Protein AF-0000000084533348 (afdb_homodimer)

Radius of gyration: 25.73 Å; Cα contacts (8 Å, |Δi|>4): 1374; chains: 2; bounding box: 51×74×59 Å

Sequence (616 aa):
MDLRVFTEPQQGASYDTLLRVARATEELGAFSAFFRSDHYLKMGGVDGLPGPTDAWITLAGLARETSTIRLGTLMTAATFRLPGVTAIQVAQVDAMSGGRVEFGLGAGWYGDEHTAYGIPFPKARFGRLEEQLAIITGLWNTKLGDTFDFAGEYYTLTDSPALPKPAQDHIPVLVGGLGARRTPALAARFADEFNLPFASAEDSAVQFGRVKAAVEQAGRRADDLVYSNALVACVGRDDAEVARRAAVIGRDVDELKANGLAGTPAEVAEKIARYAAVGTERIYLQILDLHDLDHLELIATQLAPQLPMDLRVFTEPQQGASYDTLLRVARATEELGAFSAFFRSDHYLKMGGVDGLPGPTDAWITLAGLARETSTIRLGTLMTAATFRLPGVTAIQVAQVDAMSGGRVEFGLGAGWYGDEHTAYGIPFPKARFGRLEEQLAIITGLWNTKLGDTFDFAGEYYTLTDSPALPKPAQDHIPVLVGGLGARRTPALAARFADEFNLPFASAEDSAVQFGRVKAAVEQAGRRADDLVYSNALVACVGRDDAEVARRAAVIGRDVDELKANGLAGTPAEVAEKIARYAAVGTERIYLQILDLHDLDHLELIATQLAPQLP

Structure (mmCIF, N/CA/C/O backbone):
data_AF-0000000084533348-model_v1
#
loop_
_entity.id
_entity.type
_entity.pdbx_description
1 polymer 'F420-dependent oxidoreductase'
#
loop_
_atom_site.group_PDB
_atom_site.id
_atom_site.type_symbol
_atom_site.label_atom_id
_atom_site.label_alt_id
_atom_site.label_comp_id
_atom_site.label_asym_id
_atom_site.label_entity_id
_atom_site.label_seq_id
_atom_site.pdbx_PDB_ins_code
_atom_site.Cartn_x
_atom_site.Cartn_y
_atom_site.Cartn_z
_atom_site.occupancy
_atom_site.B_iso_or_equiv
_atom_site.auth_seq_id
_atom_site.auth_comp_id
_atom_site.auth_asym_id
_atom_site.auth_atom_id
_atom_site.pdbx_PDB_model_num
ATOM 1 N N . MET A 1 1 ? -8.977 -24.312 -20.766 1 97.88 1 MET A N 1
ATOM 2 C CA . MET A 1 1 ? -7.93 -23.891 -19.844 1 97.88 1 MET A CA 1
ATOM 3 C C . MET A 1 1 ? -7.93 -22.375 -19.656 1 97.88 1 MET A C 1
ATOM 5 O O . MET A 1 1 ? -7.945 -21.641 -20.641 1 97.88 1 MET A O 1
ATOM 9 N N . ASP A 1 2 ? -8 -21.922 -18.422 1 98.62 2 ASP A N 1
ATOM 10 C CA . ASP A 1 2 ? -7.941 -20.5 -18.094 1 98.62 2 ASP A CA 1
ATOM 11 C C . ASP A 1 2 ? -6.496 -20.016 -17.969 1 98.62 2 ASP A C 1
ATOM 13 O O . ASP A 1 2 ? -5.719 -20.578 -17.188 1 98.62 2 ASP A O 1
ATOM 17 N N . LEU A 1 3 ? -6.078 -19.031 -18.781 1 98.88 3 LEU A N 1
ATOM 18 C CA . LEU A 1 3 ? -4.719 -18.5 -18.766 1 98.88 3 LEU A CA 1
ATOM 19 C C . LEU A 1 3 ? -4.672 -17.156 -18.031 1 98.88 3 LEU A C 1
ATOM 21 O O . LEU A 1 3 ? -5.523 -16.297 -18.25 1 98.88 3 LEU A O 1
ATOM 25 N N . ARG A 1 4 ? -3.689 -17 -17.219 1 98.88 4 ARG A N 1
ATOM 26 C CA . ARG A 1 4 ? -3.439 -15.773 -16.469 1 98.88 4 ARG A CA 1
ATOM 27 C C . ARG A 1 4 ? -1.98 -15.344 -16.594 1 98.88 4 ARG A C 1
ATOM 29 O O . ARG A 1 4 ? -1.096 -16.188 -16.781 1 98.88 4 ARG A O 1
ATOM 36 N N . VAL A 1 5 ? -1.74 -14.086 -16.516 1 98.94 5 VAL A N 1
ATOM 37 C CA . VAL A 1 5 ? -0.377 -13.57 -16.594 1 98.94 5 VAL A CA 1
ATOM 38 C C . VAL A 1 5 ? 0.187 -13.406 -15.18 1 98.94 5 VAL A C 1
ATOM 40 O O . VAL A 1 5 ? -0.498 -12.906 -14.289 1 98.94 5 VAL A O 1
ATOM 43 N N . PHE A 1 6 ? 1.376 -13.852 -15 1 98.94 6 PHE A N 1
ATOM 44 C CA . PHE A 1 6 ? 2.078 -13.758 -13.727 1 98.94 6 PHE A CA 1
ATOM 45 C C . PHE A 1 6 ? 3.445 -13.109 -13.906 1 98.94 6 PHE A C 1
ATOM 47 O O . PHE A 1 6 ? 4.215 -13.5 -14.789 1 98.94 6 PHE A O 1
ATOM 54 N N . THR A 1 7 ? 3.756 -12.078 -13.07 1 98.88 7 THR A N 1
ATOM 55 C CA . THR A 1 7 ? 4.992 -11.328 -13.25 1 98.88 7 THR A CA 1
ATOM 56 C C . THR A 1 7 ? 5.801 -11.305 -11.953 1 98.88 7 THR A C 1
ATOM 58 O O . THR A 1 7 ? 5.258 -11.547 -10.875 1 98.88 7 THR A O 1
ATOM 61 N N . GLU A 1 8 ? 7.066 -11.039 -12.055 1 98.25 8 GLU A N 1
ATOM 62 C CA . GLU A 1 8 ? 8.008 -10.93 -10.938 1 98.25 8 GLU A CA 1
ATOM 63 C C . GLU A 1 8 ? 8.773 -9.609 -10.992 1 98.25 8 GLU A C 1
ATOM 65 O O . GLU A 1 8 ? 9.969 -9.594 -11.273 1 98.25 8 GLU A O 1
ATOM 70 N N . PRO A 1 9 ? 8.148 -8.578 -10.531 1 97.69 9 PRO A N 1
ATOM 71 C CA . PRO A 1 9 ? 8.711 -7.238 -10.75 1 97.69 9 PRO A CA 1
ATOM 72 C C . PRO A 1 9 ? 9.992 -7.004 -9.953 1 97.69 9 PRO A C 1
ATOM 74 O O . PRO A 1 9 ? 10.75 -6.078 -10.258 1 97.69 9 PRO A O 1
ATOM 77 N N . GLN A 1 10 ? 10.32 -7.832 -8.906 1 97.5 10 GLN A N 1
ATOM 78 C CA . GLN A 1 10 ? 11.57 -7.672 -8.172 1 97.5 10 GLN A CA 1
ATOM 79 C C . GLN A 1 10 ? 12.773 -7.934 -9.07 1 97.5 10 GLN A C 1
ATOM 81 O O . GLN A 1 10 ? 13.906 -7.57 -8.727 1 97.5 10 GLN A O 1
ATOM 86 N N . GLN A 1 11 ? 12.555 -8.617 -10.219 1 96.94 11 GLN A N 1
ATOM 87 C CA . GLN A 1 11 ? 13.641 -8.906 -11.156 1 96.94 11 GLN A CA 1
ATOM 88 C C . GLN A 1 11 ? 14.023 -7.664 -11.953 1 96.94 11 GLN A C 1
ATOM 90 O O . GLN A 1 11 ? 15.047 -7.656 -12.641 1 96.94 11 GLN A O 1
ATOM 95 N N . GLY A 1 12 ? 13.211 -6.629 -11.82 1 94.5 12 GLY A N 1
ATOM 96 C CA . GLY A 1 12 ? 13.531 -5.367 -12.469 1 94.5 12 GLY A CA 1
ATOM 97 C C . GLY A 1 12 ? 12.406 -4.832 -13.328 1 94.5 12 GLY A C 1
ATOM 98 O O . GLY A 1 12 ? 12.469 -4.891 -14.555 1 94.5 12 GLY A O 1
ATOM 99 N N . ALA A 1 13 ? 11.383 -4.281 -12.773 1 97.25 13 ALA A N 1
ATOM 100 C CA . ALA A 1 13 ? 10.289 -3.654 -13.508 1 97.25 13 ALA A CA 1
ATOM 101 C C . ALA A 1 13 ? 9.703 -2.48 -12.727 1 97.25 13 ALA A C 1
ATOM 103 O O . ALA A 1 13 ? 9.414 -2.602 -11.531 1 97.25 13 ALA A O 1
ATOM 104 N N . SER A 1 14 ? 9.594 -1.37 -13.383 1 98.19 14 SER A N 1
ATOM 105 C CA . SER A 1 14 ? 8.922 -0.21 -12.797 1 98.19 14 SER A CA 1
ATOM 106 C C . SER A 1 14 ? 7.406 -0.367 -12.844 1 98.19 14 SER A C 1
ATOM 108 O O . SER A 1 14 ? 6.891 -1.296 -13.469 1 98.19 14 SER A O 1
ATOM 110 N N . TYR A 1 15 ? 6.723 0.48 -12.188 1 98.81 15 TYR A N 1
ATOM 111 C CA . TYR A 1 15 ? 5.27 0.513 -12.273 1 98.81 15 TYR A CA 1
ATOM 112 C C . TYR A 1 15 ? 4.812 0.661 -13.727 1 98.81 15 TYR A C 1
ATOM 114 O O . TYR A 1 15 ? 3.881 -0.018 -14.156 1 98.81 15 TYR A O 1
ATOM 122 N N . ASP A 1 16 ? 5.449 1.519 -14.469 1 98.69 16 ASP A N 1
ATOM 123 C CA . ASP A 1 16 ? 5.043 1.784 -15.844 1 98.69 16 ASP A CA 1
ATOM 124 C C . ASP A 1 16 ? 5.188 0.536 -16.703 1 98.69 16 ASP A C 1
ATOM 126 O O . ASP A 1 16 ? 4.367 0.29 -17.594 1 98.69 16 ASP A O 1
ATOM 130 N N . THR A 1 17 ? 6.27 -0.203 -16.438 1 98.69 17 THR A N 1
ATOM 131 C CA . THR A 1 17 ? 6.434 -1.469 -17.141 1 98.69 17 THR A CA 1
ATOM 132 C C . THR A 1 17 ? 5.262 -2.402 -16.859 1 98.69 17 THR A C 1
ATOM 134 O O . THR A 1 17 ? 4.672 -2.965 -17.781 1 98.69 17 THR A O 1
ATOM 137 N N . LEU A 1 18 ? 4.906 -2.518 -15.641 1 98.88 18 LEU A N 1
ATOM 138 C CA . LEU A 1 18 ? 3.818 -3.41 -15.25 1 98.88 18 LEU A CA 1
ATOM 139 C C . LEU A 1 18 ? 2.49 -2.932 -15.828 1 98.88 18 LEU A C 1
ATOM 141 O O . LEU A 1 18 ? 1.667 -3.744 -16.25 1 98.88 18 LEU A O 1
ATOM 145 N N . LEU A 1 19 ? 2.307 -1.612 -15.789 1 98.88 19 LEU A N 1
ATOM 146 C CA . LEU A 1 19 ? 1.083 -1.055 -16.359 1 98.88 19 LEU A CA 1
ATOM 147 C C . LEU A 1 19 ? 0.947 -1.426 -17.828 1 98.88 19 LEU A C 1
ATOM 149 O O . LEU A 1 19 ? -0.126 -1.839 -18.281 1 98.88 19 LEU A O 1
ATOM 153 N N . ARG A 1 20 ? 2.023 -1.306 -18.609 1 98.81 20 ARG A N 1
ATOM 154 C CA . ARG A 1 20 ? 2.002 -1.656 -20.016 1 98.81 20 ARG A CA 1
ATOM 155 C C . ARG A 1 20 ? 1.623 -3.119 -20.219 1 98.81 20 ARG A C 1
ATOM 157 O O . ARG A 1 20 ? 0.808 -3.445 -21.078 1 98.81 20 ARG A O 1
ATOM 164 N N . VAL A 1 21 ? 2.168 -3.969 -19.406 1 98.94 21 VAL A N 1
ATOM 165 C CA . VAL A 1 21 ? 1.902 -5.398 -19.531 1 98.94 21 VAL A CA 1
ATOM 166 C C . VAL A 1 21 ? 0.464 -5.691 -19.109 1 98.94 21 VAL A C 1
ATOM 168 O O . VAL A 1 21 ? -0.232 -6.473 -19.766 1 98.94 21 VAL A O 1
ATOM 171 N N . ALA A 1 22 ? -0.002 -5.09 -18.016 1 98.94 22 ALA A N 1
ATOM 172 C CA . ALA A 1 22 ? -1.36 -5.309 -17.531 1 98.94 22 ALA A CA 1
ATOM 173 C C . ALA A 1 22 ? -2.393 -4.867 -18.562 1 98.94 22 ALA A C 1
ATOM 175 O O . ALA A 1 22 ? -3.381 -5.566 -18.797 1 98.94 22 ALA A O 1
ATOM 176 N N . ARG A 1 23 ? -2.16 -3.717 -19.172 1 98.88 23 ARG A N 1
ATOM 177 C CA . ARG A 1 23 ? -3.08 -3.225 -20.188 1 98.88 23 ARG A CA 1
ATOM 178 C C . ARG A 1 23 ? -3.086 -4.141 -21.406 1 98.88 23 ARG A C 1
ATOM 180 O O . ARG A 1 23 ? -4.148 -4.438 -21.953 1 98.88 23 ARG A O 1
ATOM 187 N N . ALA A 1 24 ? -1.879 -4.57 -21.812 1 98.88 24 ALA A N 1
ATOM 188 C CA . ALA A 1 24 ? -1.802 -5.516 -22.922 1 98.88 24 ALA A CA 1
ATOM 189 C C . ALA A 1 24 ? -2.553 -6.805 -22.594 1 98.88 24 ALA A C 1
ATOM 191 O O . ALA A 1 24 ? -3.281 -7.336 -23.438 1 98.88 24 ALA A O 1
ATOM 192 N N . THR A 1 25 ? -2.359 -7.258 -21.391 1 98.88 25 THR A N 1
ATOM 193 C CA . THR A 1 25 ? -3.047 -8.453 -20.922 1 98.88 25 THR A CA 1
ATOM 194 C C . THR A 1 25 ? -4.559 -8.289 -21.047 1 98.88 25 THR A C 1
ATOM 196 O O . THR A 1 25 ? -5.242 -9.18 -21.562 1 98.88 25 THR A O 1
ATOM 199 N N . GLU A 1 26 ? -5.07 -7.16 -20.609 1 98.75 26 GLU A N 1
ATOM 200 C CA . GLU A 1 26 ? -6.5 -6.867 -20.656 1 98.75 26 GLU A CA 1
ATOM 201 C C . GLU A 1 26 ? -6.984 -6.734 -22.094 1 98.75 26 GLU A C 1
ATOM 203 O O . GLU A 1 26 ? -8.008 -7.309 -22.469 1 98.75 26 GLU A O 1
ATOM 208 N N . GLU A 1 27 ? -6.25 -6.078 -22.906 1 98.62 27 GLU A N 1
ATOM 209 C CA . GLU A 1 27 ? -6.656 -5.738 -24.266 1 98.62 27 GLU A CA 1
ATOM 210 C C . GLU A 1 27 ? -6.695 -6.977 -25.156 1 98.62 27 GLU A C 1
ATOM 212 O O . GLU A 1 27 ? -7.535 -7.078 -26.062 1 98.62 27 GLU A O 1
ATOM 217 N N . LEU A 1 28 ? -5.805 -7.902 -24.938 1 98.56 28 LEU A N 1
ATOM 218 C CA . LEU A 1 28 ? -5.711 -9.102 -25.766 1 98.56 28 LEU A CA 1
ATOM 219 C C . LEU A 1 28 ? -6.91 -10.016 -25.547 1 98.56 28 LEU A C 1
ATOM 221 O O . LEU A 1 28 ? -7.262 -10.812 -26.406 1 98.56 28 LEU A O 1
ATOM 225 N N . GLY A 1 29 ? -7.453 -10.039 -24.328 1 98.06 29 GLY A N 1
ATOM 226 C CA . GLY A 1 29 ? -8.734 -10.672 -24.062 1 98.06 29 GLY A CA 1
ATOM 227 C C . GLY A 1 29 ? -8.625 -12.164 -23.812 1 98.06 29 GLY A C 1
ATOM 228 O O . GLY A 1 29 ? -9.617 -12.812 -23.484 1 98.06 29 GLY A O 1
ATOM 229 N N . ALA A 1 30 ? -7.387 -12.734 -23.953 1 98.5 30 ALA A N 1
ATOM 230 C CA . ALA A 1 30 ? -7.207 -14.18 -23.828 1 98.5 30 ALA A CA 1
ATOM 231 C C . ALA A 1 30 ? -6.84 -14.555 -22.391 1 98.5 30 ALA A C 1
ATOM 233 O O . ALA A 1 30 ? -6.793 -15.734 -22.047 1 98.5 30 ALA A O 1
ATOM 234 N N . PHE A 1 31 ? -6.586 -13.57 -21.578 1 98.81 31 PHE A N 1
ATOM 235 C CA . PHE A 1 31 ? -6.152 -13.781 -20.203 1 98.81 31 PHE A CA 1
ATOM 236 C C . PHE A 1 31 ? -7.199 -13.266 -19.219 1 98.81 31 PHE A C 1
ATOM 238 O O . PHE A 1 31 ? -7.785 -12.203 -19.438 1 98.81 31 PHE A O 1
ATOM 245 N N . SER A 1 32 ? -7.383 -13.984 -18.125 1 98.75 32 SER A N 1
ATOM 246 C CA . SER A 1 32 ? -8.461 -13.609 -17.219 1 98.75 32 SER A CA 1
ATOM 247 C C . SER A 1 32 ? -7.938 -12.742 -16.078 1 98.75 32 SER A C 1
ATOM 249 O O . SER A 1 32 ? -8.719 -12.125 -15.352 1 98.75 32 SER A O 1
ATOM 251 N N . ALA A 1 33 ? -6.574 -12.695 -15.922 1 98.94 33 ALA A N 1
ATOM 252 C CA . ALA A 1 33 ? -6.059 -11.961 -14.773 1 98.94 33 ALA A CA 1
ATOM 253 C C . ALA A 1 33 ? -4.602 -11.555 -14.984 1 98.94 33 ALA A C 1
ATOM 255 O O . ALA A 1 33 ? -3.922 -12.102 -15.859 1 98.94 33 ALA A O 1
ATOM 256 N N . PHE A 1 34 ? -4.188 -10.617 -14.273 1 98.94 34 PHE A N 1
ATOM 257 C CA . PHE A 1 34 ? -2.812 -10.148 -14.141 1 98.94 34 PHE A CA 1
ATOM 258 C C . PHE A 1 34 ? -2.342 -10.242 -12.695 1 98.94 34 PHE A C 1
ATOM 260 O O . PHE A 1 34 ? -2.881 -9.578 -11.812 1 98.94 34 PHE A O 1
ATOM 267 N N . PHE A 1 35 ? -1.353 -11.102 -12.453 1 98.94 35 PHE A N 1
ATOM 268 C CA . PHE A 1 35 ? -0.828 -11.352 -11.117 1 98.94 35 PHE A CA 1
ATOM 269 C C . PHE A 1 35 ? 0.648 -10.984 -11.039 1 98.94 35 PHE A C 1
ATOM 271 O O . PHE A 1 35 ? 1.335 -10.914 -12.062 1 98.94 35 PHE A O 1
ATOM 278 N N . ARG A 1 36 ? 1.085 -10.688 -9.883 1 98.75 36 ARG A N 1
ATOM 279 C CA . ARG A 1 36 ? 2.506 -10.461 -9.648 1 98.75 36 ARG A CA 1
ATOM 280 C C . ARG A 1 36 ? 2.953 -11.086 -8.336 1 98.75 36 ARG A C 1
ATOM 282 O O . ARG A 1 36 ? 2.125 -11.398 -7.473 1 98.75 36 ARG A O 1
ATOM 289 N N . SER A 1 37 ? 4.227 -11.32 -8.188 1 98.44 37 SER A N 1
ATOM 290 C CA . SER A 1 37 ? 4.816 -11.766 -6.93 1 98.44 37 SER A CA 1
ATOM 291 C C . SER A 1 37 ? 4.922 -10.609 -5.934 1 98.44 37 SER A C 1
ATOM 293 O O . SER A 1 37 ? 4.66 -9.461 -6.277 1 98.44 37 SER A O 1
ATOM 295 N N . ASP A 1 38 ? 5.156 -10.914 -4.719 1 98.5 38 ASP A N 1
ATOM 296 C CA . ASP A 1 38 ? 5.41 -9.938 -3.66 1 98.5 38 ASP A CA 1
ATOM 297 C C . ASP A 1 38 ? 6.797 -10.133 -3.057 1 98.5 38 ASP A C 1
ATOM 299 O O . ASP A 1 38 ? 6.938 -10.727 -1.984 1 98.5 38 ASP A O 1
ATOM 303 N N . HIS A 1 39 ? 7.828 -9.664 -3.74 1 98.69 39 HIS A N 1
ATOM 304 C CA . HIS A 1 39 ? 9.227 -9.719 -3.336 1 98.69 39 HIS A CA 1
ATOM 305 C C . HIS A 1 39 ? 9.875 -8.344 -3.412 1 98.69 39 HIS A C 1
ATOM 307 O O . HIS A 1 39 ? 9.5 -7.52 -4.25 1 98.69 39 HIS A O 1
ATOM 313 N N . TYR A 1 40 ? 10.906 -8.164 -2.592 1 98.69 40 TYR A N 1
ATOM 314 C CA . TYR A 1 40 ? 11.547 -6.855 -2.535 1 98.69 40 TYR A CA 1
ATOM 315 C C . TYR A 1 40 ? 13.008 -6.953 -2.961 1 98.69 40 TYR A C 1
ATOM 317 O O . TYR A 1 40 ? 13.734 -5.953 -2.939 1 98.69 40 TYR A O 1
ATOM 325 N N . LEU A 1 41 ? 13.453 -8.164 -3.32 1 98.62 41 LEU A N 1
ATOM 326 C CA . LEU A 1 41 ? 14.852 -8.359 -3.693 1 98.62 41 LEU A CA 1
ATOM 327 C C . LEU A 1 41 ? 14.969 -9.266 -4.914 1 98.62 41 LEU A C 1
ATOM 329 O O . LEU A 1 41 ? 14.266 -10.273 -5.012 1 98.62 41 LEU A O 1
ATOM 333 N N . LYS A 1 42 ? 15.836 -8.938 -5.797 1 97.62 42 LYS A N 1
ATOM 334 C CA . LYS A 1 42 ? 16.062 -9.75 -6.984 1 97.62 42 LYS A CA 1
ATOM 335 C C . LYS A 1 42 ? 16.562 -11.148 -6.605 1 97.62 42 LYS A C 1
ATOM 337 O O . LYS A 1 42 ? 17.094 -11.344 -5.512 1 97.62 42 LYS A O 1
ATOM 342 N N . MET A 1 43 ? 16.328 -12.008 -7.492 1 96.25 43 MET A N 1
ATOM 343 C CA . MET A 1 43 ? 16.812 -13.383 -7.363 1 96.25 43 MET A CA 1
ATOM 344 C C . MET A 1 43 ? 17.656 -13.773 -8.57 1 96.25 43 MET A C 1
ATOM 346 O O . MET A 1 43 ? 17.391 -13.352 -9.695 1 96.25 43 MET A O 1
ATOM 350 N N . GLY A 1 44 ? 18.625 -14.547 -8.32 1 92.12 44 GLY A N 1
ATOM 351 C CA . GLY A 1 44 ? 19.469 -15.016 -9.406 1 92.12 44 GLY A CA 1
ATOM 352 C C . GLY A 1 44 ? 20.406 -13.953 -9.938 1 92.12 44 GLY A C 1
ATOM 353 O O . GLY A 1 44 ? 20.812 -13.047 -9.195 1 92.12 44 GLY A O 1
ATOM 354 N N . GLY A 1 45 ? 20.875 -14.062 -11.172 1 90.69 45 GLY A N 1
ATOM 355 C CA . GLY A 1 45 ? 21.969 -13.273 -11.703 1 90.69 45 GLY A CA 1
ATOM 356 C C . GLY A 1 45 ? 21.516 -12 -12.398 1 90.69 45 GLY A C 1
ATOM 357 O O . GLY A 1 45 ? 22.312 -11.328 -13.055 1 90.69 45 GLY A O 1
ATOM 358 N N . VAL A 1 46 ? 20.266 -11.625 -12.234 1 93.25 46 VAL A N 1
ATOM 359 C CA . VAL A 1 46 ? 19.766 -10.414 -12.883 1 93.25 46 VAL A CA 1
ATOM 360 C C . VAL A 1 46 ? 20.219 -9.18 -12.094 1 93.25 46 VAL A C 1
ATOM 362 O O . VAL A 1 46 ? 20.625 -9.297 -10.93 1 93.25 46 VAL A O 1
ATOM 365 N N . ASP A 1 47 ? 20.172 -7.984 -12.68 1 91.62 47 ASP A N 1
ATOM 366 C CA . ASP A 1 47 ? 20.609 -6.785 -11.969 1 91.62 47 ASP A CA 1
ATOM 367 C C . ASP A 1 47 ? 19.5 -6.242 -11.078 1 91.62 47 ASP A C 1
ATOM 369 O O . ASP A 1 47 ? 19.781 -5.512 -10.117 1 91.62 47 ASP A O 1
ATOM 373 N N . GLY A 1 48 ? 18.25 -6.539 -11.422 1 94.75 48 GLY A N 1
ATOM 374 C CA . GLY A 1 48 ? 17.141 -6.156 -10.562 1 94.75 48 GLY A CA 1
ATOM 375 C C . GLY A 1 48 ? 16.766 -4.691 -10.688 1 94.75 48 GLY A C 1
ATOM 376 O O . GLY A 1 48 ? 15.977 -4.176 -9.891 1 94.75 48 GLY A O 1
ATOM 377 N N . LEU A 1 49 ? 17.328 -3.918 -11.664 1 96.88 49 LEU A N 1
ATOM 378 C CA . LEU A 1 49 ? 17.062 -2.494 -11.82 1 96.88 49 LEU A CA 1
ATOM 379 C C . LEU A 1 49 ? 15.75 -2.27 -12.57 1 96.88 49 LEU A C 1
ATOM 381 O O . LEU A 1 49 ? 15.414 -3.033 -13.477 1 96.88 49 LEU A O 1
ATOM 385 N N . PRO A 1 50 ? 15.016 -1.309 -12.211 1 97.44 50 PRO A N 1
ATOM 386 C CA . PRO A 1 50 ? 15.32 -0.199 -11.297 1 97.44 50 PRO A CA 1
ATOM 387 C C . PRO A 1 50 ? 15.07 -0.546 -9.836 1 97.44 50 PRO A C 1
ATOM 389 O O . PRO A 1 50 ? 15.289 0.286 -8.953 1 97.44 50 PRO A O 1
ATOM 392 N N . GLY A 1 51 ? 14.664 -1.732 -9.531 1 97.5 51 GLY A N 1
ATOM 393 C CA . GLY A 1 51 ? 14.281 -2.168 -8.195 1 97.5 51 GLY A CA 1
ATOM 394 C C . GLY A 1 51 ? 12.891 -2.768 -8.141 1 97.5 51 GLY A C 1
ATOM 395 O O . GLY A 1 51 ? 12.195 -2.822 -9.156 1 97.5 51 GLY A O 1
ATOM 396 N N . PRO A 1 52 ? 12.57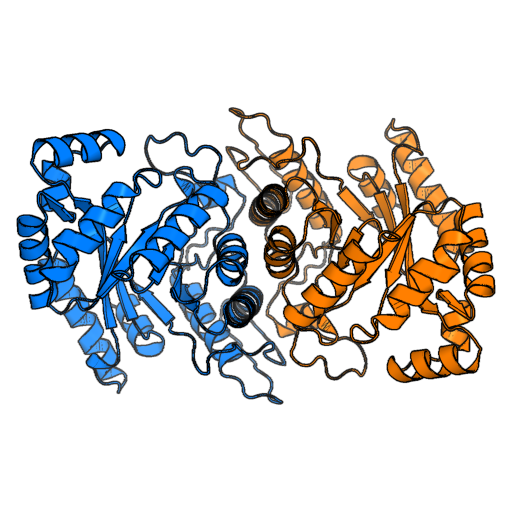 -3.234 -6.934 1 97.75 52 PRO A N 1
ATOM 397 C CA . PRO A 1 52 ? 11.25 -3.85 -6.785 1 97.75 52 PRO A CA 1
ATOM 398 C C . PRO A 1 52 ? 10.133 -2.82 -6.664 1 97.75 52 PRO A C 1
ATOM 400 O O . PRO A 1 52 ? 10.391 -1.641 -6.422 1 97.75 52 PRO A O 1
ATOM 403 N N . THR A 1 53 ? 8.969 -3.254 -6.945 1 98.19 53 THR A N 1
ATOM 404 C CA . THR A 1 53 ? 7.762 -2.516 -6.602 1 98.19 53 THR A CA 1
ATOM 405 C C . THR A 1 53 ? 6.957 -3.262 -5.539 1 98.19 53 THR A C 1
ATOM 407 O O . THR A 1 53 ? 7.023 -4.488 -5.453 1 98.19 53 THR A O 1
ATOM 410 N N . ASP A 1 54 ? 6.293 -2.508 -4.719 1 98.75 54 ASP A N 1
ATOM 411 C CA . ASP A 1 54 ? 5.402 -3.1 -3.729 1 98.75 54 ASP A CA 1
ATOM 412 C C . ASP A 1 54 ? 4.121 -3.611 -4.379 1 98.75 54 ASP A C 1
ATOM 414 O O . ASP A 1 54 ? 3.51 -2.916 -5.195 1 98.75 54 ASP A O 1
ATOM 418 N N . ALA A 1 55 ? 3.721 -4.77 -4.016 1 98.81 55 ALA A N 1
ATOM 419 C CA . ALA A 1 55 ? 2.635 -5.465 -4.703 1 98.81 55 ALA A CA 1
ATOM 420 C C . ALA A 1 55 ? 1.329 -4.68 -4.594 1 98.81 55 ALA A C 1
ATOM 422 O O . ALA A 1 55 ? 0.672 -4.414 -5.602 1 98.81 55 ALA A O 1
ATOM 423 N N . TRP A 1 56 ? 0.968 -4.246 -3.439 1 98.88 56 TRP A N 1
ATOM 424 C CA . TRP A 1 56 ? -0.361 -3.678 -3.24 1 98.88 56 TRP A CA 1
ATOM 425 C C . TRP A 1 56 ? -0.389 -2.205 -3.637 1 98.88 56 TRP A C 1
ATOM 427 O O . TRP A 1 56 ? -1.424 -1.69 -4.066 1 98.88 56 TRP A O 1
ATOM 437 N N . ILE A 1 57 ? 0.792 -1.524 -3.57 1 98.94 57 ILE A N 1
ATOM 438 C CA . ILE A 1 57 ? 0.894 -0.194 -4.16 1 98.94 57 ILE A CA 1
ATOM 439 C C . ILE A 1 57 ? 0.683 -0.283 -5.672 1 98.94 57 ILE A C 1
ATOM 441 O O . ILE A 1 57 ? -0.076 0.501 -6.246 1 98.94 57 ILE A O 1
ATOM 445 N N . THR A 1 58 ? 1.337 -1.272 -6.316 1 98.94 58 THR A N 1
ATOM 446 C CA . THR A 1 58 ? 1.197 -1.491 -7.75 1 98.94 58 THR A CA 1
ATOM 447 C C . THR A 1 58 ? -0.254 -1.795 -8.117 1 98.94 58 THR A C 1
ATOM 449 O O . THR A 1 58 ? -0.806 -1.198 -9.039 1 98.94 58 THR A O 1
ATOM 452 N N . LEU A 1 59 ? -0.846 -2.68 -7.336 1 98.94 59 LEU A N 1
ATOM 453 C CA . LEU A 1 59 ? -2.201 -3.119 -7.656 1 98.94 59 LEU A CA 1
ATOM 454 C C . LEU A 1 59 ? -3.205 -1.994 -7.426 1 98.94 59 LEU A C 1
ATOM 456 O O . LEU A 1 59 ? -4.219 -1.909 -8.125 1 98.94 59 LEU A O 1
ATOM 460 N N . ALA A 1 60 ? -2.914 -1.085 -6.488 1 98.94 60 ALA A N 1
ATOM 461 C CA . ALA A 1 60 ? -3.746 0.103 -6.312 1 98.94 60 ALA A CA 1
ATOM 462 C C . ALA A 1 60 ? -3.771 0.948 -7.582 1 98.94 60 ALA A C 1
ATOM 464 O O . ALA A 1 60 ? -4.84 1.363 -8.039 1 98.94 60 ALA A O 1
ATOM 465 N N . GLY A 1 61 ? -2.578 1.22 -8.148 1 98.94 61 GLY A N 1
ATOM 466 C CA . GLY A 1 61 ? -2.51 1.945 -9.406 1 98.94 61 GLY A CA 1
ATOM 467 C C . GLY A 1 61 ? -3.205 1.227 -10.547 1 98.94 61 GLY A C 1
ATOM 468 O O . GLY A 1 61 ? -4.027 1.818 -11.25 1 98.94 61 GLY A O 1
ATOM 469 N N . LEU A 1 62 ? -2.91 -0.074 -10.703 1 98.94 62 LEU A N 1
ATOM 470 C CA . LEU A 1 62 ? -3.459 -0.86 -11.805 1 98.94 62 LEU A CA 1
ATOM 471 C C . LEU A 1 62 ? -4.977 -0.959 -11.695 1 98.94 62 LEU A C 1
ATOM 473 O O . LEU A 1 62 ? -5.676 -0.998 -12.711 1 98.94 62 LEU A O 1
ATOM 477 N N . ALA A 1 63 ? -5.469 -1.036 -10.445 1 98.94 63 ALA A N 1
ATOM 478 C CA . ALA A 1 63 ? -6.91 -1.084 -10.211 1 98.94 63 ALA A CA 1
ATOM 479 C C . ALA A 1 63 ? -7.617 0.079 -10.898 1 98.94 63 ALA A C 1
ATOM 481 O O . ALA A 1 63 ? -8.711 -0.086 -11.445 1 98.94 63 ALA A O 1
ATOM 482 N N . ARG A 1 64 ? -6.973 1.269 -10.922 1 98.81 64 ARG A N 1
ATOM 483 C CA . ARG A 1 64 ? -7.582 2.486 -11.445 1 98.81 64 ARG A CA 1
ATOM 484 C C . ARG A 1 64 ? -7.281 2.65 -12.938 1 98.81 64 ARG A C 1
ATOM 486 O O . ARG A 1 64 ? -7.973 3.393 -13.633 1 98.81 64 ARG A O 1
ATOM 493 N N . GLU A 1 65 ? -6.273 1.855 -13.422 1 98.81 65 GLU A N 1
ATOM 494 C CA . GLU A 1 65 ? -5.809 2.098 -14.781 1 98.81 65 GLU A CA 1
ATOM 495 C C . GLU A 1 65 ? -6.141 0.922 -15.695 1 98.81 65 GLU A C 1
ATOM 497 O O . GLU A 1 65 ? -5.695 0.876 -16.844 1 98.81 65 GLU A O 1
ATOM 502 N N . THR A 1 66 ? -6.828 -0.09 -15.188 1 98.81 66 THR A N 1
ATOM 503 C CA . THR A 1 66 ? -7.469 -1.164 -15.938 1 98.81 66 THR A CA 1
ATOM 504 C C . THR A 1 66 ? -8.953 -1.26 -15.594 1 98.81 66 THR A C 1
ATOM 506 O O . THR A 1 66 ? -9.422 -0.593 -14.672 1 98.81 66 THR A O 1
ATOM 509 N N . SER A 1 67 ? -9.703 -2.117 -16.328 1 98.19 67 SER A N 1
ATOM 510 C CA . SER A 1 67 ? -11.148 -2.004 -16.156 1 98.19 67 SER A CA 1
ATOM 511 C C . SER A 1 67 ? -11.789 -3.373 -15.969 1 98.19 67 SER A C 1
ATOM 513 O O . SER A 1 67 ? -12.844 -3.488 -15.328 1 98.19 67 SER A O 1
ATOM 515 N N . THR A 1 68 ? -11.141 -4.453 -16.547 1 98.31 68 THR A N 1
ATOM 516 C CA . THR A 1 68 ? -11.867 -5.719 -16.547 1 98.31 68 THR A CA 1
ATOM 517 C C . THR A 1 68 ? -10.984 -6.844 -16 1 98.31 68 THR A C 1
ATOM 519 O O . THR A 1 68 ? -11.492 -7.805 -15.406 1 98.31 68 THR A O 1
ATOM 522 N N . ILE A 1 69 ? -9.711 -6.73 -16.219 1 98.81 69 ILE A N 1
ATOM 523 C CA . ILE A 1 69 ? -8.797 -7.82 -15.891 1 98.81 69 ILE A CA 1
ATOM 524 C C . ILE A 1 69 ? -8.75 -8 -14.375 1 98.81 69 ILE A C 1
ATOM 526 O O . ILE A 1 69 ? -8.719 -7.027 -13.625 1 98.81 69 ILE A O 1
ATOM 530 N N . ARG A 1 70 ? -8.852 -9.203 -13.859 1 98.88 70 ARG A N 1
ATOM 531 C CA . ARG A 1 70 ? -8.68 -9.461 -12.438 1 98.88 70 ARG A CA 1
ATOM 532 C C . ARG A 1 70 ? -7.234 -9.211 -12.008 1 98.88 70 ARG A C 1
ATOM 534 O O . ARG A 1 70 ? -6.309 -9.367 -12.805 1 98.88 70 ARG A O 1
ATOM 541 N N . LEU A 1 71 ? -7.082 -8.766 -10.812 1 98.94 71 LEU A N 1
ATOM 542 C CA . LEU A 1 71 ? -5.785 -8.383 -10.266 1 98.94 71 LEU A CA 1
ATOM 543 C C . LEU A 1 71 ? -5.477 -9.164 -8.992 1 98.94 71 LEU A C 1
ATOM 545 O O . LEU A 1 71 ? -6.363 -9.383 -8.164 1 98.94 71 LEU A O 1
ATOM 549 N N . GLY A 1 72 ? -4.242 -9.625 -8.844 1 98.88 72 GLY A N 1
ATOM 550 C CA . GLY A 1 72 ? -3.965 -10.336 -7.602 1 98.88 72 GLY A CA 1
ATOM 551 C C . GLY A 1 72 ? -2.488 -10.617 -7.398 1 98.88 72 GLY A C 1
ATOM 552 O O . GLY A 1 72 ? -1.643 -10.102 -8.125 1 98.88 72 GLY A O 1
ATOM 553 N N . THR A 1 73 ? -2.191 -11.266 -6.328 1 98.81 73 THR A N 1
ATOM 554 C CA . THR A 1 73 ? -0.84 -11.672 -5.961 1 98.81 73 THR A CA 1
ATOM 555 C C . THR A 1 73 ? -0.722 -13.188 -5.926 1 98.81 73 THR A C 1
ATOM 557 O O . THR A 1 73 ? -1.675 -13.883 -5.562 1 98.81 73 THR A O 1
ATOM 560 N N . LEU A 1 74 ? 0.388 -13.672 -6.328 1 98.5 74 LEU A N 1
ATOM 561 C CA . LEU A 1 74 ? 0.781 -15.078 -6.25 1 98.5 74 LEU A CA 1
ATOM 562 C C . LEU A 1 74 ? 2.189 -15.219 -5.684 1 98.5 74 LEU A C 1
ATOM 564 O O . LEU A 1 74 ? 3.164 -15.281 -6.434 1 98.5 74 LEU A O 1
ATOM 568 N N . MET A 1 75 ? 2.34 -15.055 -4.387 1 97.44 75 MET A N 1
ATOM 569 C CA . MET A 1 75 ? 1.412 -14.734 -3.305 1 97.44 75 MET A CA 1
ATOM 570 C C . MET A 1 75 ? 1.871 -13.5 -2.543 1 97.44 75 MET A C 1
ATOM 572 O O . MET A 1 75 ? 3.053 -13.148 -2.562 1 97.44 75 MET A O 1
ATOM 576 N N . THR A 1 76 ? 1.015 -12.812 -1.819 1 98.69 76 THR A N 1
ATOM 577 C CA . THR A 1 76 ? 1.394 -11.867 -0.775 1 98.69 76 THR A CA 1
ATOM 578 C C . THR A 1 76 ? 2.197 -12.562 0.319 1 98.69 76 THR A C 1
ATOM 580 O O . THR A 1 76 ? 1.837 -13.656 0.76 1 98.69 76 THR A O 1
ATOM 583 N N . ALA A 1 77 ? 3.32 -11.977 0.727 1 98.19 77 ALA A N 1
ATOM 584 C CA . ALA A 1 77 ? 4.117 -12.562 1.8 1 98.19 77 ALA A CA 1
ATOM 585 C C . ALA A 1 77 ? 3.551 -12.195 3.168 1 98.19 77 ALA A C 1
ATOM 587 O O . ALA A 1 77 ? 3.432 -11.016 3.504 1 98.19 77 ALA A O 1
ATOM 588 N N . ALA A 1 78 ? 3.326 -13.148 3.975 1 98.06 78 ALA A N 1
ATOM 589 C CA . ALA A 1 78 ? 2.697 -12.961 5.281 1 98.06 78 ALA A CA 1
ATOM 590 C C . ALA A 1 78 ? 3.625 -12.211 6.23 1 98.06 78 ALA A C 1
ATOM 592 O O . ALA A 1 78 ? 3.168 -11.609 7.203 1 98.06 78 ALA A O 1
ATOM 593 N N . THR A 1 79 ? 4.91 -12.227 5.945 1 98.06 79 THR A N 1
ATOM 594 C CA . THR A 1 79 ? 5.898 -11.656 6.852 1 98.06 79 THR A CA 1
ATOM 595 C C . THR A 1 79 ? 6.02 -10.148 6.633 1 98.06 79 THR A C 1
ATOM 597 O O . THR A 1 79 ? 6.59 -9.438 7.461 1 98.06 79 THR A O 1
ATOM 600 N N . PHE A 1 80 ? 5.48 -9.641 5.504 1 98.44 80 PHE A N 1
ATOM 601 C CA . PHE A 1 80 ? 5.793 -8.273 5.109 1 98.44 80 PHE A CA 1
ATOM 602 C C . PHE A 1 80 ? 4.902 -7.277 5.844 1 98.44 80 PHE A C 1
ATOM 604 O O . PHE A 1 80 ? 5.32 -6.156 6.129 1 98.44 80 PHE A O 1
ATOM 611 N N . ARG A 1 81 ? 3.67 -7.668 6.148 1 98.19 81 ARG A N 1
ATOM 612 C CA . ARG A 1 81 ? 2.658 -6.738 6.641 1 98.19 81 ARG A CA 1
ATOM 613 C C . ARG A 1 81 ? 1.843 -7.363 7.77 1 98.19 81 ARG A C 1
ATOM 615 O O . ARG A 1 81 ? 1.714 -8.586 7.844 1 98.19 81 ARG A O 1
ATOM 622 N N . LEU A 1 82 ? 1.286 -6.531 8.57 1 98.5 82 LEU A N 1
ATOM 623 C CA . LEU A 1 82 ? 0.388 -6.996 9.625 1 98.5 82 LEU A CA 1
ATOM 624 C C . LEU A 1 82 ? -0.969 -7.387 9.047 1 98.5 82 LEU A C 1
ATOM 626 O O . LEU A 1 82 ? -1.476 -6.727 8.141 1 98.5 82 LEU A O 1
ATOM 630 N N . PRO A 1 83 ? -1.588 -8.438 9.602 1 98.69 83 PRO A N 1
ATOM 631 C CA . PRO A 1 83 ? -2.797 -8.969 8.969 1 98.69 83 PRO A CA 1
ATOM 632 C C . PRO A 1 83 ? -3.947 -7.965 8.961 1 98.69 83 PRO A C 1
ATOM 634 O O . PRO A 1 83 ? -4.695 -7.887 7.984 1 98.69 83 PRO A O 1
ATOM 637 N N . GLY A 1 84 ? -4.137 -7.195 10.078 1 98.81 84 GLY A N 1
ATOM 638 C CA . GLY A 1 84 ? -5.18 -6.18 10.078 1 98.81 84 GLY A CA 1
ATOM 639 C C . GLY A 1 84 ? -4.988 -5.133 9 1 98.81 84 GLY A C 1
ATOM 640 O O . GLY A 1 84 ? -5.938 -4.777 8.297 1 98.81 84 GLY A O 1
ATOM 641 N N . VAL A 1 85 ? -3.768 -4.672 8.844 1 98.81 85 VAL A N 1
ATOM 642 C CA . VAL A 1 85 ? -3.41 -3.682 7.832 1 98.81 85 VAL A CA 1
ATOM 643 C C . VAL A 1 85 ? -3.605 -4.27 6.434 1 98.81 85 VAL A C 1
ATOM 645 O O . VAL A 1 85 ? -4.176 -3.625 5.555 1 98.81 85 VAL A O 1
ATOM 648 N N . THR A 1 86 ? -3.178 -5.523 6.277 1 98.88 86 THR A N 1
ATOM 649 C CA . THR A 1 86 ? -3.326 -6.211 4.996 1 98.88 86 THR A CA 1
ATOM 650 C C . THR A 1 86 ? -4.797 -6.305 4.602 1 98.88 86 THR A C 1
ATOM 652 O O . THR A 1 86 ? -5.156 -6.051 3.451 1 98.88 86 THR A O 1
ATOM 655 N N . ALA A 1 87 ? -5.633 -6.621 5.551 1 98.94 87 ALA A N 1
ATOM 656 C CA . ALA A 1 87 ? -7.062 -6.738 5.281 1 98.94 87 ALA A CA 1
ATOM 657 C C . ALA A 1 87 ? -7.633 -5.422 4.762 1 98.94 87 ALA A C 1
ATOM 659 O O . ALA A 1 87 ? -8.422 -5.41 3.814 1 98.94 87 ALA A O 1
ATOM 660 N N . ILE A 1 88 ? -7.219 -4.32 5.34 1 98.88 88 ILE A N 1
ATOM 661 C CA . ILE A 1 88 ? -7.695 -2.994 4.953 1 98.88 88 ILE A CA 1
ATOM 662 C C . ILE A 1 88 ? -7.195 -2.66 3.549 1 98.88 88 ILE A C 1
ATOM 664 O O . ILE A 1 88 ? -7.969 -2.23 2.691 1 98.88 88 ILE A O 1
ATOM 668 N N . GLN A 1 89 ? -5.93 -2.9 3.309 1 98.9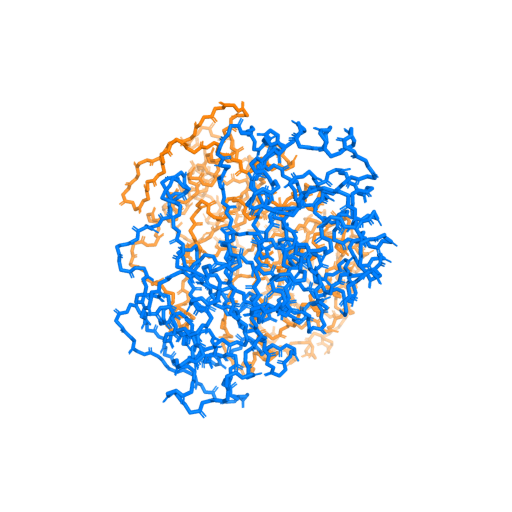4 89 GLN A N 1
ATOM 669 C CA . GLN A 1 89 ? -5.316 -2.57 2.027 1 98.94 89 GLN A CA 1
ATOM 670 C C . GLN A 1 89 ? -5.965 -3.352 0.889 1 98.94 89 GLN A C 1
ATOM 672 O O . GLN A 1 89 ? -6.301 -2.779 -0.151 1 98.94 89 GLN A O 1
ATOM 677 N N . VAL A 1 90 ? -6.18 -4.594 1.139 1 98.94 90 VAL A N 1
ATOM 678 C CA . VAL A 1 90 ? -6.727 -5.457 0.097 1 98.94 90 VAL A CA 1
ATOM 679 C C . VAL A 1 90 ? -8.18 -5.07 -0.18 1 98.94 90 VAL A C 1
ATOM 681 O O . VAL A 1 90 ? -8.586 -4.965 -1.338 1 98.94 90 VAL A O 1
ATOM 684 N N . ALA A 1 91 ? -8.961 -4.879 0.847 1 98.94 91 ALA A N 1
ATOM 685 C CA . ALA A 1 91 ? -10.344 -4.461 0.671 1 98.94 91 ALA A CA 1
ATOM 686 C C . ALA A 1 91 ? -10.43 -3.141 -0.092 1 98.94 91 ALA A C 1
ATOM 688 O O . ALA A 1 91 ? -11.297 -2.963 -0.947 1 98.94 91 ALA A O 1
ATOM 689 N N . GLN A 1 92 ? -9.531 -2.248 0.237 1 98.88 92 GLN A N 1
ATOM 690 C CA . GLN A 1 92 ? -9.516 -0.952 -0.433 1 98.88 92 GLN A CA 1
ATOM 691 C C . GLN A 1 92 ? -9.164 -1.1 -1.909 1 98.88 92 GLN A C 1
ATOM 693 O O . GLN A 1 92 ? -9.797 -0.486 -2.771 1 98.88 92 GLN A O 1
ATOM 698 N N . VAL A 1 93 ? -8.172 -1.894 -2.242 1 98.94 93 VAL A N 1
ATOM 699 C CA . VAL A 1 93 ? -7.801 -2.102 -3.639 1 98.94 93 VAL A CA 1
ATOM 700 C C . VAL A 1 93 ? -8.945 -2.783 -4.379 1 98.94 93 VAL A C 1
ATOM 702 O O . VAL A 1 93 ? -9.195 -2.49 -5.551 1 98.94 93 VAL A O 1
ATOM 705 N N . ASP A 1 94 ? -9.625 -3.68 -3.695 1 98.94 94 ASP A N 1
ATOM 706 C CA . ASP A 1 94 ? -10.797 -4.316 -4.285 1 98.94 94 ASP A CA 1
ATOM 707 C C . ASP A 1 94 ? -11.859 -3.277 -4.656 1 98.94 94 ASP A C 1
ATOM 709 O O . ASP A 1 94 ? -12.406 -3.307 -5.758 1 98.94 94 ASP A O 1
ATOM 713 N N . ALA A 1 95 ? -12.109 -2.389 -3.764 1 98.88 95 ALA A N 1
ATOM 714 C CA . ALA A 1 95 ? -13.07 -1.329 -4.039 1 98.88 95 ALA A CA 1
ATOM 715 C C . ALA A 1 95 ? -12.594 -0.428 -5.172 1 98.88 95 ALA A C 1
ATOM 717 O O . ALA A 1 95 ? -13.367 -0.088 -6.074 1 98.88 95 ALA A O 1
ATOM 718 N N . MET A 1 96 ? -11.328 -0.088 -5.18 1 98.88 96 MET A N 1
ATOM 719 C CA . MET A 1 96 ? -10.75 0.782 -6.195 1 98.88 96 MET A CA 1
ATOM 720 C C . MET A 1 96 ? -10.812 0.132 -7.574 1 98.88 96 MET A C 1
ATOM 722 O O . MET A 1 96 ? -10.875 0.826 -8.586 1 98.88 96 MET A O 1
ATOM 726 N N . SER A 1 97 ? -10.828 -1.194 -7.633 1 98.88 97 SER A N 1
ATOM 727 C CA . SER A 1 97 ? -10.812 -1.93 -8.891 1 98.88 97 SER A CA 1
ATOM 728 C C . SER A 1 97 ? -12.227 -2.258 -9.359 1 98.88 97 SER A C 1
ATOM 730 O O . SER A 1 97 ? -12.414 -2.785 -10.453 1 98.88 97 SER A O 1
ATOM 732 N N . GLY A 1 98 ? -13.242 -1.957 -8.516 1 98.5 98 GLY A N 1
ATOM 733 C CA . GLY A 1 98 ? -14.602 -2.367 -8.828 1 98.5 98 GLY A CA 1
ATOM 734 C C . GLY A 1 98 ? -14.852 -3.844 -8.586 1 98.5 98 GLY A C 1
ATOM 735 O O . GLY A 1 98 ? -15.656 -4.465 -9.281 1 98.5 98 GLY A O 1
ATOM 736 N N . GLY A 1 99 ? -14.109 -4.414 -7.672 1 98.81 99 GLY A N 1
ATOM 737 C CA . GLY A 1 99 ? -14.352 -5.793 -7.281 1 98.81 99 GLY A CA 1
ATOM 738 C C . GLY A 1 99 ? -13.625 -6.797 -8.156 1 98.81 99 GLY A C 1
ATOM 739 O O . GLY A 1 99 ? -14.211 -7.789 -8.594 1 98.81 99 GLY A O 1
ATOM 740 N N . ARG A 1 100 ? -12.328 -6.566 -8.352 1 98.88 100 ARG A N 1
ATOM 741 C CA . ARG A 1 100 ? -11.633 -7.434 -9.297 1 98.88 100 ARG A CA 1
ATOM 742 C C . ARG A 1 100 ? -10.461 -8.133 -8.633 1 98.88 100 ARG A C 1
ATOM 744 O O . ARG A 1 100 ? -9.672 -8.805 -9.305 1 98.88 100 ARG A O 1
ATOM 751 N N . VAL A 1 101 ? -10.305 -8.039 -7.273 1 98.94 101 VAL A N 1
ATOM 752 C CA . VAL A 1 101 ? -9.102 -8.523 -6.59 1 98.94 101 VAL A CA 1
ATOM 753 C C . VAL A 1 101 ? -9.266 -10 -6.242 1 98.94 101 VAL A C 1
ATOM 755 O O . VAL A 1 101 ? -10.344 -10.438 -5.84 1 98.94 101 VAL A O 1
ATOM 758 N N . GLU A 1 102 ? -8.25 -10.758 -6.453 1 98.94 102 GLU A N 1
ATOM 759 C CA . GLU A 1 102 ? -8.031 -12.078 -5.855 1 98.94 102 GLU A CA 1
ATOM 760 C C . GLU A 1 102 ? -6.785 -12.078 -4.977 1 98.94 102 GLU A C 1
ATOM 762 O O . GLU A 1 102 ? -5.777 -11.445 -5.312 1 98.94 102 GLU A O 1
ATOM 767 N N . PHE A 1 103 ? -6.895 -12.773 -3.857 1 98.94 103 PHE A N 1
ATOM 768 C CA . PHE A 1 103 ? -5.906 -12.578 -2.805 1 98.94 103 PHE A CA 1
ATOM 769 C C . PHE A 1 103 ? -5.156 -13.875 -2.521 1 98.94 103 PHE A C 1
ATOM 771 O O . PHE A 1 103 ? -5.707 -14.797 -1.913 1 98.94 103 PHE A O 1
ATOM 778 N N . GLY A 1 104 ? -3.877 -13.914 -2.951 1 98.94 104 GLY A N 1
ATOM 779 C CA . GLY A 1 104 ? -2.998 -15 -2.543 1 98.94 104 GLY A CA 1
ATOM 780 C C . GLY A 1 104 ? -2.133 -14.656 -1.347 1 98.94 104 GLY A C 1
ATOM 781 O O . GLY A 1 104 ? -1.536 -13.578 -1.3 1 98.94 104 GLY A O 1
ATOM 782 N N . LEU A 1 105 ? -2.064 -15.539 -0.373 1 98.81 105 LEU A N 1
ATOM 783 C CA . LEU A 1 105 ? -1.233 -15.344 0.81 1 98.81 105 LEU A CA 1
ATOM 784 C C . LEU A 1 105 ? -0.34 -16.547 1.051 1 98.81 105 LEU A C 1
ATOM 786 O O . LEU A 1 105 ? -0.809 -17.688 1.009 1 98.81 105 LEU A O 1
ATOM 790 N N . GLY A 1 106 ? 0.896 -16.297 1.202 1 98.12 106 GLY A N 1
ATOM 791 C CA . GLY A 1 106 ? 1.879 -17.328 1.518 1 98.12 106 GLY A CA 1
ATOM 792 C C . GLY A 1 106 ? 2.738 -16.969 2.719 1 98.12 106 GLY A C 1
ATOM 793 O O . GLY A 1 106 ? 2.762 -15.82 3.16 1 98.12 106 GLY A O 1
ATOM 794 N N . ALA A 1 107 ? 3.461 -17.875 3.242 1 96.69 107 ALA A N 1
ATOM 795 C CA . ALA A 1 107 ? 4.195 -17.75 4.496 1 96.69 107 ALA A CA 1
ATOM 796 C C . ALA A 1 107 ? 5.402 -16.828 4.336 1 96.69 107 ALA A C 1
ATOM 798 O O . ALA A 1 107 ? 5.859 -16.219 5.301 1 96.69 107 ALA A O 1
ATOM 799 N N . GLY A 1 108 ? 5.84 -16.656 3.102 1 94.81 108 GLY A N 1
ATOM 800 C CA . GLY A 1 108 ? 7.145 -16.047 2.889 1 94.81 108 GLY A CA 1
ATOM 801 C C . GLY A 1 108 ? 8.289 -17.031 3.066 1 94.81 108 GLY A C 1
ATOM 802 O O . GLY A 1 108 ? 8.242 -17.891 3.941 1 94.81 108 GLY A O 1
ATOM 803 N N . TRP A 1 109 ? 9.367 -16.922 2.145 1 94 109 TRP A N 1
ATOM 804 C CA . TRP A 1 109 ? 10.406 -17.938 2.221 1 94 109 TRP A CA 1
ATOM 805 C C . TRP A 1 109 ? 11.789 -17.328 1.986 1 94 109 TRP A C 1
ATOM 807 O O . TRP A 1 109 ? 12.805 -17.953 2.322 1 94 109 TRP A O 1
ATOM 817 N N . TYR A 1 110 ? 11.867 -16.188 1.357 1 97.56 110 TYR A N 1
ATOM 818 C CA . TYR A 1 110 ? 13.133 -15.672 0.855 1 97.56 110 TYR A CA 1
ATOM 819 C C . TYR A 1 110 ? 13.859 -14.867 1.93 1 97.56 110 TYR A C 1
ATOM 821 O O . TYR A 1 110 ? 13.75 -13.641 1.975 1 97.56 110 TYR A O 1
ATOM 829 N N . GLY A 1 111 ? 14.719 -15.508 2.725 1 98.12 111 GLY A N 1
ATOM 830 C CA . GLY A 1 111 ? 15.383 -14.922 3.877 1 98.12 111 GLY A CA 1
ATOM 831 C C . GLY A 1 111 ? 16.219 -13.711 3.527 1 98.12 111 GLY A C 1
ATOM 832 O O . GLY A 1 111 ? 16.281 -12.742 4.293 1 98.12 111 GLY A O 1
ATOM 833 N N . ASP A 1 112 ? 16.797 -13.672 2.34 1 98.38 112 ASP A N 1
ATOM 834 C CA . ASP A 1 112 ? 17.703 -12.594 1.941 1 98.38 112 ASP A CA 1
ATOM 835 C C . ASP A 1 112 ? 16.969 -11.25 1.89 1 98.38 112 ASP A C 1
ATOM 837 O O . ASP A 1 112 ? 17.531 -10.219 2.268 1 98.38 112 ASP A O 1
ATOM 841 N N . GLU A 1 113 ? 15.766 -11.273 1.39 1 98.5 113 GLU A N 1
ATOM 842 C CA . GLU A 1 113 ? 15.047 -10 1.306 1 98.5 113 GLU A CA 1
ATOM 843 C C . GLU A 1 113 ? 14.617 -9.523 2.688 1 98.5 113 GLU A C 1
ATOM 845 O O . GLU A 1 113 ? 14.492 -8.312 2.918 1 98.5 113 GLU A O 1
ATOM 850 N N . HIS A 1 114 ? 14.43 -10.43 3.625 1 98.69 114 HIS A N 1
ATOM 851 C CA . HIS A 1 114 ? 14.141 -10.07 5.008 1 98.69 114 HIS A CA 1
ATOM 852 C C . HIS A 1 114 ? 15.344 -9.383 5.656 1 98.69 114 HIS A C 1
ATOM 854 O O . HIS A 1 114 ? 15.195 -8.336 6.289 1 98.69 114 HIS A O 1
ATOM 860 N N . THR A 1 115 ? 16.484 -9.961 5.418 1 98.69 115 THR A N 1
ATOM 861 C CA . THR A 1 115 ? 17.719 -9.391 5.941 1 98.69 115 THR A CA 1
ATOM 862 C C . THR A 1 115 ? 17.984 -8.023 5.32 1 98.69 115 THR A C 1
ATOM 864 O O . THR A 1 115 ? 18.281 -7.062 6.031 1 98.69 115 THR A O 1
ATOM 867 N N . ALA A 1 116 ? 17.766 -7.883 4.047 1 98.81 116 ALA A N 1
ATOM 868 C CA . ALA A 1 116 ? 18.109 -6.672 3.307 1 98.81 116 ALA A CA 1
ATOM 869 C C . ALA A 1 116 ? 17.219 -5.508 3.721 1 98.81 116 ALA A C 1
ATOM 871 O O . ALA A 1 116 ? 17.656 -4.355 3.746 1 98.81 116 ALA A O 1
ATOM 872 N N . TYR A 1 117 ? 15.984 -5.781 4.07 1 98.88 117 TYR A N 1
ATOM 873 C CA . TYR A 1 117 ? 15.062 -4.672 4.289 1 98.88 117 TYR A CA 1
ATOM 874 C C . TYR A 1 117 ? 14.539 -4.672 5.719 1 98.88 117 TYR A C 1
ATOM 876 O O . TYR A 1 117 ? 13.555 -3.994 6.027 1 98.88 117 TYR A O 1
ATOM 884 N N . GLY A 1 118 ? 15.18 -5.426 6.578 1 98.62 118 GLY A N 1
ATOM 885 C CA . GLY A 1 118 ? 14.875 -5.395 8 1 98.62 118 GLY A CA 1
ATOM 886 C C . GLY A 1 118 ? 13.508 -5.961 8.328 1 98.62 118 GLY A C 1
ATOM 887 O O . GLY A 1 118 ? 12.797 -5.426 9.18 1 98.62 118 GLY A O 1
ATOM 888 N N . ILE A 1 119 ? 13.062 -6.984 7.652 1 98.62 119 ILE A N 1
ATOM 889 C CA . ILE A 1 119 ? 11.805 -7.684 7.883 1 98.62 119 ILE A CA 1
ATOM 890 C C . ILE A 1 119 ? 12.055 -8.906 8.766 1 98.62 119 ILE A C 1
ATOM 892 O O . ILE A 1 119 ? 12.938 -9.711 8.484 1 98.62 119 ILE A O 1
ATOM 896 N N . PRO A 1 120 ? 11.312 -9.055 9.836 1 97.69 120 PRO A N 1
ATOM 897 C CA . PRO A 1 120 ? 11.461 -10.266 10.648 1 97.69 120 PRO A CA 1
ATOM 898 C C . PRO A 1 120 ? 11.195 -11.539 9.852 1 97.69 120 PRO A C 1
ATOM 900 O O . PRO A 1 120 ? 10.281 -11.578 9.023 1 97.69 120 PRO A O 1
ATOM 903 N N . PHE A 1 121 ? 12 -12.531 10.07 1 97.81 121 PHE A N 1
ATOM 904 C CA . PHE A 1 121 ? 11.867 -13.828 9.422 1 97.81 121 PHE A CA 1
ATOM 905 C C . PHE A 1 121 ? 11.75 -14.938 10.453 1 97.81 121 PHE A C 1
ATOM 907 O O . PHE A 1 121 ? 12.672 -15.742 10.609 1 97.81 121 PHE A O 1
ATOM 914 N N . PRO A 1 122 ? 10.609 -15.086 11.039 1 95.88 122 PRO A N 1
ATOM 915 C CA . PRO A 1 122 ? 10.453 -16.031 12.148 1 95.88 122 PRO A CA 1
ATOM 916 C C . PRO A 1 122 ? 10.492 -17.484 11.688 1 95.88 122 PRO A C 1
ATOM 918 O O . PRO A 1 122 ? 10.188 -17.781 10.531 1 95.88 122 PRO A O 1
ATOM 921 N N . LYS A 1 123 ? 10.758 -18.344 12.641 1 93.06 123 LYS A N 1
ATOM 922 C CA . LYS A 1 123 ? 10.758 -19.781 12.367 1 93.06 123 LYS A CA 1
ATOM 923 C C . LYS A 1 123 ? 9.336 -20.312 12.203 1 93.06 123 LYS A C 1
ATOM 925 O O . LYS A 1 123 ? 9.07 -21.109 11.305 1 93.06 123 LYS A O 1
ATOM 930 N N . ALA A 1 124 ? 8.406 -19.812 13.023 1 90.44 124 ALA A N 1
ATOM 931 C CA . ALA A 1 124 ? 7.027 -20.281 13.023 1 90.44 124 ALA A CA 1
ATOM 932 C C . ALA A 1 124 ? 6.199 -19.562 11.961 1 90.44 124 ALA A C 1
ATOM 934 O O . ALA A 1 124 ? 5.152 -19 12.273 1 90.44 124 ALA A O 1
ATOM 935 N N . ARG A 1 125 ? 6.512 -19.719 10.711 1 92.94 125 ARG A N 1
ATOM 936 C CA . ARG A 1 125 ? 5.867 -18.953 9.648 1 92.94 125 ARG A CA 1
ATOM 937 C C . ARG A 1 125 ? 4.516 -19.562 9.281 1 92.94 125 ARG A C 1
ATOM 939 O O . ARG A 1 125 ? 3.568 -18.828 8.984 1 92.94 125 ARG A O 1
ATOM 946 N N . PHE A 1 126 ? 4.387 -20.828 9.445 1 94.88 126 PHE A N 1
ATOM 947 C CA . PHE A 1 126 ? 3.146 -21.469 9.023 1 94.88 126 PHE A CA 1
ATOM 948 C C . PHE A 1 126 ? 2.023 -21.172 10.016 1 94.88 126 PHE A C 1
ATOM 950 O O . PHE A 1 126 ? 0.877 -20.953 9.609 1 94.88 126 PHE A O 1
ATOM 957 N N . GLY A 1 127 ? 2.318 -21.219 11.344 1 96.62 127 GLY A N 1
ATOM 958 C CA . GLY A 1 127 ? 1.324 -20.828 12.328 1 96.62 127 GLY A CA 1
ATOM 959 C C . GLY A 1 127 ? 0.828 -19.406 12.141 1 96.62 127 GLY A C 1
ATOM 960 O O . GLY A 1 127 ? -0.37 -19.141 12.258 1 96.62 127 GLY A O 1
ATOM 961 N N . ARG A 1 128 ? 1.727 -18.531 11.836 1 97.94 128 ARG A N 1
ATOM 962 C CA . ARG A 1 128 ? 1.374 -17.141 11.57 1 97.94 128 ARG A CA 1
ATOM 963 C C . ARG A 1 128 ? 0.513 -17.031 10.312 1 97.94 128 ARG A C 1
ATOM 965 O O . ARG A 1 128 ? -0.462 -16.281 10.297 1 97.94 128 ARG A O 1
ATOM 972 N N . LEU A 1 129 ? 0.914 -17.812 9.312 1 98.38 129 LEU A N 1
ATOM 973 C CA . LEU A 1 129 ? 0.141 -17.812 8.078 1 98.38 129 LEU A CA 1
ATOM 974 C C . LEU A 1 129 ? -1.307 -18.219 8.344 1 98.38 129 LEU A C 1
ATOM 976 O O . LEU A 1 129 ? -2.232 -17.562 7.855 1 98.38 129 LEU A O 1
ATOM 980 N N . GLU A 1 130 ? -1.52 -19.219 9.062 1 98.44 130 GLU A N 1
ATOM 981 C CA . GLU A 1 130 ? -2.859 -19.703 9.375 1 98.44 130 GLU A CA 1
ATOM 982 C C . GLU A 1 130 ? -3.67 -18.656 10.117 1 98.44 130 GLU A C 1
ATOM 984 O O . GLU A 1 130 ? -4.828 -18.391 9.781 1 98.44 130 GLU A O 1
ATOM 989 N N . GLU A 1 131 ? -3.068 -18.031 11.148 1 98.75 131 GLU A N 1
ATOM 990 C CA . GLU A 1 131 ? -3.773 -17 11.898 1 98.75 131 GLU A CA 1
ATOM 991 C C . GLU A 1 131 ? -4.07 -15.789 11.016 1 98.75 131 GLU A C 1
ATOM 993 O O . GLU A 1 131 ? -5.129 -15.172 11.148 1 98.75 131 GLU A O 1
ATOM 998 N N . GLN A 1 132 ? -3.178 -15.484 10.148 1 98.81 132 GLN A N 1
ATOM 999 C CA . GLN A 1 132 ? -3.404 -14.336 9.281 1 98.81 132 GLN A CA 1
ATOM 1000 C C . GLN A 1 132 ? -4.555 -14.594 8.312 1 98.81 132 GLN A C 1
ATOM 1002 O O . GLN A 1 132 ? -5.375 -13.711 8.062 1 98.81 132 GLN A O 1
ATOM 1007 N N . LEU A 1 133 ? -4.617 -15.781 7.746 1 98.88 133 LEU A N 1
ATOM 1008 C CA . LEU A 1 133 ? -5.754 -16.141 6.906 1 98.88 133 LEU A CA 1
ATOM 1009 C C . LEU A 1 133 ? -7.066 -16.016 7.672 1 98.88 133 LEU A C 1
ATOM 1011 O O . LEU A 1 133 ? -8.039 -15.461 7.156 1 98.88 133 LEU A O 1
ATOM 1015 N N . ALA A 1 134 ? -7.027 -16.453 8.906 1 98.94 134 ALA A N 1
ATOM 1016 C CA . ALA A 1 134 ? -8.219 -16.375 9.742 1 98.94 134 ALA A CA 1
ATOM 1017 C C . ALA A 1 134 ? -8.609 -14.93 10.023 1 98.94 134 ALA A C 1
ATOM 1019 O O . ALA A 1 134 ? -9.781 -14.57 9.938 1 98.94 134 ALA A O 1
ATOM 1020 N N . ILE A 1 135 ? -7.656 -14.109 10.312 1 98.94 135 ILE A N 1
ATOM 1021 C CA . ILE A 1 135 ? -7.902 -12.719 10.656 1 98.94 135 ILE A CA 1
ATOM 1022 C C . ILE A 1 135 ? -8.414 -11.969 9.43 1 98.94 135 ILE A C 1
ATOM 1024 O O . ILE A 1 135 ? -9.445 -11.297 9.484 1 98.94 135 ILE A O 1
ATOM 1028 N N . ILE A 1 136 ? -7.742 -12.094 8.297 1 98.94 136 ILE A N 1
ATOM 1029 C CA . ILE A 1 136 ? -8.047 -11.32 7.102 1 98.94 136 ILE A CA 1
ATOM 1030 C C . ILE A 1 136 ? -9.43 -11.695 6.578 1 98.94 136 ILE A C 1
ATOM 1032 O O . ILE A 1 136 ? -10.273 -10.828 6.348 1 98.94 136 ILE A O 1
ATOM 1036 N N . THR A 1 137 ? -9.711 -12.977 6.445 1 98.88 137 THR A N 1
ATOM 1037 C CA . THR A 1 137 ? -11.023 -13.398 5.961 1 98.88 137 THR A CA 1
ATOM 1038 C C . THR A 1 137 ? -12.102 -13.109 6.996 1 98.88 137 THR A C 1
ATOM 1040 O O . THR A 1 137 ? -13.227 -12.758 6.645 1 98.88 137 THR A O 1
ATOM 1043 N N . GLY A 1 138 ? -11.727 -13.219 8.289 1 98.88 138 GLY A N 1
ATOM 1044 C CA . GLY A 1 138 ? -12.664 -12.867 9.344 1 98.88 138 GLY A CA 1
ATOM 1045 C C . GLY A 1 138 ? -13.086 -11.414 9.312 1 98.88 138 GLY A C 1
ATOM 1046 O O . GLY A 1 138 ? -14.266 -11.102 9.453 1 98.88 138 GLY A O 1
ATOM 1047 N N . LEU A 1 139 ? -12.133 -10.57 9.133 1 98.94 139 LEU A N 1
ATOM 1048 C CA . LEU A 1 139 ? -12.43 -9.148 9.016 1 98.94 139 LEU A CA 1
ATOM 1049 C C . LEU A 1 139 ? -13.344 -8.875 7.824 1 98.94 139 LEU A C 1
ATOM 1051 O O . LEU A 1 139 ? -14.336 -8.156 7.953 1 98.94 139 LEU A O 1
ATOM 1055 N N . TRP A 1 140 ? -13.086 -9.469 6.664 1 98.88 140 TRP A N 1
ATOM 1056 C CA . TRP A 1 140 ? -13.867 -9.25 5.453 1 98.88 140 TRP A CA 1
ATOM 1057 C C . TRP A 1 140 ? -15.281 -9.781 5.617 1 98.88 140 TRP A C 1
ATOM 1059 O O . TRP A 1 140 ? -16.234 -9.203 5.094 1 98.88 140 TRP A O 1
ATOM 1069 N N . ASN A 1 141 ? -15.438 -10.836 6.395 1 98.5 141 ASN A N 1
ATOM 1070 C CA . ASN A 1 141 ? -16.719 -11.547 6.465 1 98.5 141 ASN A CA 1
ATOM 1071 C C . ASN A 1 141 ? -17.578 -11.023 7.605 1 98.5 141 ASN A C 1
ATOM 1073 O O . ASN A 1 141 ? -18.75 -11.406 7.727 1 98.5 141 ASN A O 1
ATOM 1077 N N . THR A 1 142 ? -17 -10.188 8.469 1 98.69 142 THR A N 1
ATOM 1078 C CA . THR A 1 142 ? -17.781 -9.609 9.555 1 98.69 142 THR A CA 1
ATOM 1079 C C . THR A 1 142 ? -18.859 -8.688 9.008 1 98.69 142 THR A C 1
ATOM 1081 O O . THR A 1 142 ? -18.578 -7.809 8.188 1 98.69 142 THR A O 1
ATOM 1084 N N . LYS A 1 143 ? -20.062 -8.883 9.422 1 97.81 143 LYS A N 1
ATOM 1085 C CA . LYS A 1 143 ? -21.172 -8.094 8.914 1 97.81 143 LYS A CA 1
ATOM 1086 C C . LYS A 1 143 ? -21.078 -6.641 9.375 1 97.81 143 LYS A C 1
ATOM 1088 O O . LYS A 1 143 ? -20.578 -6.363 10.469 1 97.81 143 LYS A O 1
ATOM 1093 N N . LEU A 1 144 ? -21.609 -5.766 8.516 1 96.81 144 LEU A N 1
ATOM 1094 C CA . LEU A 1 144 ? -21.641 -4.355 8.891 1 96.81 144 LEU A CA 1
ATOM 1095 C C . LEU A 1 144 ? -22.359 -4.168 10.219 1 96.81 144 LEU A C 1
ATOM 1097 O O . LEU A 1 144 ? -23.453 -4.715 10.43 1 96.81 144 LEU A O 1
ATOM 1101 N N . GLY A 1 145 ? -21.734 -3.453 11.133 1 96.38 145 GLY A N 1
ATOM 1102 C CA . GLY A 1 145 ? -22.328 -3.207 12.438 1 96.38 145 GLY A CA 1
ATOM 1103 C C . GLY A 1 145 ? -21.797 -4.137 13.516 1 96.38 145 GLY A C 1
ATOM 1104 O O . GLY A 1 145 ? -21.891 -3.83 14.703 1 96.38 145 GLY A O 1
ATOM 1105 N N . ASP A 1 146 ? -21.312 -5.34 13.109 1 98.31 146 ASP A N 1
ATOM 1106 C CA . ASP A 1 146 ? -20.688 -6.262 14.055 1 98.31 146 ASP A CA 1
ATOM 1107 C C . ASP A 1 146 ? -19.203 -5.941 14.234 1 98.31 146 ASP A C 1
ATOM 1109 O O . ASP A 1 146 ? -18.641 -5.133 13.5 1 98.31 146 ASP A O 1
ATOM 1113 N N . THR A 1 147 ? -18.641 -6.496 15.289 1 98.69 147 THR A N 1
ATOM 1114 C CA . THR A 1 147 ? -17.203 -6.348 15.539 1 98.69 147 THR A CA 1
ATOM 1115 C C . THR A 1 147 ? -16.5 -7.695 15.438 1 98.69 147 THR A C 1
ATOM 1117 O O . THR A 1 147 ? -17.141 -8.742 15.453 1 98.69 147 THR A O 1
ATOM 1120 N N . PHE A 1 148 ? -15.281 -7.719 15.211 1 98.88 148 PHE A N 1
ATOM 1121 C CA . PHE A 1 148 ? -14.445 -8.906 15.055 1 98.88 148 PHE A CA 1
ATOM 1122 C C . PHE A 1 148 ? -13.406 -8.984 16.172 1 98.88 148 PHE A C 1
ATOM 1124 O O . PHE A 1 148 ? -12.766 -7.984 16.5 1 98.88 148 PHE A O 1
ATOM 1131 N N . ASP A 1 149 ? -13.258 -10.109 16.781 1 98.88 149 ASP A N 1
ATOM 1132 C CA . ASP A 1 149 ? -12.242 -10.438 17.781 1 98.88 149 ASP A CA 1
ATOM 1133 C C . ASP A 1 149 ? -11.422 -11.648 17.344 1 98.88 149 ASP A C 1
ATOM 1135 O O . ASP A 1 149 ? -11.945 -12.562 16.703 1 98.88 149 ASP A O 1
ATOM 1139 N N . PHE A 1 150 ? -10.211 -11.633 17.672 1 98.88 150 PHE A N 1
ATOM 1140 C CA . PHE A 1 150 ? -9.32 -12.766 17.422 1 98.88 150 PHE A CA 1
ATOM 1141 C C . PHE A 1 150 ? -8.258 -12.859 18.516 1 98.88 150 PHE A C 1
ATOM 1143 O O . PHE A 1 150 ? -7.613 -11.859 18.844 1 98.88 150 PHE A O 1
ATOM 1150 N N . ALA A 1 151 ? -8.094 -13.984 19.047 1 98.75 151 ALA A N 1
ATOM 1151 C CA . ALA A 1 151 ? -7.066 -14.258 20.062 1 98.75 151 ALA A CA 1
ATOM 1152 C C . ALA A 1 151 ? -6.289 -15.523 19.719 1 98.75 151 ALA A C 1
ATOM 1154 O O . ALA A 1 151 ? -6.711 -16.625 20.062 1 98.75 151 ALA A O 1
ATOM 1155 N N . GLY A 1 152 ? -5.199 -15.312 19.031 1 98.56 152 GLY A N 1
ATOM 1156 C CA . GLY A 1 152 ? -4.355 -16.438 18.672 1 98.56 152 GLY A CA 1
ATOM 1157 C C . GLY A 1 152 ? -3.023 -16.453 19.391 1 98.56 152 GLY A C 1
ATOM 1158 O O . GLY A 1 152 ? -2.854 -15.75 20.391 1 98.56 152 GLY A O 1
ATOM 1159 N N . GLU A 1 153 ? -2.129 -17.297 19 1 98.25 153 GLU A N 1
ATOM 1160 C CA . GLU A 1 153 ? -0.783 -17.406 19.547 1 98.25 153 GLU A CA 1
ATOM 1161 C C . GLU A 1 153 ? 0.062 -16.188 19.172 1 98.25 153 GLU A C 1
ATOM 1163 O O . GLU A 1 153 ? 0.88 -15.719 19.969 1 98.25 153 GLU A O 1
ATOM 1168 N N . TYR A 1 154 ? -0.18 -15.641 18 1 98.06 154 TYR A N 1
ATOM 1169 C CA . TYR A 1 154 ? 0.738 -14.648 17.453 1 98.06 154 TYR A CA 1
ATOM 1170 C C . TYR A 1 154 ? 0.074 -13.281 17.359 1 98.06 154 TYR A C 1
ATOM 1172 O O . TYR A 1 154 ? 0.751 -12.25 17.406 1 98.06 154 TYR A O 1
ATOM 1180 N N . TYR A 1 155 ? -1.271 -13.273 17.203 1 98.44 155 TYR A N 1
ATOM 1181 C CA . TYR A 1 155 ? -1.981 -12.016 17 1 98.44 155 TYR A CA 1
ATOM 1182 C C . TYR A 1 155 ? -3.219 -11.938 17.891 1 98.44 155 TYR A C 1
ATOM 1184 O O . TYR A 1 155 ? -3.832 -12.961 18.203 1 98.44 155 TYR A O 1
ATOM 1192 N N . THR A 1 156 ? -3.523 -10.727 18.266 1 98.88 156 THR A N 1
ATOM 1193 C CA . THR A 1 156 ? -4.758 -10.438 18.984 1 98.88 156 THR A CA 1
ATOM 1194 C C . THR A 1 156 ? -5.418 -9.172 18.453 1 98.88 156 THR A C 1
ATOM 1196 O O . THR A 1 156 ? -4.758 -8.141 18.281 1 98.88 156 THR A O 1
ATOM 1199 N N . LEU A 1 157 ? -6.594 -9.234 18.031 1 98.88 157 LEU A N 1
ATOM 1200 C CA . LEU A 1 157 ? -7.461 -8.117 17.672 1 98.88 157 LEU A CA 1
ATOM 1201 C C . LEU A 1 157 ? -8.68 -8.062 18.594 1 98.88 157 LEU A C 1
ATOM 1203 O O . LEU A 1 157 ? -9.258 -9.094 18.938 1 98.88 157 LEU A O 1
ATOM 1207 N N . THR A 1 158 ? -9.023 -6.844 19.031 1 98.81 158 THR A N 1
ATOM 1208 C CA . THR A 1 158 ? -10.148 -6.691 19.938 1 98.81 158 THR A CA 1
ATOM 1209 C C . THR A 1 158 ? -11.102 -5.609 19.453 1 98.81 158 THR A C 1
ATOM 1211 O O . THR A 1 158 ? -10.68 -4.5 19.125 1 98.81 158 THR A O 1
ATOM 1214 N N . ASP A 1 159 ? -12.344 -5.957 19.344 1 98.5 159 ASP A N 1
ATOM 1215 C CA . ASP A 1 159 ? -13.438 -5.035 19.062 1 98.5 159 ASP A CA 1
ATOM 1216 C C . ASP A 1 159 ? -13.195 -4.273 17.766 1 98.5 159 ASP A C 1
ATOM 1218 O O . ASP A 1 159 ? -13.375 -3.055 17.703 1 98.5 159 ASP A O 1
ATOM 1222 N N . SER A 1 160 ? -12.719 -4.996 16.766 1 98.75 160 SER A N 1
ATOM 1223 C CA . SER A 1 160 ? -12.5 -4.367 15.461 1 98.75 160 SER A CA 1
ATOM 1224 C C . SER A 1 160 ? -13.82 -4.137 14.727 1 98.75 160 SER A C 1
ATOM 1226 O O . SER A 1 160 ? -14.633 -5.055 14.602 1 98.75 160 SER A O 1
ATOM 1228 N N . PRO A 1 161 ? -14.039 -2.916 14.25 1 98.5 161 PRO A N 1
ATOM 1229 C CA . PRO A 1 161 ? -15.258 -2.715 13.453 1 98.5 161 PRO A CA 1
ATOM 1230 C C . PRO A 1 161 ? -15.211 -3.455 12.125 1 98.5 161 PRO A C 1
ATOM 1232 O O . PRO A 1 161 ? -16.219 -3.506 11.406 1 98.5 161 PRO A O 1
ATOM 1235 N N . ALA A 1 162 ? -14.008 -3.99 11.742 1 98.56 162 ALA A N 1
ATOM 1236 C CA . ALA A 1 162 ? -13.836 -4.801 10.539 1 98.56 162 ALA A CA 1
ATOM 1237 C C . ALA A 1 162 ? -14.227 -4.016 9.289 1 98.56 162 ALA A C 1
ATOM 1239 O O . ALA A 1 162 ? -15.008 -4.504 8.461 1 98.56 162 ALA A O 1
ATOM 1240 N N . LEU A 1 163 ? -13.75 -2.766 9.195 1 98.44 163 LEU A N 1
ATOM 1241 C CA . LEU A 1 163 ? -13.969 -1.884 8.055 1 98.44 163 LEU A CA 1
ATOM 1242 C C . LEU A 1 163 ? -12.648 -1.556 7.363 1 98.44 163 LEU A C 1
ATOM 1244 O O . LEU A 1 163 ? -11.594 -1.567 7.996 1 98.44 163 LEU A O 1
ATOM 1248 N N . PRO A 1 164 ? -12.656 -1.295 6.168 1 98.44 164 PRO A N 1
ATOM 1249 C CA . PRO A 1 164 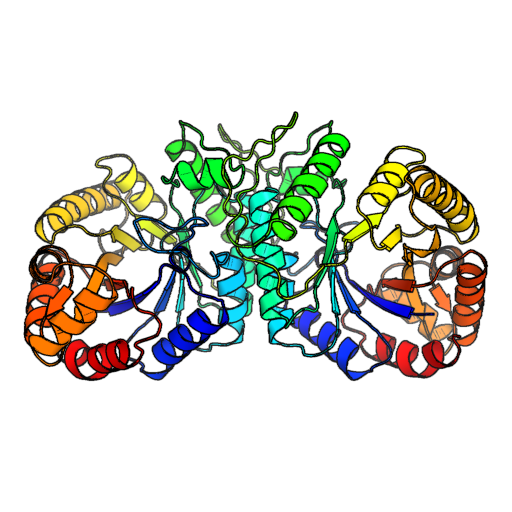? -13.797 -1.28 5.246 1 98.44 164 PRO A CA 1
ATOM 1250 C C . PRO A 1 164 ? -14.195 -2.678 4.777 1 98.44 164 PRO A C 1
ATOM 1252 O O . PRO A 1 164 ? -13.422 -3.625 4.922 1 98.44 164 PRO A O 1
ATOM 1255 N N . LYS A 1 165 ? -15.391 -2.773 4.207 1 98.38 165 LYS A N 1
ATOM 1256 C CA . LYS A 1 165 ? -15.797 -4.004 3.533 1 98.38 165 LYS A CA 1
ATOM 1257 C C . LYS A 1 165 ? -15.273 -4.039 2.098 1 98.38 165 LYS A C 1
ATOM 1259 O O . LYS A 1 165 ? -15.242 -3.014 1.418 1 98.38 165 LYS A O 1
ATOM 1264 N N . PRO A 1 166 ? -14.914 -5.254 1.614 1 98.44 166 PRO A N 1
ATOM 1265 C CA . PRO A 1 166 ? -14.602 -5.359 0.188 1 98.44 166 PRO A CA 1
ATOM 1266 C C . PRO A 1 166 ? -15.789 -5.039 -0.708 1 98.44 166 PRO A C 1
ATOM 1268 O O . PRO A 1 166 ? -16.938 -5.117 -0.264 1 98.44 166 PRO A O 1
ATOM 1271 N N . ALA A 1 167 ? -15.5 -4.617 -1.888 1 98.56 167 ALA A N 1
ATOM 1272 C CA . ALA A 1 167 ? -16.547 -4.41 -2.881 1 98.56 167 ALA A CA 1
ATOM 1273 C C . ALA A 1 167 ? -17.219 -5.727 -3.256 1 98.56 167 ALA A C 1
ATOM 1275 O O . ALA A 1 167 ? -18.438 -5.777 -3.449 1 98.56 167 ALA A O 1
ATOM 1276 N N . GLN A 1 168 ? -16.422 -6.82 -3.379 1 98.62 168 GLN A N 1
ATOM 1277 C CA . GLN A 1 168 ? -16.953 -8.156 -3.615 1 98.62 168 GLN A CA 1
ATOM 1278 C C . GLN A 1 168 ? -17.578 -8.734 -2.346 1 98.62 168 GLN A C 1
ATOM 1280 O O . GLN A 1 168 ? -17.078 -8.5 -1.243 1 98.62 168 GLN A O 1
ATOM 1285 N N . ASP A 1 169 ? -18.594 -9.484 -2.541 1 98 169 ASP A N 1
ATOM 1286 C CA . ASP A 1 169 ? -19.141 -10.195 -1.392 1 98 169 ASP A CA 1
ATOM 1287 C C . ASP A 1 169 ? -18.109 -11.156 -0.796 1 98 169 ASP A C 1
ATOM 1289 O O . ASP A 1 169 ? -18.109 -11.391 0.414 1 98 169 ASP A O 1
ATOM 1293 N N . HIS A 1 170 ? -17.297 -11.648 -1.723 1 98.44 170 HIS A N 1
ATOM 1294 C CA . HIS A 1 170 ? -16.25 -12.594 -1.359 1 98.44 170 HIS A CA 1
ATOM 1295 C C . HIS A 1 170 ? -15.008 -12.398 -2.23 1 98.44 170 HIS A C 1
ATOM 1297 O O . HIS A 1 170 ? -15.07 -12.547 -3.453 1 98.44 170 HIS A O 1
ATOM 1303 N N . ILE A 1 171 ? -13.922 -12.047 -1.548 1 98.88 171 ILE A N 1
ATOM 1304 C CA . ILE A 1 171 ? -12.664 -12.008 -2.279 1 98.88 171 ILE A CA 1
ATOM 1305 C C . ILE A 1 171 ? -12.078 -13.414 -2.375 1 98.88 171 ILE A C 1
ATOM 1307 O O . ILE A 1 171 ? -11.805 -14.055 -1.354 1 98.88 171 ILE A O 1
ATOM 1311 N N . PRO A 1 172 ? -11.898 -13.953 -3.594 1 98.88 172 PRO A N 1
ATOM 1312 C CA . PRO A 1 172 ? -11.281 -15.273 -3.717 1 98.88 172 PRO A CA 1
ATOM 1313 C C . PRO A 1 172 ? -9.898 -15.336 -3.072 1 98.88 172 PRO A C 1
ATOM 1315 O O . PRO A 1 172 ? -9.094 -14.414 -3.225 1 98.88 172 PRO A O 1
ATOM 1318 N N . VAL A 1 173 ? -9.648 -16.438 -2.344 1 98.94 173 VAL A N 1
ATOM 1319 C CA . VAL A 1 173 ? -8.398 -16.625 -1.616 1 98.94 173 VAL A CA 1
ATOM 1320 C C . VAL A 1 173 ? -7.594 -17.75 -2.266 1 98.94 173 VAL A C 1
ATOM 1322 O O . VAL A 1 173 ? -8.133 -18.828 -2.559 1 98.94 173 VAL A O 1
ATOM 1325 N N . LEU A 1 174 ? -6.348 -17.469 -2.529 1 98.94 174 LEU A N 1
ATOM 1326 C CA . LEU A 1 174 ? -5.426 -18.469 -3.062 1 98.94 174 LEU A CA 1
ATOM 1327 C C . LEU A 1 174 ? -4.441 -18.938 -1.993 1 98.94 174 LEU A C 1
ATOM 1329 O O . LEU A 1 174 ? -3.893 -18.109 -1.255 1 98.94 174 LEU A O 1
ATOM 1333 N N . VAL A 1 175 ? -4.309 -20.219 -1.889 1 98.5 175 VAL A N 1
ATOM 1334 C CA . VAL A 1 175 ? -3.268 -20.875 -1.109 1 98.5 175 VAL A CA 1
ATOM 1335 C C . VAL A 1 175 ? -2.447 -21.781 -2.014 1 98.5 175 VAL A C 1
ATOM 1337 O O . VAL A 1 175 ? -2.938 -22.25 -3.045 1 98.5 175 VAL A O 1
ATOM 1340 N N . GLY A 1 176 ? -1.257 -21.906 -1.734 1 96.38 176 GLY A N 1
ATOM 1341 C CA . GLY A 1 176 ? -0.445 -22.781 -2.578 1 96.38 176 GLY A CA 1
ATOM 1342 C C . GLY A 1 176 ? 0.777 -23.328 -1.867 1 96.38 176 GLY A C 1
ATOM 1343 O O . GLY A 1 176 ? 1.081 -22.922 -0.742 1 96.38 176 GLY A O 1
ATOM 1344 N N . GLY A 1 177 ? 1.331 -24.359 -2.477 1 93.5 177 GLY A N 1
ATOM 1345 C CA . GLY A 1 177 ? 2.57 -24.938 -1.98 1 93.5 177 GLY A CA 1
ATOM 1346 C C . GLY A 1 177 ? 2.602 -26.453 -2.072 1 93.5 177 GLY A C 1
ATOM 1347 O O . GLY A 1 177 ? 1.636 -27.062 -2.523 1 93.5 177 GLY A O 1
ATOM 1348 N N . LEU A 1 178 ? 3.713 -27.016 -1.609 1 93.56 178 LEU A N 1
ATOM 1349 C CA . LEU A 1 178 ? 3.971 -28.438 -1.821 1 93.56 178 LEU A CA 1
ATOM 1350 C C . LEU A 1 178 ? 3.883 -29.203 -0.508 1 93.56 178 LEU A C 1
ATOM 1352 O O . LEU A 1 178 ? 4.102 -30.422 -0.479 1 93.56 178 LEU A O 1
ATOM 1356 N N . GLY A 1 179 ? 3.564 -28.484 0.578 1 94.38 179 GLY A N 1
ATOM 1357 C CA . GLY A 1 179 ? 3.461 -29.188 1.847 1 94.38 179 GLY A CA 1
ATOM 1358 C C . GLY A 1 179 ? 2.412 -30.281 1.84 1 94.38 179 GLY A C 1
ATOM 1359 O O . GLY A 1 179 ? 1.284 -30.062 1.391 1 94.38 179 GLY A O 1
ATOM 1360 N N . ALA A 1 180 ? 2.748 -31.406 2.387 1 95.62 180 ALA A N 1
ATOM 1361 C CA . ALA A 1 180 ? 1.935 -32.625 2.225 1 95.62 180 ALA A CA 1
ATOM 1362 C C . ALA A 1 180 ? 0.755 -32.594 3.193 1 95.62 180 ALA A C 1
ATOM 1364 O O . ALA A 1 180 ? -0.267 -33.25 2.938 1 95.62 180 ALA A O 1
ATOM 1365 N N . ARG A 1 181 ? 0.886 -31.938 4.289 1 95.38 181 ARG A N 1
ATOM 1366 C CA . ARG A 1 181 ? -0.15 -32.062 5.309 1 95.38 181 ARG A CA 1
ATOM 1367 C C . ARG A 1 181 ? -0.748 -30.703 5.656 1 95.38 181 ARG A C 1
ATOM 1369 O O . ARG A 1 181 ? -1.932 -30.453 5.418 1 95.38 181 ARG A O 1
ATOM 1376 N N . ARG A 1 182 ? 0.096 -29.75 6.043 1 95.44 182 ARG A N 1
ATOM 1377 C CA . ARG A 1 182 ? -0.41 -28.469 6.555 1 95.44 182 ARG A CA 1
ATOM 1378 C C . ARG A 1 182 ? -0.963 -27.609 5.426 1 95.44 182 ARG A C 1
ATOM 1380 O O . ARG A 1 182 ? -1.969 -26.922 5.602 1 95.44 182 ARG A O 1
ATOM 1387 N N . THR A 1 183 ? -0.288 -27.625 4.285 1 97.38 183 THR A N 1
ATOM 1388 C CA . THR A 1 183 ? -0.725 -26.812 3.154 1 97.38 183 THR A CA 1
ATOM 1389 C C . THR A 1 183 ? -2.096 -27.266 2.66 1 97.38 183 THR A C 1
ATOM 1391 O O . THR A 1 183 ? -3.006 -26.453 2.504 1 97.38 183 THR A O 1
ATOM 1394 N N . PRO A 1 184 ? -2.322 -28.562 2.5 1 98.19 184 PRO A N 1
ATOM 1395 C CA . PRO A 1 184 ? -3.66 -29.016 2.119 1 98.19 184 PRO A CA 1
ATOM 1396 C C . PRO A 1 184 ? -4.723 -28.672 3.158 1 98.19 184 PRO A C 1
ATOM 1398 O O . PRO A 1 184 ? -5.844 -28.297 2.797 1 98.19 184 PRO A O 1
ATOM 1401 N N . ALA A 1 185 ? -4.395 -28.75 4.395 1 97.75 185 ALA A N 1
ATOM 1402 C CA . ALA A 1 185 ? -5.34 -28.406 5.453 1 97.75 185 ALA A CA 1
ATOM 1403 C C . ALA A 1 185 ? -5.73 -26.938 5.387 1 97.75 185 ALA A C 1
ATOM 1405 O O . ALA A 1 185 ? -6.902 -26.594 5.555 1 97.75 185 ALA A O 1
ATOM 1406 N N . LEU A 1 186 ? -4.766 -26.094 5.16 1 97.94 186 LEU A N 1
ATOM 1407 C CA . LEU A 1 186 ? -5.027 -24.656 5.016 1 97.94 186 LEU A CA 1
ATOM 1408 C C . LEU A 1 186 ? -5.914 -24.391 3.807 1 97.94 186 LEU A C 1
ATOM 1410 O O . LEU A 1 186 ? -6.836 -23.578 3.881 1 97.94 186 LEU A O 1
ATOM 1414 N N . ALA A 1 187 ? -5.547 -25.016 2.721 1 98.5 187 ALA A N 1
ATOM 1415 C CA . ALA A 1 187 ? -6.344 -24.859 1.506 1 98.5 187 ALA A CA 1
ATOM 1416 C C . ALA A 1 187 ? -7.793 -25.266 1.741 1 98.5 187 ALA A C 1
ATOM 1418 O O . ALA A 1 187 ? -8.719 -24.562 1.333 1 98.5 187 ALA A O 1
ATOM 1419 N N . ALA A 1 188 ? -7.973 -26.359 2.41 1 98.56 188 ALA A N 1
ATOM 1420 C CA . ALA A 1 188 ? -9.305 -26.875 2.688 1 98.56 188 ALA A CA 1
ATOM 1421 C C . ALA A 1 188 ? -10.133 -25.875 3.48 1 98.56 188 ALA A C 1
ATOM 1423 O O . ALA A 1 188 ? -11.336 -25.719 3.246 1 98.56 188 ALA A O 1
ATOM 1424 N N . ARG A 1 189 ? -9.469 -25.188 4.312 1 98.06 189 ARG A N 1
ATOM 1425 C CA . ARG A 1 189 ? -10.18 -24.297 5.234 1 98.06 189 ARG A CA 1
ATOM 1426 C C . ARG A 1 189 ? -10.445 -22.953 4.594 1 98.06 189 ARG A C 1
ATOM 1428 O O . ARG A 1 189 ? -11.5 -22.344 4.82 1 98.06 189 ARG A O 1
ATOM 1435 N N . PHE A 1 190 ? -9.547 -22.438 3.688 1 98.38 190 PHE A N 1
ATOM 1436 C CA . PHE A 1 190 ? -9.625 -21.016 3.363 1 98.38 190 PHE A CA 1
ATOM 1437 C C . PHE A 1 190 ? -9.719 -20.812 1.856 1 98.38 190 PHE A C 1
ATOM 1439 O O . PHE A 1 190 ? -10.18 -19.766 1.395 1 98.38 190 PHE A O 1
ATOM 1446 N N . ALA A 1 191 ? -9.289 -21.719 1.06 1 98.75 191 ALA A N 1
ATOM 1447 C CA . ALA A 1 191 ? -8.906 -21.391 -0.313 1 98.75 191 ALA A CA 1
ATOM 1448 C C . ALA A 1 191 ? -10.102 -21.531 -1.256 1 98.75 191 ALA A C 1
ATOM 1450 O O . ALA A 1 191 ? -10.953 -22.406 -1.071 1 98.75 191 ALA A O 1
ATOM 1451 N N . ASP A 1 192 ? -10.125 -20.688 -2.197 1 98.88 192 ASP A N 1
ATOM 1452 C CA . ASP A 1 192 ? -10.961 -20.844 -3.385 1 98.88 192 ASP A CA 1
ATOM 1453 C C . ASP A 1 192 ? -10.156 -21.422 -4.547 1 98.88 192 ASP A C 1
ATOM 1455 O O . ASP A 1 192 ? -10.734 -21.953 -5.504 1 98.88 192 ASP A O 1
ATOM 1459 N N . GLU A 1 193 ? -8.898 -21.281 -4.465 1 98.88 193 GLU A N 1
ATOM 1460 C CA . GLU A 1 193 ? -7.965 -21.781 -5.465 1 98.88 193 GLU A CA 1
ATOM 1461 C C . GLU A 1 193 ? -6.684 -22.297 -4.816 1 98.88 193 GLU A C 1
ATOM 1463 O O . GLU A 1 193 ? -6.184 -21.703 -3.859 1 98.88 193 GLU A O 1
ATOM 1468 N N . PHE A 1 194 ? -6.246 -23.391 -5.262 1 98.88 194 PHE A N 1
ATOM 1469 C CA . PHE A 1 194 ? -4.973 -23.969 -4.855 1 98.88 194 PHE A CA 1
ATOM 1470 C C . PHE A 1 194 ? -3.979 -23.969 -6.008 1 98.88 194 PHE A C 1
ATOM 1472 O O . PHE A 1 194 ? -4.25 -24.516 -7.078 1 98.88 194 PHE A O 1
ATOM 1479 N N . ASN A 1 195 ? -2.818 -23.344 -5.723 1 98.81 195 ASN A N 1
ATOM 1480 C CA . ASN A 1 195 ? -1.833 -23.188 -6.785 1 98.81 195 ASN A CA 1
ATOM 1481 C C . ASN A 1 195 ? -0.551 -23.953 -6.488 1 98.81 195 ASN A C 1
ATOM 1483 O O . ASN A 1 195 ? -0.085 -23.969 -5.348 1 98.81 195 ASN A O 1
ATOM 1487 N N . LEU A 1 196 ? -0.009 -24.562 -7.5 1 98.31 196 LEU A N 1
ATOM 1488 C CA . LEU A 1 196 ? 1.303 -25.188 -7.434 1 98.31 196 LEU A CA 1
ATOM 1489 C C . LEU A 1 196 ? 2.301 -24.469 -8.336 1 98.31 196 LEU A C 1
ATOM 1491 O O . LEU A 1 196 ? 2.191 -24.531 -9.562 1 98.31 196 LEU A O 1
ATOM 1495 N N . PRO A 1 197 ? 3.289 -23.906 -7.723 1 96.75 197 PRO A N 1
ATOM 1496 C CA . PRO A 1 197 ? 4.301 -23.234 -8.539 1 96.75 197 PRO A CA 1
ATOM 1497 C C . PRO A 1 197 ? 5.387 -24.172 -9.031 1 96.75 197 PRO A C 1
ATOM 1499 O O . PRO A 1 197 ? 6.031 -24.859 -8.234 1 96.75 197 PRO A O 1
ATOM 1502 N N . PHE A 1 198 ? 5.543 -24.281 -10.336 1 97.06 198 PHE A N 1
ATOM 1503 C CA . PHE A 1 198 ? 6.699 -24.859 -11 1 97.06 198 PHE A CA 1
ATOM 1504 C C . PHE A 1 198 ? 6.801 -26.359 -10.711 1 97.06 198 PHE A C 1
ATOM 1506 O O . PHE A 1 198 ? 7.891 -26.875 -10.461 1 97.06 198 PHE A O 1
ATOM 1513 N N . ALA A 1 199 ? 5.734 -26.984 -10.641 1 97.56 199 ALA A N 1
ATOM 1514 C CA . ALA A 1 199 ? 5.648 -28.422 -10.422 1 97.56 199 ALA A CA 1
ATOM 1515 C C . ALA A 1 199 ? 5.312 -29.156 -11.711 1 97.56 199 ALA A C 1
ATOM 1517 O O . ALA A 1 199 ? 4.574 -28.641 -12.555 1 97.56 199 ALA A O 1
ATOM 1518 N N . SER A 1 200 ? 5.812 -30.391 -11.852 1 97.81 200 SER A N 1
ATOM 1519 C CA . SER A 1 200 ? 5.461 -31.234 -12.992 1 97.81 200 SER A CA 1
ATOM 1520 C C . SER A 1 200 ? 3.996 -31.656 -12.938 1 97.81 200 SER A C 1
ATOM 1522 O O . SER A 1 200 ? 3.346 -31.516 -11.891 1 97.81 200 SER A O 1
ATOM 1524 N N . ALA A 1 201 ? 3.49 -32.094 -14.125 1 98 201 ALA A N 1
ATOM 1525 C CA . ALA A 1 201 ? 2.123 -32.594 -14.148 1 98 201 ALA A CA 1
ATOM 1526 C C . ALA A 1 201 ? 1.961 -33.781 -13.18 1 98 201 ALA A C 1
ATOM 1528 O O . ALA A 1 201 ? 0.939 -33.875 -12.5 1 98 201 ALA A O 1
ATOM 1529 N N . GLU A 1 202 ? 3.004 -34.594 -13.094 1 97.69 202 GLU A N 1
ATOM 1530 C CA . GLU A 1 202 ? 2.969 -35.75 -12.203 1 97.69 202 GLU A CA 1
ATOM 1531 C C . GLU A 1 202 ? 2.92 -35.312 -10.742 1 97.69 202 GLU A C 1
ATOM 1533 O O . GLU A 1 202 ? 2.111 -35.812 -9.961 1 97.69 202 GLU A O 1
ATOM 1538 N N . ASP A 1 203 ? 3.771 -34.406 -10.375 1 97.94 203 ASP A N 1
ATOM 1539 C CA . ASP A 1 203 ? 3.775 -33.875 -9.016 1 97.94 203 ASP A CA 1
ATOM 1540 C C . ASP A 1 203 ? 2.471 -33.156 -8.695 1 97.94 203 ASP A C 1
ATOM 1542 O O . ASP A 1 203 ? 1.997 -33.188 -7.559 1 97.94 203 ASP A O 1
ATOM 1546 N N . SER A 1 204 ? 1.986 -32.469 -9.727 1 98.5 204 SER A N 1
ATOM 1547 C CA . SER A 1 204 ? 0.708 -31.797 -9.562 1 98.5 204 SER A CA 1
ATOM 1548 C C . SER A 1 204 ? -0.41 -32.781 -9.242 1 98.5 204 SER A C 1
ATOM 1550 O O . SER A 1 204 ? -1.226 -32.531 -8.352 1 98.5 204 SER A O 1
ATOM 1552 N N . ALA A 1 205 ? -0.417 -33.906 -9.93 1 98.44 205 ALA A N 1
ATOM 1553 C CA . ALA A 1 205 ? -1.428 -34.938 -9.695 1 98.44 205 ALA A CA 1
ATOM 1554 C C . ALA A 1 205 ? -1.398 -35.406 -8.242 1 98.44 205 ALA A C 1
ATOM 1556 O O . ALA A 1 205 ? -2.445 -35.531 -7.602 1 98.44 205 ALA A O 1
ATOM 1557 N N . VAL A 1 206 ? -0.235 -35.625 -7.75 1 98.44 206 VAL A N 1
ATOM 1558 C CA . VAL A 1 206 ? -0.054 -36.094 -6.387 1 98.44 206 VAL A CA 1
ATOM 1559 C C . VAL A 1 206 ? -0.551 -35.062 -5.391 1 98.44 206 VAL A C 1
ATOM 1561 O O . VAL A 1 206 ? -1.353 -35.375 -4.508 1 98.44 206 VAL A O 1
ATOM 1564 N N . GLN A 1 207 ? -0.118 -33.844 -5.523 1 98.62 207 GLN A N 1
ATOM 1565 C CA . GLN A 1 207 ? -0.437 -32.781 -4.562 1 98.62 207 GLN A CA 1
ATOM 1566 C C . GLN A 1 207 ? -1.907 -32.406 -4.648 1 98.62 207 GLN A C 1
ATOM 1568 O O . GLN A 1 207 ? -2.545 -32.125 -3.631 1 98.62 207 GLN A O 1
ATOM 1573 N N . PHE A 1 208 ? -2.449 -32.312 -5.883 1 98.75 208 PHE A N 1
ATOM 1574 C CA . PHE A 1 208 ? -3.877 -32.062 -6.027 1 98.75 208 PHE A CA 1
ATOM 1575 C C . PHE A 1 208 ? -4.695 -33.125 -5.316 1 98.75 208 PHE A C 1
ATOM 1577 O O . PHE A 1 208 ? -5.711 -32.812 -4.684 1 98.75 208 PHE A O 1
ATOM 1584 N N . GLY A 1 209 ? -4.242 -34.344 -5.449 1 98.62 209 GLY A N 1
ATOM 1585 C CA . GLY A 1 209 ? -4.914 -35.438 -4.738 1 98.62 209 GLY A CA 1
ATOM 1586 C C . GLY A 1 209 ? -4.949 -35.219 -3.236 1 98.62 209 GLY A C 1
ATOM 1587 O O . GLY A 1 209 ? -5.984 -35.406 -2.6 1 98.62 209 GLY A O 1
ATOM 1588 N N . ARG A 1 210 ? -3.807 -34.844 -2.67 1 98.5 210 ARG A N 1
ATOM 1589 C CA . ARG A 1 210 ? -3.734 -34.562 -1.24 1 98.5 210 ARG A CA 1
ATOM 1590 C C . ARG A 1 210 ? -4.707 -33.438 -0.851 1 98.5 210 ARG A C 1
ATOM 1592 O O . ARG A 1 210 ? -5.406 -33.562 0.16 1 98.5 210 ARG A O 1
ATOM 1599 N N . VAL A 1 211 ? -4.766 -32.406 -1.644 1 98.75 211 VAL A N 1
ATOM 1600 C CA . VAL A 1 211 ? -5.605 -31.25 -1.348 1 98.75 211 VAL A CA 1
ATOM 1601 C C . VAL A 1 211 ? -7.078 -31.625 -1.48 1 98.75 211 VAL A C 1
ATOM 1603 O O . VAL A 1 211 ? -7.895 -31.297 -0.62 1 98.75 211 VAL A O 1
ATOM 1606 N N . LYS A 1 212 ? -7.422 -32.375 -2.543 1 98.69 212 LYS A N 1
ATOM 1607 C CA . LYS A 1 212 ? -8.797 -32.812 -2.73 1 98.69 212 LYS A CA 1
ATOM 1608 C C . LYS A 1 212 ? -9.266 -33.656 -1.545 1 98.69 212 LYS A C 1
ATOM 1610 O O . LYS A 1 212 ? -10.383 -33.469 -1.056 1 98.69 212 LYS A O 1
ATOM 1615 N N . ALA A 1 213 ? -8.43 -34.5 -1.113 1 98.5 213 ALA A N 1
ATOM 1616 C CA . ALA A 1 213 ? -8.766 -35.312 0.041 1 98.5 213 ALA A CA 1
ATOM 1617 C C . ALA A 1 213 ? -9 -34.469 1.283 1 98.5 213 ALA A C 1
ATOM 1619 O O . ALA A 1 213 ? -9.961 -34.688 2.027 1 98.5 213 ALA A O 1
ATOM 1620 N N . ALA A 1 214 ? -8.109 -33.5 1.544 1 98.5 214 ALA A N 1
ATOM 1621 C CA . ALA A 1 214 ? -8.234 -32.625 2.693 1 98.5 214 ALA A CA 1
ATOM 1622 C C . ALA A 1 214 ? -9.523 -31.797 2.611 1 98.5 214 ALA A C 1
ATOM 1624 O O . ALA A 1 214 ? -10.195 -31.578 3.623 1 98.5 214 ALA A O 1
ATOM 1625 N N . VAL A 1 215 ? -9.852 -31.312 1.422 1 98.56 215 VAL A N 1
ATOM 1626 C CA . VAL A 1 215 ? -11.047 -30.516 1.189 1 98.56 215 VAL A CA 1
ATOM 1627 C C . VAL A 1 215 ? -12.297 -31.344 1.499 1 98.56 215 VAL A C 1
ATOM 1629 O O . VAL A 1 215 ? -13.195 -30.875 2.199 1 98.56 215 VAL A O 1
ATOM 1632 N N . GLU A 1 216 ? -12.305 -32.531 1.054 1 98.5 216 GLU A N 1
ATOM 1633 C CA . GLU A 1 216 ? -13.43 -33.438 1.311 1 98.5 216 GLU A CA 1
ATOM 1634 C C . GLU A 1 216 ? -13.547 -33.75 2.797 1 98.5 216 GLU A C 1
ATOM 1636 O O . GLU A 1 216 ? -14.648 -33.812 3.342 1 98.5 216 GLU A O 1
ATOM 1641 N N . GLN A 1 217 ? -12.453 -34 3.395 1 98.06 217 GLN A N 1
ATOM 1642 C CA . GLN A 1 217 ? -12.438 -34.25 4.828 1 98.06 217 GLN A CA 1
ATOM 1643 C C . GLN A 1 217 ? -13 -33.094 5.617 1 98.06 217 GLN A C 1
ATOM 1645 O O . GLN A 1 217 ? -13.602 -33.281 6.676 1 98.06 217 GLN A O 1
ATOM 1650 N N . ALA A 1 218 ? -12.82 -31.891 5.098 1 97.19 218 ALA A N 1
ATOM 1651 C CA . ALA A 1 218 ? -13.297 -30.672 5.754 1 97.19 218 ALA A CA 1
ATOM 1652 C C . ALA A 1 218 ? -14.773 -30.422 5.453 1 97.19 218 ALA A C 1
ATOM 1654 O O . ALA A 1 218 ? -15.352 -29.438 5.914 1 97.19 218 ALA A O 1
ATOM 1655 N N . GLY A 1 219 ? -15.398 -31.234 4.586 1 97.56 219 GLY A N 1
ATOM 1656 C CA . GLY A 1 219 ? -16.828 -31.156 4.336 1 97.56 219 GLY A CA 1
ATOM 1657 C C . GLY A 1 219 ? -17.172 -30.328 3.107 1 97.56 219 GLY A C 1
ATOM 1658 O O . GLY A 1 219 ? -18.344 -29.969 2.904 1 97.56 219 GLY A O 1
ATOM 1659 N N . ARG A 1 220 ? -16.141 -29.953 2.336 1 97.56 220 ARG A N 1
ATOM 1660 C CA . ARG A 1 220 ? -16.344 -29.25 1.075 1 97.56 220 ARG A CA 1
ATOM 1661 C C . ARG A 1 220 ? -16.266 -30.203 -0.109 1 97.56 220 ARG A C 1
ATOM 1663 O O . ARG A 1 220 ? -15.789 -31.328 0.034 1 97.56 220 ARG A O 1
ATOM 1670 N N . ARG A 1 221 ? -16.906 -29.859 -1.213 1 96.94 221 ARG A N 1
ATOM 1671 C CA . ARG A 1 221 ? -16.688 -30.625 -2.438 1 96.94 221 ARG A CA 1
ATOM 1672 C C . ARG A 1 221 ? -15.32 -30.328 -3.045 1 96.94 221 ARG A C 1
ATOM 1674 O O . ARG A 1 221 ? -14.867 -29.188 -3.033 1 96.94 221 ARG A O 1
ATOM 1681 N N . ALA A 1 222 ? -14.539 -31.25 -3.541 1 95.81 222 ALA A N 1
ATOM 1682 C CA . ALA A 1 222 ? -13.211 -31.078 -4.133 1 95.81 222 ALA A CA 1
ATOM 1683 C C . ALA A 1 222 ? -13.234 -30.016 -5.223 1 95.81 222 ALA A C 1
ATOM 1685 O O . ALA A 1 222 ? -12.266 -29.266 -5.387 1 95.81 222 ALA A O 1
ATOM 1686 N N . ASP A 1 223 ? -14.312 -29.938 -5.91 1 95.69 223 ASP A N 1
ATOM 1687 C CA . ASP A 1 223 ? -14.383 -29 -7.035 1 95.69 223 ASP A CA 1
ATOM 1688 C C . ASP A 1 223 ? -14.812 -27.609 -6.578 1 95.69 223 ASP A C 1
ATOM 1690 O O . ASP A 1 223 ? -15.07 -26.734 -7.402 1 95.69 223 ASP A O 1
ATOM 1694 N N . ASP A 1 224 ? -14.906 -27.453 -5.285 1 97.12 224 ASP A N 1
ATOM 1695 C CA . ASP A 1 224 ? -15.109 -26.109 -4.746 1 97.12 224 ASP A CA 1
ATOM 1696 C C . ASP A 1 224 ? -13.852 -25.25 -4.922 1 97.12 224 ASP A C 1
ATOM 1698 O O . ASP A 1 224 ? -13.914 -24.031 -4.805 1 97.12 224 ASP A O 1
ATOM 1702 N N . LEU A 1 225 ? -12.719 -25.891 -5.172 1 98.5 225 LEU A N 1
ATOM 1703 C CA . LEU A 1 225 ? -11.469 -25.188 -5.434 1 98.5 225 LEU A CA 1
ATOM 1704 C C . LEU A 1 225 ? -11.109 -25.25 -6.914 1 98.5 225 LEU A C 1
ATOM 1706 O O . LEU A 1 225 ? -11.359 -26.266 -7.574 1 98.5 225 LEU A O 1
ATOM 1710 N N . VAL A 1 226 ? -10.57 -24.172 -7.289 1 98.81 226 VAL A N 1
ATOM 1711 C CA . VAL A 1 226 ? -9.867 -24.203 -8.562 1 98.81 226 VAL A CA 1
ATOM 1712 C C . VAL A 1 226 ? -8.438 -24.703 -8.359 1 98.81 226 VAL A C 1
ATOM 1714 O O . VAL A 1 226 ? -7.762 -24.297 -7.414 1 98.81 226 VAL A O 1
ATOM 1717 N N . TYR A 1 227 ? -7.98 -25.578 -9.133 1 98.88 227 TYR A N 1
ATOM 1718 C CA . TYR A 1 227 ? -6.613 -26.094 -9.086 1 98.88 227 TYR A CA 1
ATOM 1719 C C . TYR A 1 227 ? -5.777 -25.516 -10.219 1 98.88 227 TYR A C 1
ATOM 1721 O O . TYR A 1 227 ? -6.188 -25.547 -11.383 1 98.88 227 TYR A O 1
ATOM 1729 N N . SER A 1 228 ? -4.625 -24.969 -9.836 1 98.88 228 SER A N 1
ATOM 1730 C CA . SER A 1 228 ? -3.877 -24.219 -10.836 1 98.88 228 SER A CA 1
ATOM 1731 C C . SER A 1 228 ? -2.375 -24.453 -10.695 1 98.88 228 SER A C 1
ATOM 1733 O O . SER A 1 228 ? -1.919 -25.016 -9.695 1 98.88 228 SER A O 1
ATOM 1735 N N . ASN A 1 229 ? -1.642 -24.109 -11.773 1 98.88 229 ASN A N 1
ATOM 1736 C CA . ASN A 1 229 ? -0.183 -24.156 -11.797 1 98.88 229 ASN A CA 1
ATOM 1737 C C . ASN A 1 229 ? 0.413 -22.828 -12.266 1 98.88 229 ASN A C 1
ATOM 1739 O O . ASN A 1 229 ? -0.216 -22.094 -13.039 1 98.88 229 ASN A O 1
ATOM 1743 N N . ALA A 1 230 ? 1.502 -22.484 -11.75 1 98.81 230 ALA A N 1
ATOM 1744 C CA . ALA A 1 230 ? 2.354 -21.438 -12.305 1 98.81 230 ALA A CA 1
ATOM 1745 C C . ALA A 1 230 ? 3.559 -22.047 -13.023 1 98.81 230 ALA A C 1
ATOM 1747 O O . ALA A 1 230 ? 4.281 -22.859 -12.461 1 98.81 230 ALA A O 1
ATOM 1748 N N . LEU A 1 231 ? 3.738 -21.656 -14.25 1 98.81 231 LEU A N 1
ATOM 1749 C CA . LEU A 1 231 ? 4.812 -22.203 -15.078 1 98.81 231 LEU A CA 1
ATOM 1750 C C . LEU A 1 231 ? 5.477 -21.094 -15.898 1 98.81 231 LEU A C 1
ATOM 1752 O O . LEU A 1 231 ? 4.805 -20.188 -16.391 1 98.81 231 LEU A O 1
ATOM 1756 N N . VAL A 1 232 ? 6.812 -21.219 -16.109 1 98.75 232 VAL A N 1
ATOM 1757 C CA . VAL A 1 232 ? 7.512 -20.25 -16.953 1 98.75 232 VAL A CA 1
ATOM 1758 C C . VAL A 1 232 ? 7.039 -20.406 -18.406 1 98.75 232 VAL A C 1
ATOM 1760 O O . VAL A 1 232 ? 6.996 -21.516 -18.938 1 98.75 232 VAL A O 1
ATOM 1763 N N . ALA A 1 233 ? 6.68 -19.328 -18.984 1 98.88 233 ALA A N 1
ATOM 1764 C CA . ALA A 1 233 ? 6.246 -19.344 -20.375 1 98.88 233 ALA A CA 1
ATOM 1765 C C . ALA A 1 233 ? 7.352 -18.844 -21.297 1 98.88 233 ALA A C 1
ATOM 1767 O O . ALA A 1 233 ? 7.957 -17.812 -21.047 1 98.88 233 ALA A O 1
ATOM 1768 N N . CYS A 1 234 ? 7.645 -19.562 -22.297 1 98.94 234 CYS A N 1
ATOM 1769 C CA . CYS A 1 234 ? 8.594 -19.219 -23.344 1 98.94 234 CYS A CA 1
ATOM 1770 C C . CYS A 1 234 ? 8.141 -19.766 -24.703 1 98.94 234 CYS A C 1
ATOM 1772 O O . CYS A 1 234 ? 8.711 -20.734 -25.203 1 98.94 234 CYS A O 1
ATOM 1774 N N . VAL A 1 235 ? 7.199 -19.094 -25.312 1 98.94 235 VAL A N 1
ATOM 1775 C CA . VAL A 1 235 ? 6.543 -19.562 -26.516 1 98.94 235 VAL A CA 1
ATOM 1776 C C . VAL A 1 235 ? 7.113 -18.828 -27.734 1 98.94 235 VAL A C 1
ATOM 1778 O O . VAL A 1 235 ? 7.355 -17.625 -27.688 1 98.94 235 VAL A O 1
ATOM 1781 N N . GLY A 1 236 ? 7.41 -19.531 -28.766 1 98.88 236 GLY A N 1
ATOM 1782 C CA . GLY A 1 236 ? 7.871 -18.969 -30.031 1 98.88 236 GLY A CA 1
ATOM 1783 C C . GLY A 1 236 ? 7.211 -19.609 -31.25 1 98.88 236 GLY A C 1
ATOM 1784 O O . GLY A 1 236 ? 6.688 -20.719 -31.156 1 98.88 236 GLY A O 1
ATOM 1785 N N . ARG A 1 237 ? 7.148 -18.922 -32.469 1 98.44 237 ARG A N 1
ATOM 1786 C CA . ARG A 1 237 ? 6.547 -19.438 -33.688 1 98.44 237 ARG A CA 1
ATOM 1787 C C . ARG A 1 237 ? 7.332 -20.625 -34.219 1 98.44 237 ARG A C 1
ATOM 1789 O O . ARG A 1 237 ? 6.785 -21.453 -34.969 1 98.44 237 ARG A O 1
ATOM 1796 N N . ASP A 1 238 ? 8.609 -20.547 -33.812 1 98.56 238 ASP A N 1
ATOM 1797 C CA . ASP A 1 238 ? 9.523 -21.609 -34.219 1 98.56 238 ASP A CA 1
ATOM 1798 C C . ASP A 1 238 ? 10.648 -21.766 -33.188 1 98.56 238 ASP A C 1
ATOM 1800 O O . ASP A 1 238 ? 10.719 -21.016 -32.219 1 98.56 238 ASP A O 1
ATOM 1804 N N . ASP A 1 239 ? 11.469 -22.797 -33.5 1 98.19 239 ASP A N 1
ATOM 1805 C CA . ASP A 1 239 ? 12.539 -23.109 -32.562 1 98.19 239 ASP A CA 1
ATOM 1806 C C . ASP A 1 239 ? 13.492 -21.938 -32.406 1 98.19 239 ASP A C 1
ATOM 1808 O O . ASP A 1 239 ? 14.039 -21.719 -31.328 1 98.19 239 ASP A O 1
ATOM 1812 N N . ALA A 1 240 ? 13.695 -21.203 -33.406 1 98.62 240 ALA A N 1
ATOM 1813 C CA . ALA A 1 240 ? 14.609 -20.078 -33.344 1 98.62 240 ALA A CA 1
ATOM 1814 C C . ALA A 1 240 ? 14.078 -18.969 -32.438 1 98.62 240 ALA A C 1
ATOM 1816 O O . ALA A 1 240 ? 14.828 -18.391 -31.641 1 98.62 240 ALA A O 1
ATOM 1817 N N . GLU A 1 241 ? 12.789 -18.703 -32.531 1 98.75 241 GLU A N 1
ATOM 1818 C CA . GLU A 1 241 ? 12.172 -17.688 -31.688 1 98.75 241 GLU A CA 1
ATOM 1819 C C . GLU A 1 241 ? 12.125 -18.141 -30.234 1 98.75 241 GLU A C 1
ATOM 1821 O O . GLU A 1 241 ? 12.305 -17.328 -29.328 1 98.75 241 GLU A O 1
ATOM 1826 N N . VAL A 1 242 ? 11.875 -19.391 -29.984 1 98.88 242 VAL A N 1
ATOM 1827 C CA . VAL A 1 242 ? 11.914 -19.938 -28.641 1 98.88 242 VAL A CA 1
ATOM 1828 C C . VAL A 1 242 ? 13.305 -19.75 -28.047 1 98.88 242 VAL A C 1
ATOM 1830 O O . VAL A 1 242 ? 13.445 -19.281 -26.906 1 98.88 242 VAL A O 1
ATOM 1833 N N . ALA A 1 243 ? 14.32 -20.078 -28.844 1 98.75 243 ALA A N 1
ATOM 1834 C CA . ALA A 1 243 ? 15.703 -19.969 -28.391 1 98.75 243 ALA A CA 1
ATOM 1835 C C . ALA A 1 243 ? 16.062 -18.516 -28.094 1 98.75 243 ALA A C 1
ATOM 1837 O O . ALA A 1 243 ? 16.766 -18.234 -27.109 1 98.75 243 ALA A O 1
ATOM 1838 N N . ARG A 1 244 ? 15.648 -17.641 -28.906 1 98.62 244 ARG A N 1
ATOM 1839 C CA . ARG A 1 244 ? 15.93 -16.234 -28.703 1 98.62 244 ARG A CA 1
ATOM 1840 C C . ARG A 1 244 ? 15.312 -15.727 -27.406 1 98.62 244 ARG A C 1
ATOM 1842 O O . ARG A 1 244 ? 15.969 -15.031 -26.625 1 98.62 244 ARG A O 1
ATOM 1849 N N . ARG A 1 245 ? 14.023 -16.062 -27.172 1 98.69 245 ARG A N 1
ATOM 1850 C CA . ARG A 1 245 ? 13.344 -15.625 -25.953 1 98.69 245 ARG A CA 1
ATOM 1851 C C . ARG A 1 245 ? 13.977 -16.25 -24.719 1 98.69 245 ARG A C 1
ATOM 1853 O O . ARG A 1 245 ? 14.117 -15.586 -23.688 1 98.69 245 ARG A O 1
ATOM 1860 N N . ALA A 1 246 ? 14.305 -17.516 -24.797 1 98.69 246 ALA A N 1
ATOM 1861 C CA . ALA A 1 246 ? 14.969 -18.188 -23.688 1 98.69 246 ALA A CA 1
ATOM 1862 C C . ALA A 1 246 ? 16.281 -17.5 -23.344 1 98.69 246 ALA A C 1
ATOM 1864 O O . ALA A 1 246 ? 16.594 -17.312 -22.156 1 98.69 246 ALA A O 1
ATOM 1865 N N . ALA A 1 247 ? 17.062 -17.109 -24.375 1 98.12 247 ALA A N 1
ATOM 1866 C CA . ALA A 1 247 ? 18.344 -16.438 -24.172 1 98.12 247 ALA A CA 1
ATOM 1867 C C . ALA A 1 247 ? 18.156 -15.109 -23.453 1 98.12 247 ALA A C 1
ATOM 1869 O O . ALA A 1 247 ? 18.969 -14.758 -22.594 1 98.12 247 ALA A O 1
ATOM 1870 N N . VAL A 1 248 ? 17.141 -14.406 -23.766 1 97 248 VAL A N 1
ATOM 1871 C CA . VAL A 1 248 ? 16.875 -13.102 -23.172 1 97 248 VAL A CA 1
ATOM 1872 C C . VAL A 1 248 ? 16.672 -13.266 -21.656 1 97 248 VAL A C 1
ATOM 1874 O O . VAL A 1 248 ? 17.109 -12.422 -20.875 1 97 248 VAL A O 1
ATOM 1877 N N . ILE A 1 249 ? 16.016 -14.336 -21.234 1 96 249 ILE A N 1
ATOM 1878 C CA . ILE A 1 249 ? 15.703 -14.492 -19.812 1 96 249 ILE A CA 1
ATOM 1879 C C . ILE A 1 249 ? 16.75 -15.391 -19.156 1 96 249 ILE A C 1
ATOM 1881 O O . ILE A 1 249 ? 16.578 -15.805 -18 1 96 249 ILE A O 1
ATOM 1885 N N . GLY A 1 250 ? 17.781 -15.727 -19.875 1 95.81 250 GLY A N 1
ATOM 1886 C CA . GLY A 1 250 ? 18.922 -16.453 -19.328 1 95.81 250 GLY A CA 1
ATOM 1887 C C . GLY A 1 250 ? 18.594 -17.891 -18.969 1 95.81 250 GLY A C 1
ATOM 1888 O O . GLY A 1 250 ? 19.094 -18.406 -17.969 1 95.81 250 GLY A O 1
ATOM 1889 N N . ARG A 1 251 ? 17.75 -18.547 -19.688 1 96.5 251 ARG A N 1
ATOM 1890 C CA . ARG A 1 251 ? 17.359 -19.922 -19.406 1 96.5 251 ARG A CA 1
ATOM 1891 C C . ARG A 1 251 ? 17.703 -20.844 -20.578 1 96.5 251 ARG A C 1
ATOM 1893 O O . ARG A 1 251 ? 17.828 -20.391 -21.719 1 96.5 251 ARG A O 1
ATOM 1900 N N . ASP A 1 252 ? 17.828 -22.078 -20.25 1 97.56 252 ASP A N 1
ATOM 1901 C CA . ASP A 1 252 ? 18.109 -23.109 -21.234 1 97.56 252 ASP A CA 1
ATOM 1902 C C . ASP A 1 252 ? 16.797 -23.656 -21.828 1 97.56 252 ASP A C 1
ATOM 1904 O O . ASP A 1 252 ? 15.875 -23.984 -21.094 1 97.56 252 ASP A O 1
ATOM 1908 N N . VAL A 1 253 ? 16.797 -23.766 -23.156 1 98.12 253 VAL A N 1
ATOM 1909 C CA . VAL A 1 253 ? 15.578 -24.172 -23.859 1 98.12 253 VAL A CA 1
ATOM 1910 C C . VAL A 1 253 ? 15.141 -25.547 -23.375 1 98.12 253 VAL A C 1
ATOM 1912 O O . VAL A 1 253 ? 13.961 -25.781 -23.094 1 98.12 253 VAL A O 1
ATOM 1915 N N . ASP A 1 254 ? 16.047 -26.469 -23.266 1 97.69 254 ASP A N 1
ATOM 1916 C CA . ASP A 1 254 ? 15.703 -27.828 -22.859 1 97.69 254 ASP A CA 1
ATOM 1917 C C . ASP A 1 254 ? 15.141 -27.859 -21.438 1 97.69 254 ASP A C 1
ATOM 1919 O O . ASP A 1 254 ? 14.188 -28.594 -21.156 1 97.69 254 ASP A O 1
ATOM 1923 N N . GLU A 1 255 ? 15.797 -27.141 -20.625 1 97.31 255 GLU A N 1
ATOM 1924 C CA . GLU A 1 255 ? 15.305 -27.016 -19.266 1 97.31 255 GLU A CA 1
ATOM 1925 C C . GLU A 1 255 ? 13.891 -26.438 -19.234 1 97.31 255 GLU A C 1
ATOM 1927 O O . GLU A 1 255 ? 13.023 -26.938 -18.516 1 97.31 255 GLU A O 1
ATOM 1932 N N . LEU A 1 256 ? 13.617 -25.406 -20 1 98.12 256 LEU A N 1
ATOM 1933 C CA . LEU A 1 256 ? 12.305 -24.766 -20.078 1 98.12 256 LEU A CA 1
ATOM 1934 C C . LEU A 1 256 ? 11.258 -25.703 -20.641 1 98.12 256 LEU A C 1
ATOM 1936 O O . LEU A 1 256 ? 10.109 -25.703 -20.203 1 98.12 256 LEU A O 1
ATOM 1940 N N . LYS A 1 257 ? 11.633 -26.453 -21.625 1 97.19 257 LYS A N 1
ATOM 1941 C CA . LYS A 1 257 ? 10.703 -27.406 -22.203 1 97.19 257 LYS A CA 1
ATOM 1942 C C . LYS A 1 257 ? 10.352 -28.516 -21.203 1 97.19 257 LYS A C 1
ATOM 1944 O O . LYS A 1 257 ? 9.211 -29 -21.188 1 97.19 257 LYS A O 1
ATOM 1949 N N . ALA A 1 258 ? 11.305 -28.844 -20.422 1 96.25 258 ALA A N 1
ATOM 1950 C CA . ALA A 1 258 ? 11.094 -29.906 -19.438 1 96.25 258 ALA A CA 1
ATOM 1951 C C . ALA A 1 258 ? 10.234 -29.406 -18.266 1 96.25 258 ALA A C 1
ATOM 1953 O O . ALA A 1 258 ? 9.32 -30.109 -17.828 1 96.25 258 ALA A O 1
ATOM 1954 N N . ASN A 1 259 ? 10.523 -28.172 -17.828 1 95.88 259 ASN A N 1
ATOM 1955 C CA . ASN A 1 259 ? 9.969 -27.766 -16.547 1 95.88 259 ASN A CA 1
ATOM 1956 C C . ASN A 1 259 ? 8.984 -26.609 -16.703 1 95.88 259 ASN A C 1
ATOM 1958 O O . ASN A 1 259 ? 8.297 -26.234 -15.75 1 95.88 259 ASN A O 1
ATOM 1962 N N . GLY A 1 260 ? 8.938 -25.969 -17.844 1 97.94 260 GLY A N 1
ATOM 1963 C CA . GLY A 1 260 ? 8.039 -24.859 -18.156 1 97.94 260 GLY A CA 1
ATOM 1964 C C . GLY A 1 260 ? 7.18 -25.109 -19.375 1 97.94 260 GLY A C 1
ATOM 1965 O O . GLY A 1 260 ? 6.863 -26.266 -19.703 1 97.94 260 GLY A O 1
ATOM 1966 N N . LEU A 1 261 ? 6.621 -24.047 -19.875 1 98.75 261 LEU A N 1
ATOM 1967 C CA . LEU A 1 261 ? 5.859 -24.062 -21.109 1 98.75 261 LEU A CA 1
ATOM 1968 C C . LEU A 1 261 ? 6.645 -23.391 -22.234 1 98.75 261 LEU A C 1
ATOM 1970 O O . LEU A 1 261 ? 6.391 -22.234 -22.578 1 98.75 261 LEU A O 1
ATOM 1974 N N . ALA A 1 262 ? 7.535 -24.203 -22.828 1 98.81 262 ALA A N 1
ATOM 1975 C CA . ALA A 1 262 ? 8.414 -23.672 -23.875 1 98.81 262 ALA A CA 1
ATOM 1976 C C . ALA A 1 262 ? 8.234 -24.438 -25.172 1 98.81 262 ALA A C 1
ATOM 1978 O O . ALA A 1 262 ? 8.094 -25.656 -25.172 1 98.81 262 ALA A O 1
ATOM 1979 N N . GLY A 1 263 ? 8.18 -23.75 -26.266 1 98.81 263 GLY A N 1
ATOM 1980 C CA . GLY A 1 263 ? 8.039 -24.328 -27.594 1 98.81 263 GLY A CA 1
ATOM 1981 C C . GLY A 1 263 ? 7.078 -23.562 -28.484 1 98.81 263 GLY A C 1
ATOM 1982 O O . GLY A 1 263 ? 6.75 -22.406 -28.203 1 98.81 263 GLY A O 1
ATOM 1983 N N . THR A 1 264 ? 6.727 -24.188 -29.609 1 98.69 264 THR A N 1
ATOM 1984 C CA . THR A 1 264 ? 5.703 -23.641 -30.484 1 98.69 264 THR A CA 1
ATOM 1985 C C . THR A 1 264 ? 4.328 -23.719 -29.828 1 98.69 264 THR A C 1
ATOM 1987 O O . THR A 1 264 ? 4.141 -24.453 -28.859 1 98.69 264 THR A O 1
ATOM 1990 N N . PRO A 1 265 ? 3.389 -22.906 -30.328 1 98.75 265 PRO A N 1
ATOM 1991 C CA . PRO A 1 265 ? 2.043 -22.969 -29.75 1 98.75 265 PRO A CA 1
ATOM 1992 C C . PRO A 1 265 ? 1.484 -24.391 -29.703 1 98.75 265 PRO A C 1
ATOM 1994 O O . PRO A 1 265 ? 0.886 -24.781 -28.703 1 98.75 265 PRO A O 1
ATOM 1997 N N . ALA A 1 266 ? 1.736 -25.172 -30.703 1 98.44 266 ALA A N 1
ATOM 1998 C CA . ALA A 1 266 ? 1.229 -26.547 -30.734 1 98.44 266 ALA A CA 1
ATOM 1999 C C . ALA A 1 266 ? 1.896 -27.391 -29.656 1 98.44 266 ALA A C 1
ATOM 2001 O O . ALA A 1 266 ? 1.233 -28.188 -28.984 1 98.44 266 ALA A O 1
ATOM 2002 N N . GLU A 1 267 ? 3.174 -27.25 -29.516 1 98.44 267 GLU A N 1
ATOM 2003 C CA . GLU A 1 267 ? 3.914 -28 -28.5 1 98.44 267 GLU A CA 1
ATOM 2004 C C . GLU A 1 267 ? 3.449 -27.641 -27.094 1 98.44 267 GLU A C 1
ATOM 2006 O O . GLU A 1 267 ? 3.26 -28.516 -26.25 1 98.44 267 GLU A O 1
ATOM 2011 N N . VAL A 1 268 ? 3.318 -26.375 -26.859 1 98.81 268 VAL A N 1
ATOM 2012 C CA . VAL A 1 268 ? 2.914 -25.891 -25.547 1 98.81 268 VAL A CA 1
ATOM 2013 C C . VAL A 1 268 ? 1.475 -26.312 -25.266 1 98.81 268 VAL A C 1
ATOM 2015 O O . VAL A 1 268 ? 1.137 -26.672 -24.125 1 98.81 268 VAL A O 1
ATOM 2018 N N . ALA A 1 269 ? 0.595 -26.297 -26.266 1 98.75 269 ALA A N 1
ATOM 2019 C CA . ALA A 1 269 ? -0.777 -26.766 -26.094 1 98.75 269 ALA A CA 1
ATOM 2020 C C . ALA A 1 269 ? -0.807 -28.234 -25.656 1 98.75 269 ALA A C 1
ATOM 2022 O O . ALA A 1 269 ? -1.61 -28.609 -24.812 1 98.75 269 ALA A O 1
ATOM 2023 N N . GLU A 1 270 ? 0.024 -29 -26.297 1 98.31 270 GLU A N 1
ATOM 2024 C CA . GLU A 1 270 ? 0.119 -30.406 -25.906 1 98.31 270 GLU A CA 1
ATOM 2025 C C . GLU A 1 270 ? 0.538 -30.562 -24.453 1 98.31 270 GLU A C 1
ATOM 2027 O O . GLU A 1 270 ? -0.005 -31.391 -23.734 1 98.31 270 GLU A O 1
ATOM 2032 N N . LYS A 1 271 ? 1.49 -29.828 -24.078 1 98.31 271 LYS A N 1
ATOM 2033 C CA . LYS A 1 271 ? 1.944 -29.875 -22.688 1 98.31 271 LYS A CA 1
ATOM 2034 C C . LYS A 1 271 ? 0.843 -29.422 -21.734 1 98.31 271 LYS A C 1
ATOM 2036 O O . LYS A 1 271 ? 0.645 -30.016 -20.672 1 98.31 271 LYS A O 1
ATOM 2041 N N . ILE A 1 272 ? 0.192 -28.312 -22.047 1 98.75 272 ILE A N 1
ATOM 2042 C CA . ILE A 1 272 ? -0.907 -27.812 -21.219 1 98.75 272 ILE A CA 1
ATOM 2043 C C . ILE A 1 272 ? -1.98 -28.891 -21.094 1 98.75 272 ILE A C 1
ATOM 2045 O O . ILE A 1 272 ? -2.592 -29.047 -20.031 1 98.75 272 ILE A O 1
ATOM 2049 N N . ALA A 1 273 ? -2.221 -29.672 -22.156 1 98.38 273 ALA A N 1
ATOM 2050 C CA . ALA A 1 273 ? -3.191 -30.766 -22.109 1 98.38 273 ALA A CA 1
ATOM 2051 C C . ALA A 1 273 ? -2.805 -31.797 -21.062 1 98.38 273 ALA A C 1
ATOM 2053 O O . ALA A 1 273 ? -3.674 -32.406 -20.422 1 98.38 273 ALA A O 1
ATOM 2054 N N . ARG A 1 274 ? -1.542 -32.031 -20.906 1 97.94 274 ARG A N 1
ATOM 2055 C CA . ARG A 1 274 ? -1.073 -32.969 -19.875 1 97.94 274 ARG A CA 1
ATOM 2056 C C . ARG A 1 274 ? -1.427 -32.438 -18.484 1 97.94 274 ARG A C 1
ATOM 2058 O O . ARG A 1 274 ? -1.796 -33.219 -17.609 1 97.94 274 ARG A O 1
ATOM 2065 N N . TYR A 1 275 ? -1.247 -31.156 -18.25 1 98.56 275 TYR A N 1
ATOM 2066 C CA . TYR A 1 275 ? -1.641 -30.562 -16.984 1 98.56 275 TYR A CA 1
ATOM 2067 C C . TYR A 1 275 ? -3.15 -30.641 -16.797 1 98.56 275 TYR A C 1
ATOM 2069 O O . TYR A 1 275 ? -3.631 -30.953 -15.695 1 98.56 275 TYR A O 1
ATOM 2077 N N . ALA A 1 276 ? -3.867 -30.359 -17.844 1 98.62 276 ALA A N 1
ATOM 2078 C CA . ALA A 1 276 ? -5.324 -30.453 -17.781 1 98.62 276 ALA A CA 1
ATOM 2079 C C . ALA A 1 276 ? -5.777 -31.844 -17.391 1 98.62 276 ALA A C 1
ATOM 2081 O O . ALA A 1 276 ? -6.73 -32 -16.625 1 98.62 276 ALA A O 1
ATOM 2082 N N . ALA A 1 277 ? -5.105 -32.812 -17.859 1 98.12 277 ALA A N 1
ATOM 2083 C CA . ALA A 1 277 ? -5.473 -34.219 -17.641 1 98.12 277 ALA A CA 1
ATOM 2084 C C . ALA A 1 277 ? -5.363 -34.594 -16.172 1 98.12 277 ALA A C 1
ATOM 2086 O O . ALA A 1 277 ? -6.031 -35.531 -15.711 1 98.12 277 ALA A O 1
ATOM 2087 N N . VAL A 1 278 ? -4.559 -33.812 -15.477 1 98.06 278 VAL A N 1
ATOM 2088 C CA . VAL A 1 278 ? -4.387 -34.156 -14.07 1 98.06 278 VAL A CA 1
ATOM 2089 C C . VAL A 1 278 ? -5.152 -33.188 -13.188 1 98.06 278 VAL A C 1
ATOM 2091 O O . VAL A 1 278 ? -4.973 -33.156 -11.969 1 98.06 278 VAL A O 1
ATOM 2094 N N . GLY A 1 279 ? -5.891 -32.312 -13.789 1 97.88 279 GLY A N 1
ATOM 2095 C CA . GLY A 1 279 ? -6.836 -31.562 -12.984 1 97.88 279 GLY A CA 1
ATOM 2096 C C . GLY A 1 279 ? -6.555 -30.062 -12.992 1 97.88 279 GLY A C 1
ATOM 2097 O O . GLY A 1 279 ? -7.285 -29.281 -12.367 1 97.88 279 GLY A O 1
ATOM 2098 N N . THR A 1 280 ? -5.547 -29.609 -13.688 1 98.56 280 THR A N 1
ATOM 2099 C CA . THR A 1 280 ? -5.273 -28.172 -13.773 1 98.56 280 THR A CA 1
ATOM 2100 C C . THR A 1 280 ? -6.371 -27.469 -14.555 1 98.56 280 THR A C 1
ATOM 2102 O O . THR A 1 280 ? -6.73 -27.875 -15.656 1 98.56 280 THR A O 1
ATOM 2105 N N . GLU A 1 281 ? -6.871 -26.422 -13.914 1 98.62 281 GLU A N 1
ATOM 2106 C CA . GLU A 1 281 ? -7.957 -25.672 -14.539 1 98.62 281 GLU A CA 1
ATOM 2107 C C . GLU A 1 281 ? -7.484 -24.297 -15 1 98.62 281 GLU A C 1
ATOM 2109 O O . GLU A 1 281 ? -8.133 -23.656 -15.828 1 98.62 281 GLU A O 1
ATOM 2114 N N . ARG A 1 282 ? -6.406 -23.875 -14.383 1 98.62 282 ARG A N 1
ATOM 2115 C CA . ARG A 1 282 ? -5.875 -22.531 -14.594 1 98.62 282 ARG A CA 1
ATOM 2116 C C . ARG A 1 282 ? -4.352 -22.547 -14.602 1 98.62 282 ARG A C 1
ATOM 2118 O O . ARG A 1 282 ? -3.729 -23.266 -13.812 1 98.62 282 ARG A O 1
ATOM 2125 N N . ILE A 1 283 ? -3.779 -21.781 -15.539 1 98.88 283 ILE A N 1
ATOM 2126 C CA . ILE A 1 283 ? -2.322 -21.688 -15.578 1 98.88 283 ILE A CA 1
ATOM 2127 C C . ILE A 1 283 ? -1.897 -20.219 -15.492 1 98.88 283 ILE A C 1
ATOM 2129 O O . ILE A 1 283 ? -2.373 -19.391 -16.266 1 98.88 283 ILE A O 1
ATOM 2133 N N . TYR A 1 284 ? -1.117 -19.953 -14.508 1 98.94 284 TYR A N 1
ATOM 2134 C CA . TYR A 1 284 ? -0.41 -18.672 -14.422 1 98.94 284 TYR A CA 1
ATOM 2135 C C . TYR A 1 284 ? 0.876 -18.703 -15.242 1 98.94 284 TYR A C 1
ATOM 2137 O O . TYR A 1 284 ? 1.834 -19.391 -14.875 1 98.94 284 TYR A O 1
ATOM 2145 N N . LEU A 1 285 ? 0.838 -17.969 -16.344 1 98.94 285 LEU A N 1
ATOM 2146 C CA . LEU A 1 285 ? 2.004 -17.875 -17.219 1 98.94 285 LEU A CA 1
ATOM 2147 C C . LEU A 1 285 ? 3.016 -16.875 -16.672 1 98.94 285 LEU A C 1
ATOM 2149 O O . LEU A 1 285 ? 2.801 -15.672 -16.734 1 98.94 285 LEU A O 1
ATOM 2153 N N . GLN A 1 286 ? 4.09 -17.406 -16.141 1 98.88 286 GLN A N 1
ATOM 2154 C CA . GLN A 1 286 ? 5.148 -16.5 -15.695 1 98.88 286 GLN A CA 1
ATOM 2155 C C . GLN A 1 286 ? 5.887 -15.898 -16.875 1 98.88 286 GLN A C 1
ATOM 2157 O O . GLN A 1 286 ? 6.578 -16.609 -17.609 1 98.88 286 GLN A O 1
ATOM 2162 N N . ILE A 1 287 ? 5.723 -14.656 -17.047 1 98.75 287 ILE A N 1
ATOM 2163 C CA . ILE A 1 287 ? 6.375 -13.898 -18.109 1 98.75 287 ILE A CA 1
ATOM 2164 C C . ILE A 1 287 ? 7.605 -13.18 -17.547 1 98.75 287 ILE A C 1
ATOM 2166 O O . ILE A 1 287 ? 7.48 -12.227 -16.781 1 98.75 287 ILE A O 1
ATOM 2170 N N . LEU A 1 288 ? 8.797 -13.547 -18.062 1 97.31 288 LEU A N 1
ATOM 2171 C CA . LEU A 1 288 ? 10.023 -13.062 -17.438 1 97.31 288 LEU A CA 1
ATOM 2172 C C . LEU A 1 288 ? 10.594 -11.875 -18.219 1 97.31 288 LEU A C 1
ATOM 2174 O O . LEU A 1 288 ? 11.336 -11.062 -17.656 1 97.31 288 LEU A O 1
ATOM 2178 N N . ASP A 1 289 ? 10.312 -11.812 -19.484 1 97.88 289 ASP A N 1
ATOM 2179 C CA . ASP A 1 289 ? 10.648 -10.625 -20.266 1 97.88 289 ASP A CA 1
ATOM 2180 C C . ASP A 1 289 ? 9.422 -9.727 -20.438 1 97.88 289 ASP A C 1
ATOM 2182 O O . ASP A 1 289 ? 8.648 -9.898 -21.391 1 97.88 289 ASP A O 1
ATOM 2186 N N . LEU A 1 290 ? 9.32 -8.672 -19.672 1 98.25 290 LEU A N 1
ATOM 2187 C CA . LEU A 1 290 ? 8.125 -7.836 -19.609 1 98.25 290 LEU A CA 1
ATOM 2188 C C . LEU A 1 290 ? 8.141 -6.797 -20.719 1 98.25 290 LEU A C 1
ATOM 2190 O O . LEU A 1 290 ? 7.16 -6.074 -20.922 1 98.25 290 LEU A O 1
ATOM 2194 N N . HIS A 1 291 ? 9.148 -6.762 -21.469 1 97.56 291 HIS A N 1
ATOM 2195 C CA . HIS A 1 291 ? 9.227 -5.812 -22.578 1 97.56 291 HIS A CA 1
ATOM 2196 C C . HIS A 1 291 ? 8.766 -6.449 -23.875 1 97.56 291 HIS A C 1
ATOM 2198 O O . HIS A 1 291 ? 8.555 -5.75 -24.875 1 97.56 291 HIS A O 1
ATOM 2204 N N . ASP A 1 292 ? 8.594 -7.773 -23.875 1 98.5 292 ASP A N 1
ATOM 2205 C CA . ASP A 1 292 ? 8.211 -8.5 -25.078 1 98.5 292 ASP A CA 1
ATOM 2206 C C . ASP A 1 292 ? 6.695 -8.719 -25.125 1 98.5 292 ASP A C 1
ATOM 2208 O O . ASP A 1 292 ? 6.219 -9.844 -25 1 98.5 292 ASP A O 1
ATOM 2212 N N . LEU A 1 293 ? 5.973 -7.715 -25.484 1 98.75 293 LEU A N 1
ATOM 2213 C CA . LEU A 1 293 ? 4.516 -7.816 -25.547 1 98.75 293 LEU A CA 1
ATOM 2214 C C . LEU A 1 293 ? 4.078 -8.703 -26.703 1 98.75 293 LEU A C 1
ATOM 2216 O O . LEU A 1 293 ? 2.963 -9.227 -26.703 1 98.75 293 LEU A O 1
ATOM 2220 N N . ASP A 1 294 ? 4.941 -8.859 -27.719 1 98.75 294 ASP A N 1
ATOM 2221 C CA . ASP A 1 294 ? 4.652 -9.781 -28.812 1 98.75 294 ASP A CA 1
ATOM 2222 C C . ASP A 1 294 ? 4.488 -11.211 -28.312 1 98.75 294 ASP A C 1
ATOM 2224 O O . ASP A 1 294 ? 3.742 -12 -28.891 1 98.75 294 ASP A O 1
ATOM 2228 N N . HIS A 1 295 ? 5.223 -11.508 -27.266 1 98.94 295 HIS A N 1
ATOM 2229 C CA . HIS A 1 295 ? 5.09 -12.82 -26.641 1 98.94 295 HIS A CA 1
ATOM 2230 C C . HIS A 1 295 ? 3.658 -13.055 -26.172 1 98.94 295 HIS A C 1
ATOM 2232 O O . HIS A 1 295 ? 3.07 -14.102 -26.453 1 98.94 295 HIS A O 1
ATOM 2238 N N . LEU A 1 296 ? 3.068 -12.109 -25.453 1 98.94 296 LEU A N 1
ATOM 2239 C CA . LEU A 1 296 ? 1.688 -12.203 -24.984 1 98.94 296 LEU A CA 1
ATOM 2240 C C . LEU A 1 296 ? 0.723 -12.297 -26.172 1 98.94 296 LEU A C 1
ATOM 2242 O O . LEU A 1 296 ? -0.246 -13.055 -26.125 1 98.94 296 LEU A O 1
ATOM 2246 N N . GLU A 1 297 ? 1.007 -11.5 -27.188 1 98.88 297 GLU A N 1
ATOM 2247 C CA . GLU A 1 297 ? 0.158 -11.539 -28.375 1 98.88 297 GLU A CA 1
ATOM 2248 C C . GLU A 1 297 ? 0.17 -12.922 -29.031 1 98.88 297 GLU A C 1
ATOM 2250 O O . GLU A 1 297 ? -0.877 -13.438 -29.422 1 98.88 297 GLU A O 1
ATOM 2255 N N . LEU A 1 298 ? 1.364 -13.492 -29.141 1 98.94 298 LEU A N 1
ATOM 2256 C CA . LEU A 1 298 ? 1.49 -14.828 -29.719 1 98.94 298 LEU A CA 1
ATOM 2257 C C . LEU A 1 298 ? 0.691 -15.844 -28.906 1 98.94 298 LEU A C 1
ATOM 2259 O O . LEU A 1 298 ? -0.029 -16.672 -29.469 1 98.94 298 LEU A O 1
ATOM 2263 N N . ILE A 1 299 ? 0.802 -15.797 -27.609 1 98.94 299 ILE A N 1
ATOM 2264 C CA . ILE A 1 299 ? 0.084 -16.719 -26.734 1 98.94 299 ILE A CA 1
ATOM 2265 C C . ILE A 1 299 ? -1.421 -16.516 -26.891 1 98.94 299 ILE A C 1
ATOM 2267 O O . ILE A 1 299 ? -2.17 -17.484 -27.047 1 98.94 299 ILE A O 1
ATOM 2271 N N . ALA A 1 300 ? -1.85 -15.289 -26.938 1 98.88 300 ALA A N 1
ATOM 2272 C CA . ALA A 1 300 ? -3.27 -14.953 -27 1 98.88 300 ALA A CA 1
ATOM 2273 C C . ALA A 1 300 ? -3.875 -15.398 -28.328 1 98.88 300 ALA A C 1
ATOM 2275 O O . ALA A 1 300 ? -5.004 -15.891 -28.375 1 98.88 300 ALA A O 1
ATOM 2276 N N . THR A 1 301 ? -3.119 -15.281 -29.422 1 98.62 301 THR A N 1
ATOM 2277 C CA . THR A 1 301 ? -3.715 -15.438 -30.75 1 98.62 301 THR A CA 1
ATOM 2278 C C . THR A 1 301 ? -3.459 -16.828 -31.297 1 98.62 301 THR A C 1
ATOM 2280 O O . THR A 1 301 ? -4.242 -17.344 -32.094 1 98.62 301 THR A O 1
ATOM 2283 N N . GLN A 1 302 ? -2.371 -17.453 -30.828 1 98.75 302 GLN A N 1
ATOM 2284 C CA . GLN A 1 302 ? -2.016 -18.703 -31.484 1 98.75 302 GLN A CA 1
ATOM 2285 C C . GLN A 1 302 ? -2.062 -19.875 -30.5 1 98.75 302 GLN A C 1
ATOM 2287 O O . GLN A 1 302 ? -2.297 -21.016 -30.891 1 98.75 302 GLN A O 1
ATOM 2292 N N . LEU A 1 303 ? -1.802 -19.641 -29.266 1 98.88 303 LEU A N 1
ATOM 2293 C CA . LEU A 1 303 ? -1.825 -20.719 -28.281 1 98.88 303 LEU A CA 1
ATOM 2294 C C . LEU A 1 303 ? -3.217 -20.875 -27.688 1 98.88 303 LEU A C 1
ATOM 2296 O O . LEU A 1 303 ? -3.797 -21.969 -27.719 1 98.88 303 LEU A O 1
ATOM 2300 N N . ALA A 1 304 ? -3.781 -19.797 -27.141 1 98.75 304 ALA A N 1
ATOM 2301 C CA . ALA A 1 304 ? -5.027 -19.812 -26.375 1 98.75 304 ALA A CA 1
ATOM 2302 C C . ALA A 1 304 ? -6.148 -20.484 -27.172 1 98.75 304 ALA A C 1
ATOM 2304 O O . ALA A 1 304 ? -6.898 -21.297 -26.641 1 98.75 304 ALA A O 1
ATOM 2305 N N . PRO A 1 305 ? -6.258 -20.234 -28.516 1 98.06 305 PRO A N 1
ATOM 2306 C CA . PRO A 1 305 ? -7.359 -20.812 -29.281 1 98.06 305 PRO A CA 1
ATOM 2307 C C . PRO A 1 305 ? -7.266 -22.344 -29.375 1 98.06 305 PRO A C 1
ATOM 2309 O O . PRO A 1 305 ? -8.234 -23 -29.766 1 98.06 305 PRO A O 1
ATOM 2312 N N . GLN A 1 306 ? -6.105 -22.844 -29.078 1 97.94 306 GLN A N 1
ATOM 2313 C CA . GLN A 1 306 ? -5.898 -24.297 -29.188 1 97.94 306 GLN A CA 1
ATOM 2314 C C . GLN A 1 306 ? -6.316 -25 -27.891 1 97.94 306 GLN A C 1
ATOM 2316 O O . GLN A 1 306 ? -6.355 -26.234 -27.844 1 97.94 306 GLN A O 1
ATOM 2321 N N . LEU A 1 307 ? -6.617 -24.266 -26.891 1 97.06 307 LEU A N 1
ATOM 2322 C CA . LEU A 1 307 ? -6.855 -24.844 -25.578 1 97.06 307 LEU A CA 1
ATOM 2323 C C . LEU A 1 307 ? -8.344 -25.062 -25.328 1 97.06 307 LEU A C 1
ATOM 2325 O O . LEU A 1 307 ? -9.18 -24.344 -25.891 1 97.06 307 LEU A O 1
ATOM 2329 N N . PRO A 1 308 ? -8.695 -26.062 -24.719 1 85.94 308 PRO A N 1
ATOM 2330 C CA . PRO A 1 308 ? -10.109 -26.328 -24.453 1 85.94 308 PRO A CA 1
ATOM 2331 C C . PRO A 1 308 ? -10.75 -25.266 -23.562 1 85.94 308 PRO A C 1
ATOM 2333 O O . PRO A 1 308 ? -10.055 -24.594 -22.781 1 85.94 308 PRO A O 1
ATOM 2336 N N . MET B 1 1 ? 1.217 33.125 2.141 1 97.88 1 MET B N 1
ATOM 2337 C CA . MET B 1 1 ? 0.9 31.906 2.889 1 97.88 1 MET B CA 1
ATOM 2338 C C . MET B 1 1 ? 0.555 30.766 1.945 1 97.88 1 MET B C 1
ATOM 2340 O O . MET B 1 1 ? -0.269 30.922 1.043 1 97.88 1 MET B O 1
ATOM 2344 N N . ASP B 1 2 ? 1.238 29.625 2.1 1 98.62 2 ASP B N 1
ATOM 2345 C CA . ASP B 1 2 ? 0.975 28.438 1.31 1 98.62 2 ASP B CA 1
ATOM 2346 C C . ASP B 1 2 ? -0.134 27.594 1.939 1 98.62 2 ASP B C 1
ATOM 2348 O O . ASP B 1 2 ? -0.043 27.203 3.107 1 98.62 2 ASP B O 1
ATOM 2352 N N . LEU B 1 3 ? -1.234 27.344 1.209 1 98.88 3 LEU B N 1
ATOM 2353 C CA . LEU B 1 3 ? -2.363 26.578 1.706 1 98.88 3 LEU B CA 1
ATOM 2354 C C . LEU B 1 3 ? -2.338 25.156 1.137 1 98.88 3 LEU B C 1
ATOM 2356 O O . LEU B 1 3 ? -2.111 24.969 -0.061 1 98.88 3 LEU B O 1
ATOM 2360 N N . ARG B 1 4 ? -2.584 24.219 1.971 1 98.88 4 ARG B N 1
ATOM 2361 C CA . ARG B 1 4 ? -2.658 22.797 1.611 1 98.88 4 ARG B CA 1
ATOM 2362 C C . ARG B 1 4 ? -3.916 22.156 2.186 1 98.88 4 ARG B C 1
ATOM 2364 O O . ARG B 1 4 ? -4.418 22.578 3.229 1 98.88 4 ARG B O 1
ATOM 2371 N N . VAL B 1 5 ? -4.422 21.172 1.514 1 98.94 5 VAL B N 1
ATOM 2372 C CA . VAL B 1 5 ? -5.605 20.469 1.988 1 98.94 5 VAL B CA 1
ATOM 2373 C C . VAL B 1 5 ? -5.18 19.25 2.801 1 98.94 5 VAL B C 1
ATOM 2375 O O . VAL B 1 5 ? -4.277 18.5 2.398 1 98.94 5 VAL B O 1
ATOM 2378 N N . PHE B 1 6 ? -5.801 19.078 3.912 1 98.94 6 PHE B N 1
ATOM 2379 C CA . PHE B 1 6 ? -5.543 17.953 4.801 1 98.94 6 PHE B CA 1
ATOM 2380 C C . PHE B 1 6 ? -6.836 17.219 5.145 1 98.94 6 PHE B C 1
ATOM 2382 O O . PHE B 1 6 ? -7.824 17.844 5.531 1 98.94 6 PHE B O 1
ATOM 2389 N N . THR B 1 7 ? -6.844 15.867 4.996 1 98.88 7 THR B N 1
ATOM 2390 C CA . THR B 1 7 ? -8.07 15.102 5.191 1 98.88 7 THR B CA 1
ATOM 2391 C C . THR B 1 7 ? -7.852 13.977 6.203 1 98.88 7 THR B C 1
ATOM 2393 O O . THR B 1 7 ? -6.715 13.586 6.469 1 98.88 7 THR B O 1
ATOM 2396 N N . GLU B 1 8 ? -8.914 13.484 6.766 1 98.25 8 GLU B N 1
ATOM 2397 C CA . GLU B 1 8 ? -8.938 12.383 7.727 1 98.25 8 GLU B CA 1
ATOM 2398 C C . GLU B 1 8 ? -9.914 11.297 7.293 1 98.25 8 GLU B C 1
ATOM 2400 O O . GLU B 1 8 ? -10.961 11.117 7.91 1 98.25 8 GLU B O 1
ATOM 2405 N N . PRO B 1 9 ? -9.477 10.469 6.398 1 97.69 9 PRO B N 1
ATOM 2406 C CA . PRO B 1 9 ? -10.414 9.539 5.762 1 97.69 9 PRO B CA 1
ATOM 2407 C C . PRO B 1 9 ? -10.922 8.461 6.723 1 97.69 9 PRO B C 1
ATOM 2409 O O . PRO B 1 9 ? -11.938 7.816 6.453 1 97.69 9 PRO B O 1
ATOM 2412 N N . GLN B 1 10 ? -10.266 8.227 7.91 1 97.44 10 GLN B N 1
ATOM 2413 C CA . GLN B 1 10 ? -10.758 7.25 8.875 1 97.44 10 GLN B CA 1
ATOM 2414 C C . GLN B 1 10 ? -12.109 7.668 9.438 1 97.44 10 GLN B C 1
ATOM 2416 O O . GLN B 1 10 ? -12.82 6.855 10.031 1 97.44 10 GLN B O 1
ATOM 2421 N N . GLN B 1 11 ? -12.461 8.977 9.297 1 96.88 11 GLN B N 1
ATOM 2422 C CA . GLN B 1 11 ? -13.742 9.477 9.789 1 96.88 11 GLN B CA 1
ATOM 2423 C C . GLN B 1 11 ? -14.883 9.062 8.867 1 96.88 11 GLN B C 1
ATOM 2425 O O . GLN B 1 11 ? -16.062 9.227 9.211 1 96.88 11 GLN B O 1
ATOM 2430 N N . GLY B 1 12 ? -14.523 8.5 7.711 1 94.38 12 GLY B N 1
ATOM 2431 C CA . GLY B 1 12 ? -15.539 7.988 6.805 1 94.38 12 GLY B CA 1
ATOM 2432 C C . GLY B 1 12 ? -15.414 8.539 5.395 1 94.38 12 GLY B C 1
ATOM 2433 O O . GLY B 1 12 ? -16.203 9.391 4.984 1 94.38 12 GLY B O 1
ATOM 2434 N N . ALA B 1 13 ? -14.5 8.102 4.613 1 97.31 13 ALA B N 1
ATOM 2435 C CA . ALA B 1 13 ? -14.344 8.492 3.215 1 97.31 13 ALA B CA 1
ATOM 2436 C C . ALA B 1 13 ? -13.789 7.34 2.383 1 97.31 13 ALA B C 1
ATOM 2438 O O . ALA B 1 13 ? -12.789 6.719 2.762 1 97.31 13 ALA B O 1
ATOM 2439 N N . SER B 1 14 ? -14.445 7.055 1.305 1 98.19 14 SER B N 1
ATOM 2440 C CA . SER B 1 14 ? -13.945 6.074 0.347 1 98.19 14 SER B CA 1
ATOM 2441 C C . SER B 1 14 ? -12.828 6.66 -0.513 1 98.19 14 SER B C 1
ATOM 2443 O O . SER B 1 14 ? -12.57 7.867 -0.47 1 98.19 14 SER B O 1
ATOM 2445 N N . TYR B 1 15 ? -12.18 5.84 -1.234 1 98.81 15 TYR B N 1
ATOM 2446 C CA . TYR B 1 15 ? -11.188 6.312 -2.199 1 98.81 15 TYR B CA 1
ATOM 2447 C C . TYR B 1 15 ? -11.805 7.312 -3.168 1 98.81 15 TYR B C 1
ATOM 2449 O O . TYR B 1 15 ? -11.203 8.344 -3.471 1 98.81 15 TYR B O 1
ATOM 2457 N N . ASP B 1 16 ? -12.984 7.039 -3.643 1 98.69 16 ASP B N 1
ATOM 2458 C CA . ASP B 1 16 ? -13.625 7.902 -4.633 1 98.69 16 ASP B CA 1
ATOM 2459 C C . ASP B 1 16 ? -13.898 9.289 -4.059 1 98.69 16 ASP B C 1
ATOM 2461 O O . ASP B 1 16 ? -13.789 10.297 -4.762 1 98.69 16 ASP B O 1
ATOM 2465 N N . THR B 1 17 ? -14.289 9.289 -2.779 1 98.69 17 THR B N 1
ATOM 2466 C CA . THR B 1 17 ? -14.477 10.578 -2.115 1 98.69 17 THR B CA 1
ATOM 2467 C C . THR B 1 17 ? -13.172 11.367 -2.104 1 98.69 17 THR B C 1
ATOM 2469 O O . THR B 1 17 ? -13.156 12.547 -2.467 1 98.69 17 THR B O 1
ATOM 2472 N N . LEU B 1 18 ? -12.125 10.734 -1.756 1 98.88 18 LEU B N 1
ATOM 2473 C CA . LEU B 1 18 ? -10.828 11.398 -1.676 1 98.88 18 LEU B CA 1
ATOM 2474 C C . LEU B 1 18 ? -10.367 11.859 -3.057 1 98.88 18 LEU B C 1
ATOM 2476 O O . LEU B 1 18 ? -9.797 12.938 -3.195 1 98.88 18 LEU B O 1
ATOM 2480 N N . LEU B 1 19 ? -10.602 10.992 -4.043 1 98.94 19 LEU B N 1
ATOM 2481 C CA . LEU B 1 19 ? -10.234 11.359 -5.41 1 98.94 19 LEU B CA 1
ATOM 2482 C C . LEU B 1 19 ? -10.945 12.641 -5.836 1 98.94 19 LEU B C 1
ATOM 2484 O O . LEU B 1 19 ? -10.328 13.539 -6.41 1 98.94 19 LEU B O 1
ATOM 2488 N N . ARG B 1 20 ? -12.242 12.758 -5.559 1 98.81 20 ARG B N 1
ATOM 2489 C CA . ARG B 1 20 ? -13 13.953 -5.906 1 98.81 20 ARG B CA 1
ATOM 2490 C C . ARG B 1 20 ? -12.414 15.195 -5.238 1 98.81 20 ARG B C 1
ATOM 2492 O O . ARG B 1 20 ? -12.266 16.234 -5.875 1 98.81 20 ARG B O 1
ATOM 2499 N N . VAL B 1 21 ? -12.055 15.062 -4.004 1 98.94 21 VAL B N 1
ATOM 2500 C CA . VAL B 1 21 ? -11.508 16.188 -3.254 1 98.94 21 VAL B CA 1
ATOM 2501 C C . VAL B 1 21 ? -10.117 16.547 -3.787 1 98.94 21 VAL B C 1
ATOM 2503 O O . VAL B 1 21 ? -9.789 17.719 -3.959 1 98.94 21 VAL B O 1
ATOM 2506 N N . ALA B 1 22 ? -9.281 15.539 -4.047 1 98.94 22 ALA B N 1
ATOM 2507 C CA . ALA B 1 22 ? -7.926 15.766 -4.547 1 98.94 22 ALA B CA 1
ATOM 2508 C C . ALA B 1 22 ? -7.957 16.469 -5.906 1 98.94 22 ALA B C 1
ATOM 2510 O O . ALA B 1 22 ? -7.18 17.391 -6.148 1 98.94 22 ALA B O 1
ATOM 2511 N N . ARG B 1 23 ? -8.852 16.031 -6.77 1 98.88 23 ARG B N 1
ATOM 2512 C CA . ARG B 1 23 ? -8.969 16.641 -8.086 1 98.88 23 ARG B CA 1
ATOM 2513 C C . ARG B 1 23 ? -9.453 18.094 -7.965 1 98.88 23 ARG B C 1
ATOM 2515 O O . ARG B 1 23 ? -8.938 18.984 -8.648 1 98.88 23 ARG B O 1
ATOM 2522 N N . ALA B 1 24 ? -10.445 18.297 -7.094 1 98.88 24 ALA B N 1
ATOM 2523 C CA . ALA B 1 24 ? -10.914 19.656 -6.859 1 98.88 24 ALA B CA 1
ATOM 2524 C C . ALA B 1 24 ? -9.781 20.547 -6.328 1 98.88 24 ALA B C 1
ATOM 2526 O O . ALA B 1 24 ? -9.625 21.688 -6.766 1 98.88 24 ALA B O 1
ATOM 2527 N N . THR B 1 25 ? -9.039 19.984 -5.418 1 98.88 25 THR B N 1
ATOM 2528 C CA . THR B 1 25 ? -7.891 20.672 -4.852 1 98.88 25 THR B CA 1
ATOM 2529 C C . THR B 1 25 ? -6.922 21.109 -5.953 1 98.88 25 THR B C 1
ATOM 2531 O O . THR B 1 25 ? -6.484 22.266 -5.984 1 98.88 25 THR B O 1
ATOM 2534 N N . GLU B 1 26 ? -6.617 20.203 -6.852 1 98.75 26 GLU B N 1
ATOM 2535 C CA . GLU B 1 26 ? -5.699 20.453 -7.957 1 98.75 26 GLU B CA 1
ATOM 2536 C C . GLU B 1 26 ? -6.281 21.484 -8.93 1 98.75 26 GLU B C 1
ATOM 2538 O O . GLU B 1 26 ? -5.602 22.422 -9.336 1 98.75 26 GLU B O 1
ATOM 2543 N N . GLU B 1 27 ? -7.52 21.359 -9.258 1 98.62 27 GLU B N 1
ATOM 2544 C CA . GLU B 1 27 ? -8.172 22.156 -10.289 1 98.62 27 GLU B CA 1
ATOM 2545 C C . GLU B 1 27 ? -8.328 23.609 -9.844 1 98.62 27 GLU B C 1
ATOM 2547 O O . GLU B 1 27 ? -8.25 24.531 -10.664 1 98.62 27 GLU B O 1
ATOM 2552 N N . LEU B 1 28 ? -8.562 23.828 -8.578 1 98.56 28 LEU B N 1
ATOM 2553 C CA . LEU B 1 28 ? -8.789 25.172 -8.047 1 98.56 28 LEU B CA 1
ATOM 2554 C C . LEU B 1 28 ? -7.508 26 -8.094 1 98.56 28 LEU B C 1
ATOM 2556 O O . LEU B 1 28 ? -7.559 27.234 -8.125 1 98.56 28 LEU B O 1
ATOM 2560 N N . GLY B 1 29 ? -6.348 25.359 -7.934 1 98 29 GLY B N 1
ATOM 2561 C CA . GLY B 1 29 ? -5.07 26 -8.195 1 98 29 GLY B CA 1
ATOM 2562 C C . GLY B 1 29 ? -4.555 26.812 -7.023 1 98 29 GLY B C 1
ATOM 2563 O O . GLY B 1 29 ? -3.436 27.328 -7.066 1 98 29 GLY B O 1
ATOM 2564 N N . ALA B 1 30 ? -5.375 26.922 -5.922 1 98.5 30 ALA B N 1
ATOM 2565 C CA . ALA B 1 30 ? -5 27.75 -4.785 1 98.5 30 ALA B CA 1
ATOM 2566 C C . ALA B 1 30 ? -4.258 26.938 -3.729 1 98.5 30 ALA B C 1
ATOM 2568 O O . ALA B 1 30 ? -3.725 27.5 -2.768 1 98.5 30 ALA B O 1
ATOM 2569 N N . PHE B 1 31 ? -4.223 25.656 -3.9 1 98.81 31 PHE B N 1
ATOM 2570 C CA . PHE B 1 31 ? -3.621 24.75 -2.936 1 98.81 31 PHE B CA 1
ATOM 2571 C C . PHE B 1 31 ? -2.406 24.047 -3.535 1 98.81 31 PHE B C 1
ATOM 2573 O O . PHE B 1 31 ? -2.43 23.641 -4.695 1 98.81 31 PHE B O 1
ATOM 2580 N N . SER B 1 32 ? -1.375 23.859 -2.719 1 98.75 32 SER B N 1
ATOM 2581 C CA . SER B 1 32 ? -0.145 23.312 -3.281 1 98.75 32 SER B CA 1
ATOM 2582 C C . SER B 1 32 ? -0.06 21.812 -3.068 1 98.75 32 SER B C 1
ATOM 2584 O O . SER B 1 32 ? 0.772 21.141 -3.68 1 98.75 32 SER B O 1
ATOM 2586 N N . ALA B 1 33 ? -0.976 21.266 -2.188 1 98.94 33 ALA B N 1
ATOM 2587 C CA . ALA B 1 33 ? -0.845 19.844 -1.89 1 98.94 33 ALA B CA 1
ATOM 2588 C C . ALA B 1 33 ? -2.15 19.281 -1.339 1 98.94 33 ALA B C 1
ATOM 2590 O O . ALA B 1 33 ? -3.027 20.031 -0.905 1 98.94 33 ALA B O 1
ATOM 2591 N N . PHE B 1 34 ? -2.283 18.047 -1.419 1 98.94 34 PHE B N 1
ATOM 2592 C CA . PHE B 1 34 ? -3.334 17.219 -0.827 1 98.94 34 PHE B CA 1
ATOM 2593 C C . PHE B 1 34 ? -2.742 16.188 0.12 1 98.94 34 PHE B C 1
ATOM 2595 O O . PHE B 1 34 ? -1.995 15.305 -0.307 1 98.94 34 PHE B O 1
ATOM 2602 N N . PHE B 1 35 ? -3.059 16.312 1.403 1 98.94 35 PHE B N 1
ATOM 2603 C CA . PHE B 1 35 ? -2.529 15.43 2.441 1 98.94 35 PHE B CA 1
ATOM 2604 C C . PHE B 1 35 ? -3.656 14.688 3.146 1 98.94 35 PHE B C 1
ATOM 2606 O O . PHE B 1 35 ? -4.809 15.117 3.111 1 98.94 35 PHE B O 1
ATOM 2613 N N . ARG B 1 36 ? -3.334 13.586 3.701 1 98.75 36 ARG B N 1
ATOM 2614 C CA . ARG B 1 36 ? -4.285 12.836 4.52 1 98.75 36 ARG B CA 1
ATOM 2615 C C . ARG B 1 36 ? -3.604 12.25 5.754 1 98.75 36 ARG B C 1
ATOM 2617 O O . ARG B 1 36 ? -2.377 12.133 5.793 1 98.75 36 ARG B O 1
ATOM 2624 N N . SER B 1 37 ? -4.379 11.93 6.754 1 98.44 37 SER B N 1
ATOM 2625 C CA . SER B 1 37 ? -3.893 11.211 7.926 1 98.44 37 SER B CA 1
ATOM 2626 C C . SER B 1 37 ? -3.688 9.734 7.621 1 98.44 37 SER B C 1
ATOM 2628 O O . SER B 1 37 ? -4.059 9.258 6.547 1 98.44 37 SER B O 1
ATOM 2630 N N . ASP B 1 38 ? -3.008 9.055 8.453 1 98.44 38 ASP B N 1
ATOM 2631 C CA . ASP B 1 38 ? -2.818 7.605 8.391 1 98.44 38 ASP B CA 1
ATOM 2632 C C . ASP B 1 38 ? -3.393 6.918 9.625 1 98.44 38 ASP B C 1
ATOM 2634 O O . ASP B 1 38 ? -2.652 6.566 10.547 1 98.44 38 ASP B O 1
ATOM 2638 N N . HIS B 1 39 ? -4.699 6.754 9.68 1 98.69 39 HIS B N 1
ATOM 2639 C CA . HIS B 1 39 ? -5.441 6.105 10.75 1 98.69 39 HIS B CA 1
ATOM 2640 C C . HIS B 1 39 ? -6.371 5.027 10.203 1 98.69 39 HIS B C 1
ATOM 2642 O O . HIS B 1 39 ? -6.863 5.137 9.078 1 98.69 39 HIS B O 1
ATOM 2648 N N . TYR B 1 40 ? -6.66 4.047 11.055 1 98.69 40 TYR B N 1
ATOM 2649 C CA . TYR B 1 40 ? -7.48 2.928 10.602 1 98.69 40 TYR B CA 1
ATOM 2650 C C . TYR B 1 40 ? -8.773 2.842 11.406 1 98.69 40 TYR B C 1
ATOM 2652 O O . TYR B 1 40 ? -9.586 1.941 11.188 1 98.69 40 TYR B O 1
ATOM 2660 N N . LEU B 1 41 ? -8.961 3.775 12.344 1 98.62 41 LEU B N 1
ATOM 2661 C CA . LEU B 1 41 ? -10.148 3.744 13.195 1 98.62 41 LEU B CA 1
ATOM 2662 C C . LEU B 1 41 ? -10.719 5.145 13.383 1 98.62 41 LEU B C 1
ATOM 2664 O O . LEU B 1 41 ? -9.969 6.105 13.586 1 98.62 41 LEU B O 1
ATOM 2668 N N . LYS B 1 42 ? -11.992 5.25 13.344 1 97.62 42 LYS B N 1
ATOM 2669 C CA . LYS B 1 42 ? -12.656 6.531 13.555 1 97.62 42 LYS B CA 1
ATOM 2670 C C . LYS B 1 42 ? -12.367 7.074 14.953 1 97.62 42 LYS B C 1
ATOM 2672 O O . LYS B 1 42 ? -12.016 6.316 15.859 1 97.62 42 LYS B O 1
ATOM 2677 N N . MET B 1 43 ? -12.484 8.328 15.031 1 96.19 43 MET B N 1
ATOM 2678 C CA . MET B 1 43 ? -12.352 9.023 16.297 1 96.19 43 MET B CA 1
ATOM 2679 C C . MET B 1 43 ? -13.594 9.852 16.609 1 96.19 43 MET B C 1
ATOM 2681 O O . MET B 1 43 ? -14.227 10.391 15.703 1 96.19 43 MET B O 1
ATOM 2685 N N . GLY B 1 44 ? -13.914 9.922 17.828 1 92.12 44 GLY B N 1
ATOM 2686 C CA . GLY B 1 44 ? -15.062 10.719 18.219 1 92.12 44 GLY B CA 1
ATOM 2687 C C . GLY B 1 44 ? -16.391 10.062 17.891 1 92.12 44 GLY B C 1
ATOM 2688 O O . GLY B 1 44 ? -16.484 8.836 17.828 1 92.12 44 GLY B O 1
ATOM 2689 N N . GLY B 1 45 ? -17.453 10.836 17.75 1 90.62 45 GLY B N 1
ATOM 2690 C CA . GLY B 1 45 ? -18.812 10.328 17.688 1 90.62 45 GLY B CA 1
ATOM 2691 C C . GLY B 1 45 ? -19.297 10.062 16.266 1 90.62 45 GLY B C 1
ATOM 2692 O O . GLY B 1 45 ? -20.484 9.797 16.047 1 90.62 45 GLY B O 1
ATOM 2693 N N . VAL B 1 46 ? -18.406 10.086 15.297 1 93.19 46 VAL B N 1
ATOM 2694 C CA . VAL B 1 46 ? -18.812 9.844 13.922 1 93.19 46 VAL B CA 1
ATOM 2695 C C . VAL B 1 46 ? -19 8.344 13.695 1 93.19 46 VAL B C 1
ATOM 2697 O O . VAL B 1 46 ? -18.547 7.527 14.492 1 93.19 46 VAL B O 1
ATOM 2700 N N . ASP B 1 47 ? -19.703 7.941 12.641 1 91.69 47 ASP B N 1
ATOM 2701 C CA . ASP B 1 47 ? -19.938 6.52 12.391 1 91.69 47 ASP B CA 1
ATOM 2702 C C . ASP B 1 47 ? -18.734 5.879 11.703 1 91.69 47 ASP B C 1
ATOM 2704 O O . ASP B 1 47 ? -18.562 4.66 11.766 1 91.69 47 ASP B O 1
ATOM 2708 N N . GLY B 1 48 ? -17.953 6.672 10.969 1 94.75 48 GLY B N 1
ATOM 2709 C CA . GLY B 1 48 ? -16.734 6.172 10.367 1 94.75 48 GLY B CA 1
ATOM 2710 C C . GLY B 1 48 ? -16.969 5.367 9.102 1 94.75 48 GLY B C 1
ATOM 2711 O O . GLY B 1 48 ? -16.062 4.715 8.594 1 94.75 48 GLY B O 1
ATOM 2712 N N . LEU B 1 49 ? -18.219 5.328 8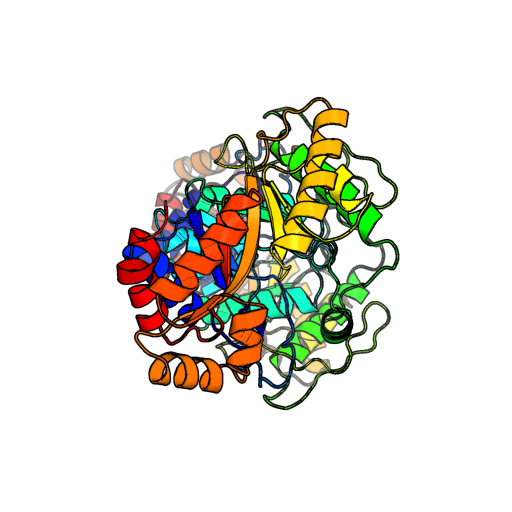.555 1 96.88 49 LEU B N 1
ATOM 2713 C CA . LEU B 1 49 ? -18.547 4.547 7.367 1 96.88 49 LEU B CA 1
ATOM 2714 C C . LEU B 1 49 ? -18.125 5.285 6.098 1 96.88 49 LEU B C 1
ATOM 2716 O O . LEU B 1 49 ? -18.234 6.516 6.031 1 96.88 49 LEU B O 1
ATOM 2720 N N . PRO B 1 50 ? -17.656 4.605 5.148 1 97.44 50 PRO B N 1
ATOM 2721 C CA . PRO B 1 50 ? -17.641 3.154 4.961 1 97.44 50 PRO B CA 1
ATOM 2722 C C . PRO B 1 50 ? -16.438 2.488 5.629 1 97.44 50 PRO B C 1
ATOM 2724 O O . PRO B 1 50 ? -16.297 1.264 5.574 1 97.44 50 PRO B O 1
ATOM 2727 N N . GLY B 1 51 ? -15.602 3.211 6.293 1 97.56 51 GLY B N 1
ATOM 2728 C CA . GLY B 1 51 ? -14.367 2.727 6.891 1 97.56 51 GLY B CA 1
ATOM 2729 C C . GLY B 1 51 ? -13.141 3.51 6.445 1 97.56 51 GLY B C 1
ATOM 2730 O O . GLY B 1 51 ? -13.25 4.438 5.645 1 97.56 51 GLY B O 1
ATOM 2731 N N . PRO B 1 52 ? -12.016 3.109 7.039 1 97.88 52 PRO B N 1
ATOM 2732 C CA . PRO B 1 52 ? -10.781 3.816 6.691 1 97.88 52 PRO B CA 1
ATOM 2733 C C . PRO B 1 52 ? -10.211 3.375 5.344 1 97.88 52 PRO B C 1
ATOM 2735 O O . PRO B 1 52 ? -10.609 2.336 4.812 1 97.88 52 PRO B O 1
ATOM 2738 N N . THR B 1 53 ? -9.414 4.195 4.801 1 98.25 53 THR B N 1
ATOM 2739 C CA . THR B 1 53 ? -8.547 3.822 3.688 1 98.25 53 THR B CA 1
ATOM 2740 C C . THR B 1 53 ? -7.078 3.854 4.113 1 98.25 53 THR B C 1
ATOM 2742 O O . THR B 1 53 ? -6.703 4.609 5.012 1 98.25 53 THR B O 1
ATOM 2745 N N . ASP B 1 54 ? -6.32 2.992 3.529 1 98.75 54 ASP B N 1
ATOM 2746 C CA . ASP B 1 54 ? -4.879 2.996 3.764 1 98.75 54 ASP B CA 1
ATOM 2747 C C . ASP B 1 54 ? -4.207 4.168 3.047 1 98.75 54 ASP B C 1
ATOM 2749 O O . ASP B 1 54 ? -4.488 4.426 1.876 1 98.75 54 ASP B O 1
ATOM 2753 N N . ALA B 1 55 ? -3.348 4.828 3.721 1 98.81 55 ALA B N 1
ATOM 2754 C CA . ALA B 1 55 ? -2.787 6.086 3.23 1 98.81 55 ALA B CA 1
ATOM 2755 C C . ALA B 1 55 ? -2.008 5.871 1.938 1 98.81 55 ALA B C 1
ATOM 2757 O O . ALA B 1 55 ? -2.24 6.559 0.942 1 98.81 55 ALA B O 1
ATOM 2758 N N . TRP B 1 56 ? -1.152 4.906 1.881 1 98.88 56 TRP B N 1
ATOM 2759 C CA . TRP B 1 56 ? -0.235 4.785 0.752 1 98.88 56 TRP B CA 1
ATOM 2760 C C . TRP B 1 56 ? -0.897 4.059 -0.412 1 98.88 56 TRP B C 1
ATOM 2762 O O . TRP B 1 56 ? -0.567 4.305 -1.574 1 98.88 56 TRP B O 1
ATOM 2772 N N . ILE B 1 57 ? -1.917 3.201 -0.104 1 98.94 57 ILE B N 1
ATOM 2773 C CA . ILE B 1 57 ? -2.752 2.662 -1.172 1 98.94 57 ILE B CA 1
ATOM 2774 C C . ILE B 1 57 ? -3.516 3.797 -1.852 1 98.94 57 ILE B C 1
ATOM 2776 O O . ILE B 1 57 ? -3.553 3.879 -3.082 1 98.94 57 ILE B O 1
ATOM 2780 N N . THR B 1 58 ? -4.098 4.703 -1.038 1 98.94 58 THR B N 1
ATOM 2781 C CA . THR B 1 58 ? -4.828 5.852 -1.556 1 98.94 58 THR B CA 1
ATOM 2782 C C . THR B 1 58 ? -3.916 6.738 -2.4 1 98.94 58 THR B C 1
ATOM 2784 O O . THR B 1 58 ? -4.27 7.113 -3.52 1 98.94 58 THR B O 1
ATOM 2787 N N . LEU B 1 59 ? -2.742 7 -1.865 1 98.94 59 LEU B N 1
ATOM 2788 C CA . LEU B 1 59 ? -1.833 7.918 -2.543 1 98.94 59 LEU B CA 1
ATOM 2789 C C . LEU B 1 59 ? -1.296 7.301 -3.83 1 98.94 59 LEU B C 1
ATOM 2791 O O . LEU B 1 59 ? -1.023 8.016 -4.797 1 98.94 59 LEU B O 1
ATOM 2795 N N . ALA B 1 60 ? -1.192 5.965 -3.879 1 98.94 60 ALA B N 1
ATOM 2796 C CA . ALA B 1 60 ? -0.833 5.285 -5.121 1 98.94 60 ALA B CA 1
ATOM 2797 C C . ALA B 1 60 ? -1.856 5.566 -6.215 1 98.94 60 ALA B C 1
ATOM 2799 O O . ALA B 1 60 ? -1.491 5.906 -7.344 1 98.94 60 ALA B O 1
ATOM 2800 N N . GLY B 1 61 ? -3.146 5.406 -5.883 1 98.94 61 GLY B N 1
ATOM 2801 C CA . GLY B 1 61 ? -4.195 5.734 -6.832 1 98.94 61 GLY B CA 1
ATOM 2802 C C . GLY B 1 61 ? -4.191 7.195 -7.246 1 98.94 61 GLY B C 1
ATOM 2803 O O . GLY B 1 61 ? -4.215 7.508 -8.438 1 98.94 61 GLY B O 1
ATOM 2804 N N . LEU B 1 62 ? -4.109 8.094 -6.254 1 98.94 62 LEU B N 1
ATOM 2805 C CA . LEU B 1 62 ? -4.168 9.531 -6.512 1 98.94 62 LEU B CA 1
ATOM 2806 C C . LEU B 1 62 ? -2.975 9.984 -7.348 1 98.94 62 LEU B C 1
ATOM 2808 O O . LEU B 1 62 ? -3.094 10.898 -8.164 1 98.94 62 LEU B O 1
ATOM 2812 N N . ALA B 1 63 ? -1.818 9.336 -7.102 1 98.94 63 ALA B N 1
ATOM 2813 C CA . ALA B 1 63 ? -0.618 9.641 -7.875 1 98.94 63 ALA B CA 1
ATOM 2814 C C . ALA B 1 63 ? -0.888 9.523 -9.375 1 98.94 63 ALA B C 1
ATOM 2816 O O . ALA B 1 63 ? -0.394 10.336 -10.164 1 98.94 63 ALA B O 1
ATOM 2817 N N . ARG B 1 64 ? -1.721 8.539 -9.781 1 98.81 64 ARG B N 1
ATOM 2818 C CA . ARG B 1 64 ? -1.972 8.25 -11.188 1 98.81 64 ARG B CA 1
ATOM 2819 C C . ARG B 1 64 ? -3.164 9.039 -11.711 1 98.81 64 ARG B C 1
ATOM 2821 O O . ARG B 1 64 ? -3.324 9.211 -12.922 1 98.81 64 ARG B O 1
ATOM 2828 N N . GLU B 1 65 ? -3.949 9.609 -10.742 1 98.81 65 GLU B N 1
ATOM 2829 C CA . GLU B 1 65 ? -5.207 10.219 -11.164 1 98.81 65 GLU B CA 1
ATOM 2830 C C . GLU B 1 65 ? -5.184 11.727 -10.945 1 98.81 65 GLU B C 1
ATOM 2832 O O . GLU B 1 65 ? -6.211 12.398 -11.086 1 98.81 65 GLU B O 1
ATOM 2837 N N . THR B 1 66 ? -4.07 12.281 -10.5 1 98.81 66 THR B N 1
ATOM 2838 C CA . THR B 1 66 ? -3.756 13.711 -10.477 1 98.81 66 THR B CA 1
ATOM 2839 C C . THR B 1 66 ? -2.439 13.984 -11.195 1 98.81 66 THR B C 1
ATOM 2841 O O . THR B 1 66 ? -1.722 13.055 -11.57 1 98.81 66 THR B O 1
ATOM 2844 N N . SER B 1 67 ? -2.104 15.273 -11.391 1 98.19 67 SER B N 1
ATOM 2845 C CA . SER B 1 67 ? -0.985 15.516 -12.297 1 98.19 67 SER B CA 1
ATOM 2846 C C . SER B 1 67 ? 0.008 16.5 -11.695 1 98.19 67 SER B C 1
ATOM 2848 O O . SER B 1 67 ? 1.2 16.469 -12.008 1 98.19 67 SER B O 1
ATOM 2850 N N . THR B 1 68 ? -0.503 17.438 -10.797 1 98.31 68 THR B N 1
ATOM 2851 C CA . THR B 1 68 ? 0.403 18.516 -10.398 1 98.31 68 THR B CA 1
ATOM 2852 C C . THR B 1 68 ? 0.438 18.656 -8.883 1 98.31 68 THR B C 1
ATOM 2854 O O . THR B 1 68 ? 1.452 19.062 -8.312 1 98.31 68 THR B O 1
ATOM 2857 N N . ILE B 1 69 ? -0.657 18.344 -8.258 1 98.81 69 ILE B N 1
ATOM 2858 C CA . ILE B 1 69 ? -0.783 18.594 -6.824 1 98.81 69 ILE B CA 1
ATOM 2859 C C . ILE B 1 69 ? 0.18 17.688 -6.059 1 98.81 69 ILE B C 1
ATOM 2861 O O . ILE B 1 69 ? 0.337 16.516 -6.395 1 98.81 69 ILE B O 1
ATOM 2865 N N . ARG B 1 70 ? 0.921 18.188 -5.109 1 98.88 70 ARG B N 1
ATOM 2866 C CA . ARG B 1 70 ? 1.761 17.359 -4.258 1 98.88 70 ARG B CA 1
ATOM 2867 C C . ARG B 1 70 ? 0.912 16.469 -3.348 1 98.88 70 ARG B C 1
ATOM 2869 O O . ARG B 1 70 ? -0.21 16.844 -2.99 1 98.88 70 ARG B O 1
ATOM 2876 N N . LEU B 1 71 ? 1.415 15.32 -3.07 1 98.94 71 LEU B N 1
ATOM 2877 C CA . LEU B 1 71 ? 0.704 14.305 -2.301 1 98.94 71 LEU B CA 1
ATOM 2878 C C . LEU B 1 71 ? 1.508 13.898 -1.071 1 98.94 71 LEU B C 1
ATOM 2880 O O . LEU B 1 71 ? 2.73 13.758 -1.142 1 98.94 71 LEU B O 1
ATOM 2884 N N . GLY B 1 72 ? 0.845 13.75 0.075 1 98.88 72 GLY B N 1
ATOM 2885 C CA . GLY B 1 72 ? 1.628 13.32 1.224 1 98.88 72 GLY B CA 1
ATOM 2886 C C . GLY B 1 72 ? 0.774 12.93 2.416 1 98.88 72 GLY B C 1
ATOM 2887 O O . GLY B 1 72 ? -0.447 12.812 2.301 1 9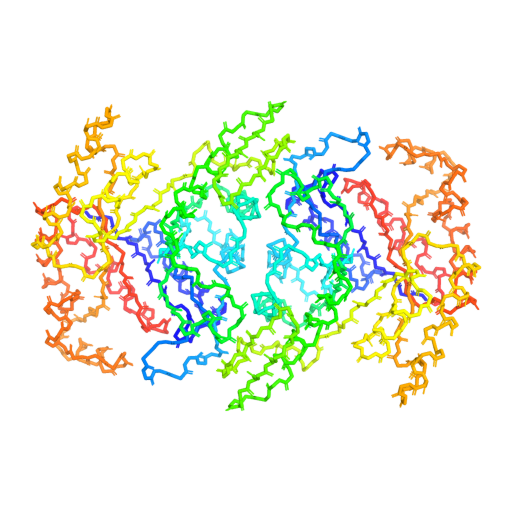8.88 72 GLY B O 1
ATOM 2888 N N . THR B 1 73 ? 1.417 12.578 3.465 1 98.81 73 THR B N 1
ATOM 2889 C CA . THR B 1 73 ? 0.794 12.195 4.727 1 98.81 73 THR B CA 1
ATOM 2890 C C . THR B 1 73 ? 1.183 13.172 5.836 1 98.81 73 THR B C 1
ATOM 2892 O O . THR B 1 73 ? 2.303 13.688 5.852 1 98.81 73 THR B O 1
ATOM 2895 N N . LEU B 1 74 ? 0.282 13.43 6.699 1 98.5 74 LEU B N 1
ATOM 2896 C CA . LEU B 1 74 ? 0.462 14.219 7.914 1 98.5 74 LEU B CA 1
ATOM 2897 C C . LEU B 1 74 ? -0.163 13.523 9.117 1 98.5 74 LEU B C 1
ATOM 2899 O O . LEU B 1 74 ? -1.313 13.789 9.469 1 98.5 74 LEU B O 1
ATOM 2903 N N . MET B 1 75 ? 0.482 12.5 9.617 1 97.44 75 MET B N 1
ATOM 2904 C CA . MET B 1 75 ? 1.729 11.828 9.25 1 97.44 75 MET B CA 1
ATOM 2905 C C . MET B 1 75 ? 1.5 10.344 9 1 97.44 75 MET B C 1
ATOM 2907 O O . MET B 1 75 ? 0.52 9.773 9.484 1 97.44 75 MET B O 1
ATOM 2911 N N . THR B 1 76 ? 2.367 9.641 8.312 1 98.69 76 THR B N 1
ATOM 2912 C CA . THR B 1 76 ? 2.459 8.188 8.328 1 98.69 76 THR B CA 1
ATOM 2913 C C . THR B 1 76 ? 2.764 7.68 9.734 1 98.69 76 THR B C 1
ATOM 2915 O O . THR B 1 76 ? 3.629 8.227 10.422 1 98.69 76 THR B O 1
ATOM 2918 N N . ALA B 1 77 ? 2.031 6.676 10.203 1 98.19 77 ALA B N 1
ATOM 2919 C CA . ALA B 1 77 ? 2.295 6.109 11.523 1 98.19 77 ALA B CA 1
ATOM 2920 C C . ALA B 1 77 ? 3.451 5.117 11.477 1 98.19 77 ALA B C 1
ATOM 2922 O O . ALA B 1 77 ? 3.395 4.125 10.742 1 98.19 77 ALA B O 1
ATOM 2923 N N . ALA B 1 78 ? 4.395 5.293 12.297 1 98.06 78 ALA B N 1
ATOM 2924 C CA . ALA B 1 78 ? 5.605 4.477 12.305 1 98.06 78 ALA B CA 1
ATOM 2925 C C . ALA B 1 78 ? 5.305 3.053 12.758 1 98.06 78 ALA B C 1
ATOM 2927 O O . ALA B 1 78 ? 6.062 2.127 12.461 1 98.06 78 ALA B O 1
ATOM 2928 N N . THR B 1 79 ? 4.207 2.879 13.461 1 98.06 79 THR B N 1
ATOM 2929 C CA . THR B 1 79 ? 3.891 1.586 14.055 1 98.06 79 THR B CA 1
ATOM 2930 C C . THR B 1 79 ? 3.213 0.671 13.039 1 98.06 79 THR B C 1
ATOM 2932 O O . THR B 1 79 ? 3.109 -0.538 13.258 1 98.06 79 THR B O 1
ATOM 2935 N N . PHE B 1 80 ? 2.748 1.238 11.906 1 98.44 80 PHE B N 1
ATOM 2936 C CA . PHE B 1 80 ? 1.866 0.479 11.031 1 98.44 80 PHE B CA 1
ATOM 2937 C C . PHE B 1 80 ? 2.672 -0.426 10.109 1 98.44 80 PHE B C 1
ATOM 2939 O O . PHE B 1 80 ? 2.207 -1.503 9.727 1 98.44 80 PHE B O 1
ATOM 2946 N N . ARG B 1 81 ? 3.865 -0.004 9.727 1 98.19 81 ARG B N 1
ATOM 2947 C CA . ARG B 1 81 ? 4.625 -0.665 8.672 1 98.19 81 ARG B CA 1
ATOM 2948 C C . ARG B 1 81 ? 6.105 -0.754 9.039 1 98.19 81 ARG B C 1
ATOM 2950 O O . ARG B 1 81 ? 6.609 0.067 9.805 1 98.19 81 ARG B O 1
ATOM 2957 N N . LEU B 1 82 ? 6.766 -1.69 8.461 1 98.5 82 LEU B N 1
ATOM 2958 C CA . LEU B 1 82 ? 8.211 -1.812 8.633 1 98.5 82 LEU B CA 1
ATOM 2959 C C . LEU B 1 82 ? 8.945 -0.751 7.82 1 98.5 82 LEU B C 1
ATOM 2961 O O . LEU B 1 82 ? 8.547 -0.437 6.695 1 98.5 82 LEU B O 1
ATOM 2965 N N . PRO B 1 83 ? 10.055 -0.229 8.359 1 98.69 83 PRO B N 1
ATOM 2966 C CA . PRO B 1 83 ? 10.688 0.917 7.711 1 98.69 83 PRO B CA 1
ATOM 2967 C C . PRO B 1 83 ? 11.219 0.583 6.316 1 98.69 83 PRO B C 1
ATOM 2969 O O . PRO B 1 83 ? 11.125 1.407 5.402 1 98.69 83 PRO B O 1
ATOM 2972 N N . GLY B 1 84 ? 11.828 -0.634 6.133 1 98.81 84 GLY B N 1
ATOM 2973 C CA . GLY B 1 84 ? 12.273 -1.011 4.801 1 98.81 84 GLY B CA 1
ATOM 2974 C C . GLY B 1 84 ? 11.156 -1.055 3.781 1 98.81 84 GLY B C 1
ATOM 2975 O O . GLY B 1 84 ? 11.297 -0.542 2.67 1 98.81 84 GLY B O 1
ATOM 2976 N N . VAL B 1 85 ? 10.039 -1.619 4.168 1 98.81 85 VAL B N 1
ATOM 2977 C CA . VAL B 1 85 ? 8.859 -1.721 3.318 1 98.81 85 VAL B CA 1
ATOM 2978 C C . VAL B 1 85 ? 8.305 -0.326 3.031 1 98.81 85 VAL B C 1
ATOM 2980 O O . VAL B 1 85 ? 7.98 -0.004 1.886 1 98.81 85 VAL B O 1
ATOM 2983 N N . THR B 1 86 ? 8.273 0.501 4.078 1 98.88 86 THR B N 1
ATOM 2984 C CA . THR B 1 86 ? 7.789 1.869 3.928 1 98.88 86 THR B CA 1
ATOM 2985 C C . THR B 1 86 ? 8.633 2.637 2.916 1 98.88 86 THR B C 1
ATOM 2987 O O . THR B 1 86 ? 8.102 3.342 2.059 1 98.88 86 THR B O 1
ATOM 2990 N N . ALA B 1 87 ? 9.922 2.463 2.99 1 98.94 87 ALA B N 1
ATOM 2991 C CA . ALA B 1 87 ? 10.82 3.15 2.068 1 98.94 87 ALA B CA 1
ATOM 2992 C C . ALA B 1 87 ? 10.523 2.771 0.622 1 98.94 87 ALA B C 1
ATOM 2994 O O . ALA B 1 87 ? 10.492 3.633 -0.26 1 98.94 87 ALA B O 1
ATOM 2995 N N . ILE B 1 88 ? 10.25 1.511 0.372 1 98.88 88 ILE B N 1
ATOM 2996 C CA . ILE B 1 88 ? 9.961 1.014 -0.967 1 98.88 88 ILE B CA 1
ATOM 2997 C C . ILE B 1 88 ? 8.625 1.578 -1.445 1 98.88 88 ILE B C 1
ATOM 2999 O O . ILE B 1 88 ? 8.523 2.092 -2.562 1 98.88 88 ILE B O 1
ATOM 3003 N N . GLN B 1 89 ? 7.625 1.523 -0.595 1 98.94 89 GLN B N 1
ATOM 3004 C CA . GLN B 1 89 ? 6.285 1.976 -0.952 1 98.94 89 GLN B CA 1
ATOM 3005 C C . GLN B 1 89 ? 6.277 3.463 -1.29 1 98.94 89 GLN B C 1
ATOM 3007 O O . GLN B 1 89 ? 5.703 3.873 -2.301 1 98.94 89 GLN B O 1
ATOM 3012 N N . VAL B 1 90 ? 6.957 4.207 -0.486 1 98.94 90 VAL B N 1
ATOM 3013 C CA . VAL B 1 90 ? 6.961 5.652 -0.669 1 98.94 90 VAL B CA 1
ATOM 3014 C C . VAL B 1 90 ? 7.723 6.012 -1.942 1 98.94 90 VAL B C 1
ATOM 3016 O O . VAL B 1 90 ? 7.27 6.84 -2.736 1 98.94 90 VAL B O 1
ATOM 3019 N N . ALA B 1 91 ? 8.867 5.426 -2.143 1 98.94 91 ALA B N 1
ATOM 3020 C CA . ALA B 1 91 ? 9.641 5.672 -3.357 1 98.94 91 ALA B CA 1
ATOM 3021 C C . ALA B 1 91 ? 8.828 5.312 -4.602 1 98.94 91 ALA B C 1
ATOM 3023 O O . ALA B 1 91 ? 8.875 6.023 -5.605 1 98.94 91 ALA B O 1
ATOM 3024 N N . GLN B 1 92 ? 8.125 4.219 -4.516 1 98.88 92 GLN B N 1
ATOM 3025 C CA . GLN B 1 92 ? 7.312 3.781 -5.645 1 98.88 92 GLN B CA 1
ATOM 3026 C C . GLN B 1 92 ? 6.176 4.766 -5.918 1 98.88 92 GLN B C 1
ATOM 3028 O O . GLN B 1 92 ? 5.914 5.113 -7.07 1 98.88 92 GLN B O 1
ATOM 3033 N N . VAL B 1 93 ? 5.488 5.227 -4.902 1 98.94 93 VAL B N 1
ATOM 3034 C CA . VAL B 1 93 ? 4.414 6.191 -5.094 1 98.94 93 VAL B CA 1
ATOM 3035 C C . VAL B 1 93 ? 4.984 7.496 -5.652 1 98.94 93 VAL B C 1
ATOM 3037 O O . VAL B 1 93 ? 4.348 8.156 -6.477 1 98.94 93 VAL B O 1
ATOM 3040 N N . ASP B 1 94 ? 6.164 7.855 -5.199 1 98.94 94 ASP B N 1
ATOM 3041 C CA . ASP B 1 94 ? 6.836 9.031 -5.742 1 98.94 94 ASP B CA 1
ATOM 3042 C C . ASP B 1 94 ? 7.062 8.883 -7.246 1 98.94 94 ASP B C 1
ATOM 3044 O O . ASP B 1 94 ? 6.777 9.805 -8.016 1 98.94 94 ASP B O 1
ATOM 3048 N N . ALA B 1 95 ? 7.535 7.758 -7.637 1 98.88 95 ALA B N 1
ATOM 3049 C CA . ALA B 1 95 ? 7.754 7.512 -9.062 1 98.88 95 ALA B CA 1
ATOM 3050 C C . ALA B 1 95 ? 6.434 7.516 -9.82 1 98.88 95 ALA B C 1
ATOM 3052 O O . ALA B 1 95 ? 6.332 8.117 -10.898 1 98.88 95 ALA B O 1
ATOM 3053 N N . MET B 1 96 ? 5.41 6.914 -9.266 1 98.88 96 MET B N 1
ATOM 3054 C CA . MET B 1 96 ? 4.098 6.832 -9.898 1 98.88 96 MET B CA 1
ATOM 3055 C C . MET B 1 96 ? 3.482 8.219 -10.062 1 98.88 96 MET B C 1
ATOM 3057 O O . MET B 1 96 ? 2.691 8.445 -10.977 1 98.88 96 MET B O 1
ATOM 3061 N N . SER B 1 97 ? 3.848 9.156 -9.203 1 98.88 97 SER B N 1
ATOM 3062 C CA . SER B 1 97 ? 3.271 10.5 -9.211 1 98.88 97 SER B CA 1
ATOM 3063 C C . SER B 1 97 ? 4.102 11.453 -10.062 1 98.88 97 SER B C 1
ATOM 3065 O O . SER B 1 97 ? 3.713 12.602 -10.266 1 98.88 97 SER B O 1
ATOM 3067 N N . GLY B 1 98 ? 5.27 10.984 -10.555 1 98.5 98 GLY B N 1
ATOM 3068 C CA . GLY B 1 98 ? 6.184 11.883 -11.25 1 98.5 98 GLY B CA 1
ATOM 3069 C C . GLY B 1 98 ? 6.953 12.797 -10.32 1 98.5 98 GLY B C 1
ATOM 3070 O O . GLY B 1 98 ? 7.289 13.922 -10.688 1 98.5 98 GLY B O 1
ATOM 3071 N N . GLY B 1 99 ? 7.156 12.352 -9.109 1 98.81 99 GLY B N 1
ATOM 3072 C CA . GLY B 1 99 ? 7.984 13.102 -8.18 1 98.81 99 GLY B CA 1
ATOM 3073 C C . GLY B 1 99 ? 7.211 14.148 -7.402 1 98.81 99 GLY B C 1
ATOM 3074 O O . GLY B 1 99 ? 7.652 15.297 -7.289 1 98.81 99 GLY B O 1
ATOM 3075 N N . ARG B 1 100 ? 6.098 13.742 -6.816 1 98.88 100 ARG B N 1
ATOM 3076 C CA . ARG B 1 100 ? 5.262 14.758 -6.188 1 98.88 100 ARG B CA 1
ATOM 3077 C C . ARG B 1 100 ? 5.027 14.438 -4.715 1 98.88 100 ARG B C 1
ATOM 3079 O O . ARG B 1 100 ? 4.234 15.102 -4.047 1 98.88 100 ARG B O 1
ATOM 3086 N N . VAL B 1 101 ? 5.734 13.414 -4.133 1 98.94 101 VAL B N 1
ATOM 3087 C CA . VAL B 1 101 ? 5.434 12.93 -2.791 1 98.94 101 VAL B CA 1
ATOM 3088 C C . VAL B 1 101 ? 6.199 13.75 -1.758 1 98.94 101 VAL B C 1
ATOM 3090 O O . VAL B 1 101 ? 7.363 14.102 -1.975 1 98.94 101 VAL B O 1
ATOM 3093 N N . GLU B 1 102 ? 5.559 14.109 -0.711 1 98.94 102 GLU B N 1
ATOM 3094 C CA . GLU B 1 102 ? 6.16 14.539 0.547 1 98.94 102 GLU B CA 1
ATOM 3095 C C . GLU B 1 102 ? 5.809 13.586 1.683 1 98.94 102 GLU B C 1
ATOM 3097 O O . GLU B 1 102 ? 4.684 13.086 1.752 1 98.94 102 GLU B O 1
ATOM 3102 N N . PHE B 1 103 ? 6.797 13.336 2.537 1 98.94 103 PHE B N 1
ATOM 3103 C CA . PHE B 1 103 ? 6.684 12.203 3.447 1 98.94 103 PHE B CA 1
ATOM 3104 C C . PHE B 1 103 ? 6.703 12.672 4.898 1 98.94 103 PHE B C 1
ATOM 3106 O O . PHE B 1 103 ? 7.754 13.047 5.418 1 98.94 103 PHE B O 1
ATOM 3113 N N . GLY B 1 104 ? 5.52 12.602 5.551 1 98.94 104 GLY B N 1
ATOM 3114 C CA . GLY B 1 104 ? 5.461 12.805 6.988 1 98.94 104 GLY B CA 1
ATOM 3115 C C . GLY B 1 104 ? 5.48 11.508 7.773 1 98.94 104 GLY B C 1
ATOM 3116 O O . GLY B 1 104 ? 4.754 10.562 7.441 1 98.94 104 GLY B O 1
ATOM 3117 N N . LEU B 1 105 ? 6.297 11.43 8.797 1 98.81 105 LEU B N 1
ATOM 3118 C CA . LEU B 1 105 ? 6.379 10.258 9.656 1 98.81 105 LEU B CA 1
ATOM 3119 C C . LEU B 1 105 ? 6.242 10.656 11.125 1 98.81 105 LEU B C 1
ATOM 3121 O O . LEU B 1 105 ? 6.898 11.594 11.586 1 98.81 105 LEU B O 1
ATOM 3125 N N . GLY B 1 106 ? 5.375 10 11.781 1 98.12 106 GLY B N 1
ATOM 3126 C CA . GLY B 1 106 ? 5.164 10.195 13.211 1 98.12 106 GLY B CA 1
ATOM 3127 C C . GLY B 1 106 ? 5.184 8.898 14 1 98.12 106 GLY B C 1
ATOM 3128 O O . GLY B 1 106 ? 5.098 7.812 13.422 1 98.12 106 GLY B O 1
ATOM 3129 N N . ALA B 1 107 ? 5.25 8.953 15.266 1 96.69 107 ALA B N 1
ATOM 3130 C CA . ALA B 1 107 ? 5.465 7.805 16.141 1 96.69 107 ALA B CA 1
ATOM 3131 C C . ALA B 1 107 ? 4.215 6.934 16.219 1 96.69 107 ALA B C 1
ATOM 3133 O O . ALA B 1 107 ? 4.305 5.734 16.5 1 96.69 107 ALA B O 1
ATOM 3134 N N . GLY B 1 108 ? 3.086 7.504 15.883 1 94.75 108 GLY B N 1
ATOM 3135 C CA . GLY B 1 108 ? 1.828 6.852 16.203 1 94.75 108 GLY B CA 1
ATOM 3136 C C . GLY B 1 108 ? 1.403 7.059 17.656 1 94.75 108 GLY B C 1
ATOM 3137 O O . GLY B 1 108 ? 2.242 7.082 18.547 1 94.75 108 GLY B O 1
ATOM 3138 N N . TRP B 1 109 ? 0.011 7.285 17.891 1 93.94 109 TRP B N 1
ATOM 3139 C CA . TRP B 1 109 ? -0.387 7.621 19.25 1 93.94 109 TRP B CA 1
ATOM 3140 C C . TRP B 1 109 ? -1.709 6.949 19.609 1 93.94 109 TRP B C 1
ATOM 3142 O O . TRP B 1 109 ? -2.053 6.836 20.781 1 93.94 109 TRP B O 1
ATOM 3152 N N . TYR B 1 110 ? -2.5 6.57 18.625 1 97.5 110 TYR B N 1
ATOM 3153 C CA . TYR B 1 110 ? -3.883 6.176 18.875 1 97.5 110 TYR B CA 1
ATOM 3154 C C . TYR B 1 110 ? -3.977 4.695 19.219 1 97.5 110 TYR B C 1
ATOM 3156 O O . TYR B 1 110 ? -4.234 3.865 18.344 1 97.5 110 TYR B O 1
ATOM 3164 N N . GLY B 1 111 ? -3.918 4.336 20.5 1 98.12 111 GLY B N 1
ATOM 3165 C CA . GLY B 1 111 ? -3.855 2.965 20.984 1 98.12 111 GLY B CA 1
ATOM 3166 C C . GLY B 1 111 ? -5.043 2.125 20.547 1 98.12 111 GLY B C 1
ATOM 3167 O O . GLY B 1 111 ? -4.895 0.94 20.25 1 98.12 111 GLY B O 1
ATOM 3168 N N . ASP B 1 112 ? -6.215 2.723 20.406 1 98.38 112 ASP B N 1
ATOM 3169 C CA . ASP B 1 112 ? -7.434 1.99 20.078 1 98.38 112 ASP B CA 1
ATOM 3170 C C . ASP B 1 112 ? -7.34 1.335 18.703 1 98.38 112 ASP B C 1
ATOM 3172 O O . ASP B 1 112 ? -7.82 0.217 18.516 1 98.38 112 ASP B O 1
ATOM 3176 N N . GLU B 1 113 ? -6.766 2.047 17.766 1 98.5 113 GLU B N 1
ATOM 3177 C CA . GLU B 1 113 ? -6.68 1.453 16.438 1 98.5 113 GLU B CA 1
ATOM 3178 C C . GLU B 1 113 ? -5.648 0.328 16.391 1 98.5 113 GLU B C 1
ATOM 3180 O O . GLU B 1 113 ? -5.773 -0.609 15.602 1 98.5 113 GLU B O 1
ATOM 3185 N N . HIS B 1 114 ? -4.656 0.372 17.281 1 98.69 114 HIS B N 1
ATOM 3186 C CA . HIS B 1 114 ? -3.693 -0.717 17.406 1 98.69 114 HIS B CA 1
ATOM 3187 C C . HIS B 1 114 ? -4.359 -1.976 17.953 1 98.69 114 HIS B C 1
ATOM 3189 O O . HIS B 1 114 ? -4.168 -3.068 17.422 1 98.69 114 HIS B O 1
ATOM 3195 N N . THR B 1 115 ? -5.16 -1.76 18.953 1 98.69 115 THR B N 1
ATOM 3196 C CA . THR B 1 115 ? -5.898 -2.863 19.562 1 98.69 115 THR B CA 1
ATOM 3197 C C . THR B 1 115 ? -6.891 -3.459 18.562 1 98.69 115 THR B C 1
ATOM 3199 O O . THR B 1 115 ? -6.945 -4.68 18.391 1 98.69 115 THR B O 1
ATOM 3202 N N . ALA B 1 116 ? -7.566 -2.643 17.812 1 98.81 116 ALA B N 1
ATOM 3203 C CA . ALA B 1 116 ? -8.633 -3.07 16.906 1 98.81 116 ALA B CA 1
ATOM 3204 C C . ALA B 1 116 ? -8.07 -3.871 15.734 1 98.81 116 ALA B C 1
ATOM 3206 O O . ALA B 1 116 ? -8.711 -4.801 15.25 1 98.81 116 ALA B O 1
ATOM 3207 N N . TYR B 1 117 ? -6.887 -3.551 15.297 1 98.88 117 TYR B N 1
ATOM 3208 C CA . TYR B 1 117 ? -6.414 -4.176 14.062 1 98.88 117 TYR B CA 1
ATOM 3209 C C . TYR B 1 117 ? -5.145 -4.977 14.312 1 98.88 117 TYR B C 1
ATOM 3211 O O . TYR B 1 117 ? -4.445 -5.352 13.367 1 98.88 117 TYR B O 1
ATOM 3219 N N . GLY B 1 118 ? -4.844 -5.23 15.57 1 98.62 118 GLY B N 1
ATOM 3220 C CA . GLY B 1 118 ? -3.746 -6.113 15.922 1 98.62 118 GLY B CA 1
ATOM 3221 C C . GLY B 1 118 ? -2.385 -5.543 15.586 1 98.62 118 GLY B C 1
ATOM 3222 O O . GLY B 1 118 ? -1.501 -6.262 15.117 1 98.62 118 GLY B O 1
ATOM 3223 N N . ILE B 1 119 ? -2.186 -4.27 15.719 1 98.62 119 ILE B N 1
ATOM 3224 C CA . ILE B 1 119 ? -0.922 -3.574 15.5 1 98.62 119 ILE B CA 1
ATOM 3225 C C . ILE B 1 119 ? -0.188 -3.406 16.828 1 98.62 119 ILE B C 1
ATOM 3227 O O . ILE B 1 119 ? -0.768 -2.938 17.812 1 98.62 119 ILE B O 1
ATOM 3231 N N . PRO B 1 120 ? 1.062 -3.797 16.906 1 97.69 120 PRO B N 1
ATOM 3232 C CA . PRO B 1 120 ? 1.815 -3.561 18.141 1 97.69 120 PRO B CA 1
ATOM 3233 C C . PRO B 1 120 ? 1.896 -2.082 18.5 1 97.69 120 PRO B C 1
ATOM 3235 O O . PRO B 1 120 ? 2.047 -1.229 17.625 1 97.69 120 PRO B O 1
ATOM 3238 N N . PHE B 1 121 ? 1.742 -1.809 19.75 1 97.81 121 PHE B N 1
ATOM 3239 C CA . PHE B 1 121 ? 1.819 -0.451 20.281 1 97.81 121 PHE B CA 1
ATOM 3240 C C . PHE B 1 121 ? 2.881 -0.35 21.375 1 97.81 121 PHE B C 1
ATOM 3242 O O . PHE B 1 121 ? 2.555 -0.187 22.547 1 97.81 121 PHE B O 1
ATOM 3249 N N . PRO B 1 122 ? 4.113 -0.289 20.984 1 95.94 122 PRO B N 1
ATOM 3250 C CA . PRO B 1 122 ? 5.199 -0.345 21.969 1 95.94 122 PRO B CA 1
ATOM 3251 C C . PRO B 1 122 ? 5.324 0.938 22.781 1 95.94 122 PRO B C 1
ATOM 3253 O O . PRO B 1 122 ? 4.906 2.008 22.328 1 95.94 122 PRO B O 1
ATOM 3256 N N . LYS B 1 123 ? 5.977 0.809 23.906 1 93.06 123 LYS B N 1
ATOM 3257 C CA . LYS B 1 123 ? 6.23 1.965 24.766 1 93.06 123 LYS B CA 1
ATOM 3258 C C . LYS B 1 123 ? 7.312 2.861 24.172 1 93.06 123 LYS B C 1
ATOM 3260 O O . LYS B 1 123 ? 7.18 4.09 24.172 1 93.06 123 LYS B O 1
ATOM 3265 N N . ALA B 1 124 ? 8.352 2.248 23.578 1 90.62 124 ALA B N 1
ATOM 3266 C CA . ALA B 1 124 ? 9.484 2.992 23.047 1 90.62 124 ALA B CA 1
ATOM 3267 C C . ALA B 1 124 ? 9.211 3.461 21.625 1 90.62 124 ALA B C 1
ATOM 3269 O O . ALA B 1 124 ? 10 3.195 20.719 1 90.62 124 ALA B O 1
ATOM 3270 N N . ARG B 1 125 ? 8.242 4.301 21.406 1 93 125 ARG B N 1
ATOM 3271 C CA . ARG B 1 125 ? 7.816 4.676 20.062 1 93 125 ARG B CA 1
ATOM 3272 C C . ARG B 1 125 ? 8.734 5.738 19.484 1 93 125 ARG B C 1
ATOM 3274 O O . ARG B 1 125 ? 9.016 5.727 18.281 1 93 125 ARG B O 1
ATOM 3281 N N . PHE B 1 126 ? 9.32 6.539 20.328 1 95 126 PHE B N 1
ATOM 3282 C CA . PHE B 1 126 ? 10.148 7.625 19.812 1 95 126 PHE B CA 1
ATOM 3283 C C . PHE B 1 126 ? 11.484 7.094 19.312 1 95 126 PHE B C 1
ATOM 3285 O O . PHE B 1 126 ? 12 7.555 18.281 1 95 126 PHE B O 1
ATOM 3292 N N . GLY B 1 127 ? 12.117 6.145 20.078 1 96.69 127 GLY B N 1
ATOM 3293 C CA . GLY B 1 127 ? 13.328 5.512 19.578 1 96.69 127 GLY B CA 1
ATOM 3294 C C . GLY B 1 127 ? 13.148 4.82 18.25 1 96.69 127 GLY B C 1
ATOM 3295 O O . GLY B 1 127 ? 14.008 4.914 17.375 1 96.69 127 GLY B O 1
ATOM 3296 N N . ARG B 1 128 ? 12.047 4.164 18.094 1 97.94 128 ARG B N 1
ATOM 3297 C CA . ARG B 1 128 ? 11.719 3.502 16.828 1 97.94 128 ARG B CA 1
ATOM 3298 C C . ARG B 1 128 ? 11.531 4.52 15.711 1 97.94 128 ARG B C 1
ATOM 3300 O O . ARG B 1 128 ? 11.992 4.312 14.594 1 97.94 128 ARG B O 1
ATOM 3307 N N . LEU B 1 129 ? 10.852 5.602 16.078 1 98.44 129 LEU B N 1
ATOM 3308 C CA . LEU B 1 129 ? 10.648 6.668 15.102 1 98.44 129 LEU B CA 1
ATOM 3309 C C . LEU B 1 129 ? 11.977 7.188 14.578 1 98.44 129 LEU B C 1
ATOM 3311 O O . LEU B 1 129 ? 12.148 7.348 13.367 1 98.44 129 LEU B O 1
ATOM 3315 N N . GLU B 1 130 ? 12.883 7.453 15.406 1 98.44 130 GLU B N 1
ATOM 3316 C CA . GLU B 1 130 ? 14.188 7.973 15.031 1 98.44 130 GLU B CA 1
ATOM 3317 C C . GLU B 1 130 ? 14.93 6.996 14.117 1 98.44 130 GLU B C 1
ATOM 3319 O O . GLU B 1 130 ? 15.477 7.391 13.086 1 98.44 130 GLU B O 1
ATOM 3324 N N . GLU B 1 131 ? 14.945 5.711 14.5 1 98.75 131 GLU B N 1
ATOM 3325 C CA . GLU B 1 131 ? 15.617 4.711 13.672 1 98.75 131 GLU B CA 1
ATOM 3326 C C . GLU B 1 131 ? 14.922 4.566 12.312 1 98.75 131 GLU B C 1
ATOM 3328 O O . GLU B 1 131 ? 15.586 4.371 11.297 1 98.75 131 GLU B O 1
ATOM 3333 N N . GLN B 1 132 ? 13.641 4.68 12.312 1 98.81 132 GLN B N 1
ATOM 3334 C CA . GLN B 1 132 ? 12.93 4.547 11.047 1 98.81 132 GLN B CA 1
ATOM 3335 C C . GLN B 1 132 ? 13.234 5.719 10.117 1 98.81 132 GLN B C 1
ATOM 3337 O O . GLN B 1 132 ? 13.406 5.531 8.914 1 98.81 132 GLN B O 1
ATOM 3342 N N . LEU B 1 133 ? 13.281 6.918 10.648 1 98.88 133 LEU B N 1
ATOM 3343 C CA . LEU B 1 133 ? 13.688 8.07 9.844 1 98.88 133 LEU B CA 1
ATOM 3344 C C . LEU B 1 133 ? 15.078 7.852 9.25 1 98.88 133 LEU B C 1
ATOM 3346 O O . LEU B 1 133 ? 15.297 8.117 8.07 1 98.88 133 LEU B O 1
ATOM 3350 N N . ALA B 1 134 ? 15.938 7.32 10.062 1 98.94 134 ALA B N 1
ATOM 3351 C CA . ALA B 1 134 ? 17.312 7.066 9.617 1 98.94 134 ALA B CA 1
ATOM 3352 C C . ALA B 1 134 ? 17.328 6.012 8.508 1 98.94 134 ALA B C 1
ATOM 3354 O O . ALA B 1 134 ? 18.016 6.176 7.5 1 98.94 134 ALA B O 1
ATOM 3355 N N . ILE B 1 135 ? 16.578 4.973 8.68 1 98.94 135 ILE B N 1
ATOM 3356 C CA . ILE B 1 135 ? 16.562 3.867 7.723 1 98.94 135 ILE B CA 1
ATOM 3357 C C . ILE B 1 135 ? 15.938 4.332 6.406 1 98.94 135 ILE B C 1
ATOM 3359 O O . ILE B 1 135 ? 16.531 4.148 5.34 1 98.94 135 ILE B O 1
ATOM 3363 N N . ILE B 1 136 ? 14.789 4.969 6.449 1 98.94 136 ILE B N 1
ATOM 3364 C CA . ILE B 1 136 ? 14.031 5.336 5.258 1 98.94 136 ILE B CA 1
ATOM 3365 C C . ILE B 1 136 ? 14.812 6.355 4.441 1 98.94 136 ILE B C 1
ATOM 3367 O O . ILE B 1 136 ? 15.023 6.172 3.24 1 98.94 136 ILE B O 1
ATOM 3371 N N . THR B 1 137 ? 15.32 7.406 5.074 1 98.88 137 THR B N 1
ATOM 3372 C CA . THR B 1 137 ? 16.094 8.406 4.352 1 98.88 137 THR B CA 1
ATOM 3373 C C . THR B 1 137 ? 17.438 7.84 3.9 1 98.88 137 THR B C 1
ATOM 3375 O O . THR B 1 137 ? 17.922 8.164 2.816 1 98.88 137 THR B O 1
ATOM 3378 N N . GLY B 1 138 ? 18 6.926 4.719 1 98.88 138 GLY B N 1
ATOM 3379 C CA . GLY B 1 138 ? 19.234 6.258 4.328 1 98.88 138 GLY B CA 1
ATOM 3380 C C . GLY B 1 138 ? 19.078 5.418 3.074 1 98.88 138 GLY B C 1
ATOM 3381 O O . GLY B 1 138 ? 19.938 5.457 2.188 1 98.88 138 GLY B O 1
ATOM 3382 N N . LEU B 1 139 ? 18.016 4.688 3.031 1 98.94 139 LEU B N 1
ATOM 3383 C CA . LEU B 1 139 ? 17.734 3.885 1.847 1 98.94 139 LEU B CA 1
ATOM 3384 C C . LEU B 1 139 ? 17.578 4.77 0.614 1 98.94 139 LEU B C 1
ATOM 3386 O O . LEU B 1 139 ? 18.172 4.488 -0.434 1 98.94 139 LEU B O 1
ATOM 3390 N N . TRP B 1 140 ? 16.859 5.867 0.705 1 98.88 140 TRP B N 1
ATOM 3391 C CA . TRP B 1 140 ? 16.594 6.766 -0.417 1 98.88 140 TRP B CA 1
ATOM 3392 C C . TRP B 1 140 ? 17.891 7.441 -0.877 1 98.88 140 TRP B C 1
ATOM 3394 O O . TRP B 1 140 ? 18.078 7.68 -2.072 1 98.88 140 TRP B O 1
ATOM 3404 N N . ASN B 1 141 ? 18.797 7.684 0.039 1 98.5 141 ASN B N 1
ATOM 3405 C CA . ASN B 1 141 ? 19.969 8.5 -0.253 1 98.5 141 ASN B CA 1
ATOM 3406 C C . ASN B 1 141 ? 21.156 7.637 -0.685 1 98.5 141 ASN B C 1
ATOM 3408 O O . ASN B 1 141 ? 22.188 8.164 -1.107 1 98.5 141 ASN B O 1
ATOM 3412 N N . THR B 1 142 ? 21.016 6.316 -0.535 1 98.69 142 THR B N 1
ATOM 3413 C CA . THR B 1 142 ? 22.094 5.422 -0.975 1 98.69 142 THR B CA 1
ATOM 3414 C C . THR B 1 142 ? 22.25 5.484 -2.49 1 98.69 142 THR B C 1
ATOM 3416 O O . THR B 1 142 ? 21.281 5.352 -3.232 1 98.69 142 THR B O 1
ATOM 3419 N N . LYS B 1 143 ? 23.438 5.695 -2.943 1 97.81 143 LYS B N 1
ATOM 3420 C CA . LYS B 1 143 ? 23.688 5.832 -4.375 1 97.81 143 LYS B CA 1
ATOM 3421 C C . LYS B 1 143 ? 23.469 4.504 -5.102 1 97.81 143 LYS B C 1
ATOM 3423 O O . LYS B 1 143 ? 23.719 3.436 -4.535 1 97.81 143 LYS B O 1
ATOM 3428 N N . LEU B 1 144 ? 23.062 4.633 -6.359 1 96.81 144 LEU B N 1
ATOM 3429 C CA . LEU B 1 144 ? 22.906 3.434 -7.172 1 96.81 144 LEU B CA 1
ATOM 3430 C C . LEU B 1 144 ? 24.203 2.631 -7.211 1 96.81 144 LEU B C 1
ATOM 3432 O O . LEU B 1 144 ? 25.281 3.189 -7.438 1 96.81 144 LEU B O 1
ATOM 3436 N N . GLY B 1 145 ? 24.094 1.349 -6.938 1 96.38 145 GLY B N 1
ATOM 3437 C CA . GLY B 1 145 ? 25.266 0.485 -6.945 1 96.38 145 GLY B CA 1
ATOM 3438 C C . GLY B 1 145 ? 25.844 0.241 -5.562 1 96.38 145 GLY B C 1
ATOM 3439 O O . GLY B 1 145 ? 26.562 -0.73 -5.348 1 96.38 145 GLY B O 1
ATOM 3440 N N . ASP B 1 146 ? 25.578 1.179 -4.602 1 98.31 146 ASP B N 1
ATOM 3441 C CA . ASP B 1 146 ? 26 0.989 -3.215 1 98.31 146 ASP B CA 1
ATOM 3442 C C . ASP B 1 146 ? 24.938 0.206 -2.432 1 98.31 146 ASP B C 1
ATOM 3444 O O . ASP B 1 146 ? 23.844 -0.027 -2.928 1 98.31 146 ASP B O 1
ATOM 3448 N N . THR B 1 147 ? 25.344 -0.28 -1.277 1 98.69 147 THR B N 1
ATOM 3449 C CA . THR B 1 147 ? 24.422 -0.973 -0.387 1 98.69 147 THR B CA 1
ATOM 3450 C C . THR B 1 147 ? 24.25 -0.2 0.917 1 98.69 147 THR B C 1
ATOM 3452 O O . THR B 1 147 ? 25.047 0.694 1.227 1 98.69 147 THR B O 1
ATOM 3455 N N . PHE B 1 148 ? 23.234 -0.39 1.597 1 98.88 148 PHE B N 1
ATOM 3456 C CA . PHE B 1 148 ? 22.891 0.268 2.85 1 98.88 148 PHE B CA 1
ATOM 3457 C C . PHE B 1 148 ? 22.859 -0.734 3.998 1 98.88 148 PHE B C 1
ATOM 3459 O O . PHE B 1 148 ? 22.297 -1.826 3.861 1 98.88 148 PHE B O 1
ATOM 3466 N N . ASP B 1 149 ? 23.469 -0.419 5.102 1 98.88 149 ASP B N 1
ATOM 3467 C CA . ASP B 1 149 ? 23.453 -1.171 6.352 1 98.88 149 ASP B CA 1
ATOM 3468 C C . ASP B 1 149 ? 22.953 -0.305 7.508 1 98.88 149 ASP B C 1
ATOM 3470 O O . ASP B 1 149 ? 23.203 0.902 7.535 1 98.88 149 ASP B O 1
ATOM 3474 N N . PHE B 1 150 ? 22.266 -0.891 8.383 1 98.88 150 PHE B N 1
ATOM 3475 C CA . PHE B 1 150 ? 21.812 -0.229 9.594 1 98.88 150 PHE B CA 1
ATOM 3476 C C . PHE B 1 150 ? 21.75 -1.214 10.758 1 98.88 150 PHE B C 1
ATOM 3478 O O . PHE B 1 150 ? 21.188 -2.303 10.625 1 98.88 150 PHE B O 1
ATOM 3485 N N . ALA B 1 151 ? 22.297 -0.856 11.836 1 98.75 151 ALA B N 1
ATOM 3486 C CA . ALA B 1 151 ? 22.266 -1.646 13.07 1 98.75 151 ALA B CA 1
ATOM 3487 C C . ALA B 1 151 ? 21.859 -0.782 14.258 1 98.75 151 ALA B C 1
ATOM 3489 O O . ALA B 1 151 ? 22.703 -0.125 14.875 1 98.75 151 ALA B O 1
ATOM 3490 N N . GLY B 1 152 ? 20.594 -0.805 14.531 1 98.56 152 GLY B N 1
ATOM 3491 C CA . GLY B 1 152 ? 20.094 -0.046 15.664 1 98.56 152 GLY B CA 1
ATOM 3492 C C . GLY B 1 152 ? 19.578 -0.923 16.797 1 98.56 152 GLY B C 1
ATOM 3493 O O . GLY B 1 152 ? 19.875 -2.119 16.828 1 98.56 152 GLY B O 1
ATOM 3494 N N . GLU B 1 153 ? 18.938 -0.336 17.766 1 98.25 153 GLU B N 1
ATOM 3495 C CA . GLU B 1 153 ? 18.328 -1.04 18.891 1 98.25 153 GLU B CA 1
ATOM 3496 C C . GLU B 1 153 ? 17.109 -1.857 18.453 1 98.25 153 GLU B C 1
ATOM 3498 O O . GLU B 1 153 ? 16.875 -2.955 18.953 1 98.25 153 GLU B O 1
ATOM 3503 N N . TYR B 1 154 ? 16.406 -1.373 17.453 1 98.06 154 TYR B N 1
ATOM 3504 C CA . TYR B 1 154 ? 15.102 -1.951 17.141 1 98.06 154 TYR B CA 1
ATOM 3505 C C . TYR B 1 154 ? 15.125 -2.623 15.773 1 98.06 154 TYR B C 1
ATOM 3507 O O . TYR B 1 154 ? 14.352 -3.553 15.516 1 98.06 154 TYR B O 1
ATOM 3515 N N . TYR B 1 155 ? 15.992 -2.123 14.867 1 98.44 155 TYR B N 1
ATOM 3516 C CA . TYR B 1 155 ? 16 -2.627 13.5 1 98.44 155 TYR B CA 1
ATOM 3517 C C . TYR B 1 155 ? 17.438 -2.904 13.031 1 98.44 155 TYR B C 1
ATOM 3519 O O . TYR B 1 155 ? 18.375 -2.24 13.469 1 98.44 155 TYR B O 1
ATOM 3527 N N . THR B 1 156 ? 17.531 -3.895 12.172 1 98.88 156 THR B N 1
ATOM 3528 C CA . THR B 1 156 ? 18.797 -4.207 11.508 1 98.88 156 THR B CA 1
ATOM 3529 C C . THR B 1 156 ? 18.562 -4.512 10.031 1 98.88 156 THR B C 1
ATOM 3531 O O . THR B 1 156 ? 17.672 -5.293 9.688 1 98.88 156 THR B O 1
ATOM 3534 N N . LEU B 1 157 ? 19.156 -3.834 9.172 1 98.88 157 LEU B N 1
ATOM 3535 C CA . LEU B 1 157 ? 19.234 -4.098 7.742 1 98.88 157 LEU B CA 1
ATOM 3536 C C . LEU B 1 157 ? 20.672 -4.395 7.32 1 98.88 157 LEU B C 1
ATOM 3538 O O . LEU B 1 157 ? 21.609 -3.742 7.789 1 98.88 157 LEU B O 1
ATOM 3542 N N . THR B 1 158 ? 20.828 -5.406 6.457 1 98.81 158 THR B N 1
ATOM 3543 C CA . THR B 1 158 ? 22.172 -5.789 6.027 1 98.81 158 THR B CA 1
ATOM 3544 C C . THR B 1 158 ? 22.234 -5.914 4.508 1 98.81 158 THR B C 1
ATOM 3546 O O . THR B 1 158 ? 21.391 -6.57 3.896 1 98.81 158 THR B O 1
ATOM 3549 N N . ASP B 1 159 ? 23.172 -5.227 3.928 1 98.5 159 ASP B N 1
ATOM 3550 C CA . ASP B 1 159 ? 23.516 -5.34 2.514 1 98.5 159 ASP B CA 1
ATOM 3551 C C . ASP B 1 159 ? 22.297 -5.059 1.627 1 98.5 159 ASP B C 1
ATOM 3553 O O . ASP B 1 159 ? 22.031 -5.805 0.683 1 98.5 159 ASP B O 1
ATOM 3557 N N . SER B 1 160 ? 21.547 -4.047 2.004 1 98.75 160 SER B N 1
ATOM 3558 C CA . SER B 1 160 ? 20.391 -3.67 1.196 1 98.75 160 SER B CA 1
ATOM 3559 C C . SER B 1 160 ? 20.812 -2.943 -0.075 1 98.75 160 SER B C 1
ATOM 3561 O O . SER B 1 160 ? 21.594 -1.993 -0.02 1 98.75 160 SER B O 1
ATOM 3563 N N . PRO B 1 161 ? 20.328 -3.387 -1.227 1 98.5 161 PRO B N 1
ATOM 3564 C CA . PRO B 1 161 ? 20.641 -2.631 -2.439 1 98.5 161 PRO B CA 1
ATOM 3565 C C . PRO B 1 161 ? 20 -1.244 -2.455 1 98.5 161 PRO B C 1
ATOM 3567 O O . PRO B 1 161 ? 20.297 -0.435 -3.338 1 98.5 161 PRO B O 1
ATOM 3570 N N . ALA B 1 162 ? 19.062 -0.989 -1.496 1 98.56 162 ALA B N 1
ATOM 3571 C CA . ALA B 1 162 ? 18.422 0.318 -1.33 1 98.56 162 ALA B CA 1
ATOM 3572 C C . ALA B 1 162 ? 17.688 0.739 -2.602 1 98.56 162 ALA B C 1
ATOM 3574 O O . ALA B 1 162 ? 17.875 1.854 -3.092 1 98.56 162 ALA B O 1
ATOM 3575 N N . LEU B 1 163 ? 16.922 -0.191 -3.188 1 98.44 163 LEU B N 1
ATOM 3576 C CA . LEU B 1 163 ? 16.109 0.039 -4.375 1 98.44 163 LEU B CA 1
ATOM 3577 C C . LEU B 1 163 ? 14.625 -0.12 -4.051 1 98.44 163 LEU B C 1
ATOM 3579 O O . LEU B 1 163 ? 14.258 -0.859 -3.133 1 98.44 163 LEU B O 1
ATOM 3583 N N . PRO B 1 164 ? 13.789 0.507 -4.711 1 98.44 164 PRO B N 1
ATOM 3584 C CA . PRO B 1 164 ? 14.039 1.457 -5.797 1 98.44 164 PRO B CA 1
ATOM 3585 C C . PRO B 1 164 ? 14.453 2.838 -5.293 1 98.44 164 PRO B C 1
ATOM 3587 O O . PRO B 1 164 ? 14.273 3.145 -4.113 1 98.44 164 PRO B O 1
ATOM 3590 N N . LYS B 1 165 ? 14.969 3.65 -6.203 1 98.38 165 LYS B N 1
ATOM 3591 C CA . LYS B 1 165 ? 15.211 5.059 -5.902 1 98.38 165 LYS B CA 1
ATOM 3592 C C . LYS B 1 165 ? 13.953 5.895 -6.133 1 98.38 165 LYS B C 1
ATOM 3594 O O . LYS B 1 165 ? 13.203 5.641 -7.074 1 98.38 165 LYS B O 1
ATOM 3599 N N . PRO B 1 166 ? 13.758 6.941 -5.297 1 98.5 166 PRO B N 1
ATOM 3600 C CA . PRO B 1 166 ? 12.68 7.875 -5.605 1 98.5 166 PRO B CA 1
ATOM 3601 C C . PRO B 1 166 ? 12.898 8.617 -6.926 1 98.5 166 PRO B C 1
ATOM 3603 O O . PRO B 1 166 ? 14.031 8.711 -7.402 1 98.5 166 PRO B O 1
ATOM 3606 N N . ALA B 1 167 ? 11.828 9.039 -7.504 1 98.56 167 ALA B N 1
ATOM 3607 C CA . ALA B 1 167 ? 11.914 9.875 -8.695 1 98.56 167 ALA B CA 1
ATOM 3608 C C . ALA B 1 167 ? 12.562 11.219 -8.383 1 98.56 167 ALA B C 1
ATOM 3610 O O . ALA B 1 167 ? 13.336 11.75 -9.18 1 98.56 167 ALA B O 1
ATOM 3611 N N . GLN B 1 168 ? 12.227 11.797 -7.207 1 98.62 168 GLN B N 1
ATOM 3612 C CA . GLN B 1 168 ? 12.867 13.023 -6.73 1 98.62 168 GLN B CA 1
ATOM 3613 C C . GLN B 1 168 ? 14.273 12.75 -6.219 1 98.62 168 GLN B C 1
ATOM 3615 O O . GLN B 1 168 ? 14.523 11.703 -5.613 1 98.62 168 GLN B O 1
ATOM 3620 N N . ASP B 1 169 ? 15.102 13.703 -6.422 1 98 169 ASP B N 1
ATOM 3621 C CA . ASP B 1 169 ? 16.422 13.578 -5.82 1 98 169 ASP B CA 1
ATOM 3622 C C . ASP B 1 169 ? 16.344 13.523 -4.297 1 98 169 ASP B C 1
ATOM 3624 O O . ASP B 1 169 ? 17.156 12.867 -3.646 1 98 169 ASP B O 1
ATOM 3628 N N . HIS B 1 170 ? 15.312 14.227 -3.834 1 98.44 170 HIS B N 1
ATOM 3629 C CA . HIS B 1 170 ? 15.055 14.312 -2.4 1 98.44 170 HIS B CA 1
ATOM 3630 C C . HIS B 1 170 ? 13.562 14.398 -2.109 1 98.44 170 HIS B C 1
ATOM 3632 O O . HIS B 1 170 ? 12.891 15.336 -2.555 1 98.44 170 HIS B O 1
ATOM 3638 N N . ILE B 1 171 ? 13.102 13.375 -1.393 1 98.88 171 ILE B N 1
ATOM 3639 C CA . ILE B 1 171 ? 11.727 13.469 -0.926 1 98.88 171 ILE B CA 1
ATOM 3640 C C . ILE B 1 171 ? 11.664 14.32 0.341 1 98.88 171 ILE B C 1
ATOM 3642 O O . ILE B 1 171 ? 12.289 13.984 1.35 1 98.88 171 ILE B O 1
ATOM 3646 N N . PRO B 1 172 ? 10.93 15.445 0.321 1 98.88 172 PRO B N 1
ATOM 3647 C CA . PRO B 1 172 ? 10.797 16.234 1.542 1 98.88 172 PRO B CA 1
ATOM 3648 C C . PRO B 1 172 ? 10.219 15.445 2.707 1 98.88 172 PRO B C 1
ATOM 3650 O O . PRO B 1 172 ? 9.266 14.68 2.525 1 98.88 172 PRO B O 1
ATOM 3653 N N . VAL B 1 173 ? 10.82 15.625 3.895 1 98.94 173 VAL B N 1
ATOM 3654 C CA . VAL B 1 173 ? 10.43 14.898 5.098 1 98.94 173 VAL B CA 1
ATOM 3655 C C . VAL B 1 173 ? 9.773 15.859 6.09 1 98.94 173 VAL B C 1
ATOM 3657 O O . VAL B 1 173 ? 10.297 16.938 6.352 1 98.94 173 VAL B O 1
ATOM 3660 N N . LEU B 1 174 ? 8.625 15.477 6.57 1 98.88 174 LEU B N 1
ATOM 3661 C CA . LEU B 1 174 ? 7.926 16.234 7.602 1 98.88 174 LEU B CA 1
ATOM 3662 C C . LEU B 1 174 ? 8.023 15.539 8.953 1 98.88 174 LEU B C 1
ATOM 3664 O O . LEU B 1 174 ? 7.84 14.32 9.047 1 98.88 174 LEU B O 1
ATOM 3668 N N . VAL B 1 175 ? 8.375 16.297 9.93 1 98.5 175 VAL B N 1
ATOM 3669 C CA . VAL B 1 175 ? 8.305 15.922 11.336 1 98.5 175 VAL B CA 1
ATOM 3670 C C . VAL B 1 175 ? 7.418 16.906 12.094 1 98.5 175 VAL B C 1
ATOM 3672 O O . VAL B 1 175 ? 7.262 18.062 11.68 1 98.5 175 VAL B O 1
ATOM 3675 N N . GLY B 1 176 ? 6.777 16.453 13.039 1 96.31 176 GLY B N 1
ATOM 3676 C CA . GLY B 1 176 ? 5.918 17.359 13.789 1 96.31 176 GLY B CA 1
ATOM 3677 C C . GLY B 1 176 ? 5.645 16.891 15.203 1 96.31 176 GLY B C 1
ATOM 3678 O O . GLY B 1 176 ? 6.012 15.773 15.578 1 96.31 176 GLY B O 1
ATOM 3679 N N . GLY B 1 177 ? 5.164 17.844 15.992 1 93.5 177 GLY B N 1
ATOM 3680 C CA . GLY B 1 177 ? 4.75 17.531 17.344 1 93.5 177 GLY B CA 1
ATOM 3681 C C . GLY B 1 177 ? 5.125 18.609 18.344 1 93.5 177 GLY B C 1
ATOM 3682 O O . GLY B 1 177 ? 5.734 19.609 17.984 1 93.5 177 GLY B O 1
ATOM 3683 N N . LEU B 1 178 ? 4.77 18.359 19.609 1 93.56 178 LEU B N 1
ATOM 3684 C CA . LEU B 1 178 ? 4.879 19.391 20.641 1 93.56 178 LEU B CA 1
ATOM 3685 C C . LEU B 1 178 ? 5.988 19.062 21.625 1 93.56 178 LEU B C 1
ATOM 3687 O O . LEU B 1 178 ? 6.207 19.797 22.594 1 93.56 178 LEU B O 1
ATOM 3691 N N . GLY B 1 179 ? 6.676 17.938 21.375 1 94.38 179 GLY B N 1
ATOM 3692 C CA . GLY B 1 179 ? 7.75 17.594 22.297 1 94.38 179 GLY B CA 1
ATOM 3693 C C . GLY B 1 179 ? 8.828 18.656 22.375 1 94.38 179 GLY B C 1
ATOM 3694 O O . GLY B 1 179 ? 9.305 19.141 21.359 1 94.38 179 GLY B O 1
ATOM 3695 N N . ALA B 1 180 ? 9.258 18.938 23.562 1 95.69 180 ALA B N 1
ATOM 3696 C CA . ALA B 1 180 ? 10.109 20.109 23.797 1 95.69 180 ALA B CA 1
ATOM 3697 C C . ALA B 1 180 ? 11.562 19.812 23.453 1 95.69 180 ALA B C 1
ATOM 3699 O O . ALA B 1 180 ? 12.336 20.719 23.156 1 95.69 180 ALA B O 1
ATOM 3700 N N . ARG B 1 181 ? 11.945 18.578 23.516 1 95.44 181 ARG B N 1
ATOM 3701 C CA . ARG B 1 181 ? 13.367 18.297 23.359 1 95.44 181 ARG B CA 1
ATOM 3702 C C . ARG B 1 181 ? 13.617 17.312 22.219 1 95.44 181 ARG B C 1
ATOM 3704 O O . ARG B 1 181 ? 14.25 17.656 21.219 1 95.44 181 ARG B O 1
ATOM 3711 N N . ARG B 1 182 ? 12.953 16.156 22.266 1 95.5 182 ARG B N 1
ATOM 3712 C CA . ARG B 1 182 ? 13.266 15.094 21.312 1 95.5 182 ARG B CA 1
ATOM 3713 C C . ARG B 1 182 ? 12.703 15.43 19.938 1 95.5 182 ARG B C 1
ATOM 3715 O O . ARG B 1 182 ? 13.336 15.141 18.906 1 95.5 182 ARG B O 1
ATOM 3722 N N . THR B 1 183 ? 11.516 16 19.906 1 97.38 183 THR B N 1
ATOM 3723 C CA . THR B 1 183 ? 10.883 16.344 18.641 1 97.38 183 THR B CA 1
ATOM 3724 C C . THR B 1 183 ? 11.703 17.391 17.891 1 97.38 183 THR B C 1
ATOM 3726 O O . THR B 1 183 ? 12.023 17.203 16.703 1 97.38 183 THR B O 1
ATOM 3729 N N . PRO B 1 184 ? 12.148 18.438 18.547 1 98.19 184 PRO B N 1
ATOM 3730 C CA . PRO B 1 184 ? 13.016 19.406 17.859 1 98.19 184 PRO B CA 1
ATOM 3731 C C . PRO B 1 184 ? 14.32 18.797 17.375 1 98.19 184 PRO B C 1
ATOM 3733 O O . PRO B 1 184 ? 14.797 19.109 16.297 1 98.19 184 PRO B O 1
ATOM 3736 N N . ALA B 1 185 ? 14.883 17.922 18.141 1 97.81 185 ALA B N 1
ATOM 3737 C CA . ALA B 1 185 ? 16.125 17.266 17.75 1 97.81 185 ALA B CA 1
ATOM 3738 C C . ALA B 1 185 ? 15.93 16.422 16.484 1 97.81 185 ALA B C 1
ATOM 3740 O O . ALA B 1 185 ? 16.781 16.406 15.594 1 97.81 185 ALA B O 1
ATOM 3741 N N . LEU B 1 186 ? 14.836 15.703 16.438 1 98 186 LEU B N 1
ATOM 3742 C CA . LEU B 1 186 ? 14.508 14.906 15.258 1 98 186 LEU B CA 1
ATOM 3743 C C . LEU B 1 186 ? 14.32 15.797 14.031 1 98 186 LEU B C 1
ATOM 3745 O O . LEU B 1 186 ? 14.789 15.469 12.938 1 98 186 LEU B O 1
ATOM 3749 N N . ALA B 1 187 ? 13.562 16.844 14.242 1 98.5 187 ALA B N 1
ATOM 3750 C CA . ALA B 1 187 ? 13.336 17.781 13.148 1 98.5 187 ALA B CA 1
ATOM 3751 C C . ALA B 1 187 ? 14.656 18.344 12.617 1 98.5 187 ALA B C 1
ATOM 3753 O O . ALA B 1 187 ? 14.859 18.406 11.406 1 98.5 187 ALA B O 1
ATOM 3754 N N . ALA B 1 188 ? 15.523 18.688 13.516 1 98.56 188 ALA B N 1
ATOM 3755 C CA . ALA B 1 188 ? 16.812 19.25 13.141 1 98.56 188 ALA B CA 1
ATOM 3756 C C . ALA B 1 188 ? 17.609 18.281 12.266 1 98.56 188 ALA B C 1
ATOM 3758 O O . ALA B 1 188 ? 18.281 18.688 11.328 1 98.56 188 ALA B O 1
ATOM 3759 N N . ARG B 1 189 ? 17.438 17.062 12.562 1 98.06 189 ARG B N 1
ATOM 3760 C CA . ARG B 1 189 ? 18.266 16.047 11.898 1 98.06 189 ARG B CA 1
ATOM 3761 C C . ARG B 1 189 ? 17.656 15.633 10.562 1 98.06 189 ARG B C 1
ATOM 3763 O O . ARG B 1 189 ? 18.391 15.383 9.594 1 98.06 189 ARG B O 1
ATOM 3770 N N . PHE B 1 190 ? 16.297 15.633 10.414 1 98.38 190 PHE B N 1
ATOM 3771 C CA . PHE B 1 190 ? 15.734 14.898 9.281 1 98.38 190 PHE B CA 1
ATOM 3772 C C . PHE B 1 190 ? 14.797 15.797 8.477 1 98.38 190 PHE B C 1
ATOM 3774 O O . PHE B 1 190 ? 14.539 15.531 7.301 1 98.38 190 PHE B O 1
ATOM 3781 N N . ALA B 1 191 ? 14.258 16.828 9.031 1 98.75 191 ALA B N 1
ATOM 3782 C CA . ALA B 1 191 ? 13.039 17.406 8.492 1 98.75 191 ALA B CA 1
ATOM 3783 C C . ALA B 1 191 ? 13.352 18.484 7.461 1 98.75 191 ALA B C 1
ATOM 3785 O O . ALA B 1 191 ? 14.336 19.219 7.598 1 98.75 191 ALA B O 1
ATOM 3786 N N . ASP B 1 192 ? 12.531 18.562 6.504 1 98.81 192 ASP B N 1
ATOM 3787 C CA . ASP B 1 192 ? 12.445 19.703 5.609 1 98.81 192 ASP B CA 1
ATOM 3788 C C . ASP B 1 192 ? 11.312 20.641 6.031 1 98.81 192 ASP B C 1
ATOM 3790 O O . ASP B 1 192 ? 11.289 21.812 5.641 1 98.81 192 ASP B O 1
ATOM 3794 N N . GLU B 1 193 ? 10.406 20.109 6.75 1 98.88 193 GLU B N 1
ATOM 3795 C CA . GLU B 1 193 ? 9.258 20.844 7.266 1 98.88 193 GLU B CA 1
ATOM 3796 C C . GLU B 1 193 ? 8.891 20.391 8.672 1 98.88 193 GLU B C 1
ATOM 3798 O O . GLU B 1 193 ? 8.953 19.203 8.977 1 98.88 193 GLU B O 1
ATOM 3803 N N . PHE B 1 194 ? 8.617 21.312 9.5 1 98.88 194 PHE B N 1
ATOM 3804 C CA . PHE B 1 194 ? 8.117 21.047 10.844 1 98.88 194 PHE B CA 1
ATOM 3805 C C . PHE B 1 194 ? 6.676 21.516 10.992 1 98.88 194 PHE B C 1
ATOM 3807 O O . PHE B 1 194 ? 6.375 22.688 10.758 1 98.88 194 PHE B O 1
ATOM 3814 N N . ASN B 1 195 ? 5.836 20.562 11.414 1 98.81 195 ASN B N 1
ATOM 3815 C CA . ASN B 1 195 ? 4.414 20.875 11.484 1 98.81 195 ASN B CA 1
ATOM 3816 C C . ASN B 1 195 ? 3.9 20.812 12.922 1 98.81 195 ASN B C 1
ATOM 3818 O O . ASN B 1 195 ? 4.277 19.922 13.688 1 98.81 195 ASN B O 1
ATOM 3822 N N . LEU B 1 196 ? 3.055 21.75 13.258 1 98.31 196 LEU B N 1
ATOM 3823 C CA . LEU B 1 196 ? 2.332 21.734 14.531 1 98.31 196 LEU B CA 1
ATOM 3824 C C . LEU B 1 196 ? 0.835 21.562 14.305 1 98.31 196 LEU B C 1
ATOM 3826 O O . LEU B 1 196 ? 0.17 22.453 13.773 1 98.31 196 LEU B O 1
ATOM 3830 N N . PRO B 1 197 ? 0.33 20.453 14.781 1 96.69 197 PRO B N 1
ATOM 3831 C CA . PRO B 1 197 ? -1.11 20.25 14.633 1 96.69 197 PRO B CA 1
ATOM 3832 C C . PRO B 1 197 ? -1.926 20.906 15.742 1 96.69 197 PRO B C 1
ATOM 3834 O O . PRO B 1 197 ? -1.693 20.641 16.922 1 96.69 197 PRO B O 1
ATOM 3837 N N . PHE B 1 198 ? -2.814 21.797 15.383 1 97 198 PHE B N 1
ATOM 3838 C CA . PHE B 1 198 ? -3.896 22.297 16.219 1 97 198 PHE B CA 1
ATOM 3839 C C . PHE B 1 198 ? -3.344 23.078 17.406 1 97 198 PHE B C 1
ATOM 3841 O O . PHE B 1 198 ? -3.826 22.938 18.531 1 97 198 PHE B O 1
ATOM 3848 N N . ALA B 1 199 ? -2.33 23.781 17.188 1 97.5 199 ALA B N 1
ATOM 3849 C CA . ALA B 1 199 ? -1.704 24.625 18.188 1 97.5 199 ALA B CA 1
ATOM 3850 C C . ALA B 1 199 ? -2.049 26.094 17.953 1 97.5 199 ALA B C 1
ATOM 3852 O O . ALA B 1 199 ? -2.195 26.531 16.812 1 97.5 199 ALA B O 1
ATOM 3853 N N . SER B 1 200 ? -2.127 26.875 19.031 1 97.81 200 SER B N 1
ATOM 3854 C CA . SER B 1 200 ? -2.326 28.328 18.922 1 97.81 200 SER B CA 1
ATOM 3855 C C . SER B 1 200 ? -1.105 29 18.312 1 97.81 200 SER B C 1
ATOM 3857 O O . SER B 1 200 ? -0.027 28.406 18.25 1 97.81 200 SER B O 1
ATOM 3859 N N . ALA B 1 201 ? -1.348 30.25 17.812 1 98 201 ALA B N 1
ATOM 3860 C CA . ALA B 1 201 ? -0.218 31.016 17.297 1 98 201 ALA B CA 1
ATOM 3861 C C . ALA B 1 201 ? 0.849 31.219 18.375 1 98 201 ALA B C 1
ATOM 3863 O O . ALA B 1 201 ? 2.047 31.141 18.094 1 98 201 ALA B O 1
ATOM 3864 N N . GLU B 1 202 ? 0.385 31.406 19.609 1 97.69 202 GLU B N 1
ATOM 3865 C CA . GLU B 1 202 ? 1.309 31.594 20.719 1 97.69 202 GLU B CA 1
ATOM 3866 C C . GLU B 1 202 ? 2.123 30.328 20.984 1 97.69 202 GLU B C 1
ATOM 3868 O O . GLU B 1 202 ? 3.344 30.391 21.141 1 97.69 202 GLU B O 1
ATOM 3873 N N . ASP B 1 203 ? 1.464 29.219 21.047 1 97.94 203 ASP B N 1
ATOM 3874 C CA . ASP B 1 203 ? 2.156 27.953 21.266 1 97.94 203 ASP B CA 1
ATOM 3875 C C . ASP B 1 203 ? 3.084 27.641 20.094 1 97.94 203 ASP B C 1
ATOM 3877 O O . ASP B 1 203 ? 4.145 27.031 20.266 1 97.94 203 ASP B O 1
ATOM 3881 N N . SER B 1 204 ? 2.594 28.016 18.922 1 98.5 204 SER B N 1
ATOM 3882 C CA . SER B 1 204 ? 3.422 27.828 17.734 1 98.5 204 SER B CA 1
ATOM 3883 C C . SER B 1 204 ? 4.723 28.609 17.828 1 98.5 204 SER B C 1
ATOM 3885 O O . SER B 1 204 ? 5.797 28.094 17.516 1 98.5 204 SER B O 1
ATOM 3887 N N . ALA B 1 205 ? 4.625 29.828 18.297 1 98.44 205 ALA B N 1
ATOM 3888 C CA . ALA B 1 205 ? 5.809 30.672 18.453 1 98.44 205 ALA B CA 1
ATOM 3889 C C . ALA B 1 205 ? 6.832 30 19.359 1 98.44 205 ALA B C 1
ATOM 3891 O O . ALA B 1 205 ? 8.023 29.984 19.062 1 98.44 205 ALA B O 1
ATOM 3892 N N . VAL B 1 206 ? 6.355 29.469 20.438 1 98.38 206 VAL B N 1
ATOM 3893 C CA . VAL B 1 206 ? 7.219 28.844 21.422 1 98.38 206 VAL B CA 1
ATOM 3894 C C . VAL B 1 206 ? 7.891 27.609 20.812 1 98.38 206 VAL B C 1
ATOM 3896 O O . VAL B 1 206 ? 9.109 27.469 20.875 1 98.38 206 VAL B O 1
ATOM 3899 N N . GLN B 1 207 ? 7.145 26.75 20.219 1 98.62 207 GLN B N 1
ATOM 3900 C CA . GLN B 1 207 ? 7.664 25.484 19.703 1 98.62 207 GLN B CA 1
ATOM 3901 C C . GLN B 1 207 ? 8.547 25.719 18.484 1 98.62 207 GLN B C 1
ATOM 3903 O O . GLN B 1 207 ? 9.562 25.031 18.312 1 98.62 207 GLN B O 1
ATOM 3908 N N . PHE B 1 208 ? 8.141 26.641 17.594 1 98.75 208 PHE B N 1
ATOM 3909 C CA . PHE B 1 208 ? 9.008 27 16.469 1 98.75 208 PHE B CA 1
ATOM 3910 C C . PHE B 1 208 ? 10.367 27.484 16.969 1 98.75 208 PHE B C 1
ATOM 3912 O O . PHE B 1 208 ? 11.398 27.156 16.375 1 98.75 208 PHE B O 1
ATOM 3919 N N . GLY B 1 209 ? 10.32 28.281 18.016 1 98.62 209 GLY B N 1
ATOM 3920 C CA . GLY B 1 209 ? 11.57 28.734 18.609 1 98.62 209 GLY B CA 1
ATOM 3921 C C . GLY B 1 209 ? 12.469 27.594 19.047 1 98.62 209 GLY B C 1
ATOM 3922 O O . GLY B 1 209 ? 13.672 27.609 18.797 1 98.62 209 GLY B O 1
ATOM 3923 N N . ARG B 1 210 ? 11.875 26.609 19.734 1 98.5 210 ARG B N 1
ATOM 3924 C CA . ARG B 1 210 ? 12.633 25.438 20.156 1 98.5 210 ARG B CA 1
ATOM 3925 C C . ARG B 1 210 ? 13.25 24.719 18.969 1 98.5 210 ARG B C 1
ATOM 3927 O O . ARG B 1 210 ? 14.422 24.312 19.016 1 98.5 210 ARG B O 1
ATOM 3934 N N . VAL B 1 211 ? 12.484 24.547 17.922 1 98.75 211 VAL B N 1
ATOM 3935 C CA . VAL B 1 211 ? 12.938 23.812 16.734 1 98.75 211 VAL B CA 1
ATOM 3936 C C . VAL B 1 211 ? 14.039 24.609 16.031 1 98.75 211 VAL B C 1
ATOM 3938 O O . VAL B 1 211 ? 15.062 24.047 15.633 1 98.75 211 VAL B O 1
ATOM 3941 N N . LYS B 1 212 ? 13.836 25.906 15.875 1 98.69 212 LYS B N 1
ATOM 3942 C CA . LYS B 1 212 ? 14.852 26.75 15.242 1 98.69 212 LYS B CA 1
ATOM 3943 C C . LYS B 1 212 ? 16.172 26.672 15.992 1 98.69 212 LYS B C 1
ATOM 3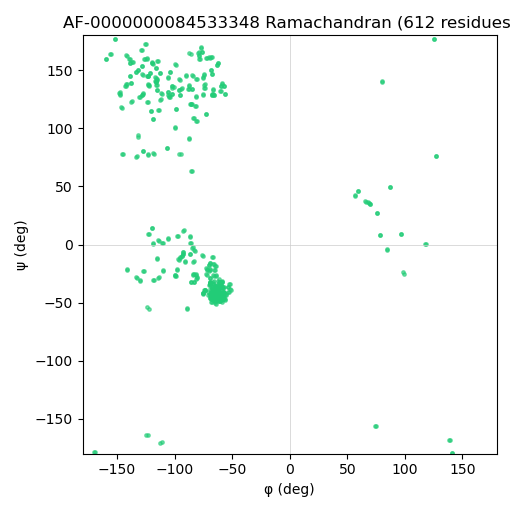945 O O . LYS B 1 212 ? 17.234 26.562 15.375 1 98.69 212 LYS B O 1
ATOM 3950 N N . ALA B 1 213 ? 16.094 26.703 17.25 1 98.5 213 ALA B N 1
ATOM 3951 C CA . ALA B 1 213 ? 17.297 26.594 18.062 1 98.5 213 ALA B CA 1
ATOM 3952 C C . ALA B 1 213 ? 17.984 25.25 17.859 1 98.5 213 ALA B C 1
ATOM 3954 O O . ALA B 1 213 ? 19.203 25.188 17.703 1 98.5 213 ALA B O 1
ATOM 3955 N N . ALA B 1 214 ? 17.219 24.156 17.859 1 98.5 214 ALA B N 1
ATOM 3956 C CA . ALA B 1 214 ? 17.766 22.828 17.641 1 98.5 214 ALA B CA 1
ATOM 3957 C C . ALA B 1 214 ? 18.391 22.703 16.266 1 98.5 214 ALA B C 1
ATOM 3959 O O . ALA B 1 214 ? 19.453 22.078 16.109 1 98.5 214 ALA B O 1
ATOM 3960 N N . VAL B 1 215 ? 17.75 23.281 15.266 1 98.56 215 VAL B N 1
ATOM 3961 C CA . VAL B 1 215 ? 18.234 23.25 13.883 1 98.56 215 VAL B CA 1
ATOM 3962 C C . VAL B 1 215 ? 19.578 23.969 13.789 1 98.56 215 VAL B C 1
ATOM 3964 O O . VAL B 1 215 ? 20.531 23.453 13.195 1 98.56 215 VAL B O 1
ATOM 3967 N N . GLU B 1 216 ? 19.656 25.078 14.398 1 98.5 216 GLU B N 1
ATOM 3968 C CA . GLU B 1 216 ? 20.906 25.859 14.406 1 98.5 216 GLU B CA 1
ATOM 3969 C C . GLU B 1 216 ? 22.016 25.109 15.156 1 98.5 216 GLU B C 1
ATOM 3971 O O . GLU B 1 216 ? 23.156 25.109 14.719 1 98.5 216 GLU B O 1
ATOM 3976 N N . GLN B 1 217 ? 21.656 24.531 16.234 1 98.06 217 GLN B N 1
ATOM 3977 C CA . GLN B 1 217 ? 22.625 23.766 17 1 98.06 217 GLN B CA 1
ATOM 3978 C C . GLN B 1 217 ? 23.172 22.594 16.172 1 98.06 217 GLN B C 1
ATOM 3980 O O . GLN B 1 217 ? 24.328 22.203 16.344 1 98.06 217 GLN B O 1
ATOM 3985 N N . ALA B 1 218 ? 22.375 22.078 15.273 1 97.25 218 ALA B N 1
ATOM 3986 C CA . ALA B 1 218 ? 22.766 20.953 14.43 1 97.25 218 ALA B CA 1
ATOM 3987 C C . ALA B 1 218 ? 23.562 21.438 13.227 1 97.25 218 ALA B C 1
ATOM 3989 O O . ALA B 1 218 ? 23.984 20.625 12.391 1 97.25 218 ALA B O 1
ATOM 3990 N N . GLY B 1 219 ? 23.719 22.75 13.023 1 97.5 219 GLY B N 1
ATOM 3991 C CA . GLY B 1 219 ? 24.578 23.297 11.984 1 97.5 219 GLY B CA 1
ATOM 3992 C C . GLY B 1 219 ? 23.812 23.656 10.719 1 97.5 219 GLY B C 1
ATOM 3993 O O . GLY B 1 219 ? 24.422 23.906 9.672 1 97.5 219 GLY B O 1
ATOM 3994 N N . ARG B 1 220 ? 22.469 23.609 10.797 1 97.56 220 ARG B N 1
ATOM 3995 C CA . ARG B 1 220 ? 21.625 24.031 9.688 1 97.56 220 ARG B CA 1
ATOM 3996 C C . ARG B 1 220 ? 21.109 25.438 9.906 1 97.56 220 ARG B C 1
ATOM 3998 O O . ARG B 1 220 ? 21.188 25.969 11.016 1 97.56 220 ARG B O 1
ATOM 4005 N N . ARG B 1 221 ? 20.766 26.141 8.836 1 96.94 221 ARG B N 1
ATOM 4006 C CA . ARG B 1 221 ? 20.094 27.422 8.984 1 96.94 221 ARG B CA 1
ATOM 4007 C C . ARG B 1 221 ? 18.625 27.219 9.391 1 96.94 221 ARG B C 1
ATOM 4009 O O . ARG B 1 221 ? 17.969 26.297 8.906 1 96.94 221 ARG B O 1
ATOM 4016 N N . ALA B 1 222 ? 18.047 27.938 10.289 1 95.88 222 ALA B N 1
ATOM 4017 C CA . ALA B 1 222 ? 16.656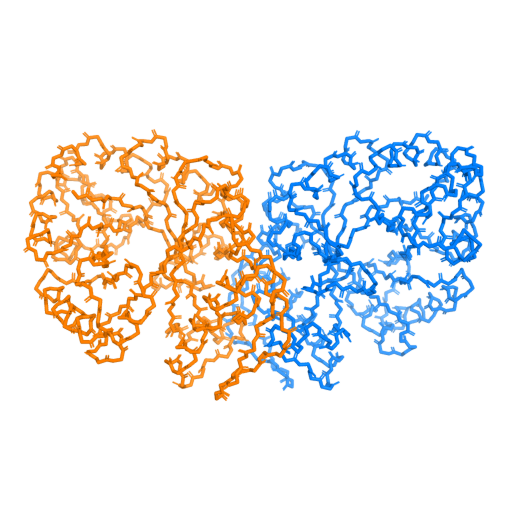 27.828 10.766 1 95.88 222 ALA B CA 1
ATOM 4018 C C . ALA B 1 222 ? 15.68 27.844 9.594 1 95.88 222 ALA B C 1
ATOM 4020 O O . ALA B 1 222 ? 14.656 27.156 9.633 1 95.88 222 ALA B O 1
ATOM 4021 N N . ASP B 1 223 ? 16.016 28.578 8.602 1 95.62 223 ASP B N 1
ATOM 4022 C CA . ASP B 1 223 ? 15.078 28.719 7.48 1 95.62 223 ASP B CA 1
ATOM 4023 C C . ASP B 1 223 ? 15.258 27.594 6.465 1 95.62 223 ASP B C 1
ATOM 4025 O O . ASP B 1 223 ? 14.672 27.625 5.383 1 95.62 223 ASP B O 1
ATOM 4029 N N . ASP B 1 224 ? 16.078 26.641 6.812 1 97.12 224 ASP B N 1
ATOM 4030 C CA . ASP B 1 224 ? 16.172 25.438 6.004 1 97.12 224 ASP B CA 1
ATOM 4031 C C . ASP B 1 224 ? 14.891 24.594 6.137 1 97.12 224 ASP B C 1
ATOM 4033 O O . ASP B 1 224 ? 14.641 23.703 5.32 1 97.12 224 ASP B O 1
ATOM 4037 N N . LEU B 1 225 ? 14.109 24.859 7.172 1 98.5 225 LEU B N 1
ATOM 4038 C CA . LEU B 1 225 ? 12.836 24.188 7.371 1 98.5 225 LEU B CA 1
ATOM 4039 C C . LEU B 1 225 ? 11.664 25.109 7.043 1 98.5 225 LEU B C 1
ATOM 4041 O O . LEU B 1 225 ? 11.734 26.312 7.301 1 98.5 225 LEU B O 1
ATOM 4045 N N . VAL B 1 226 ? 10.734 24.484 6.512 1 98.81 226 VAL B N 1
ATOM 4046 C CA . VAL B 1 226 ? 9.43 25.141 6.453 1 98.81 226 VAL B CA 1
ATOM 4047 C C . VAL B 1 226 ? 8.68 24.906 7.762 1 98.81 226 VAL B C 1
ATOM 4049 O O . VAL B 1 226 ? 8.656 23.797 8.289 1 98.81 226 VAL B O 1
ATOM 4052 N N . TYR B 1 227 ? 8.109 25.891 8.312 1 98.88 227 TYR B N 1
ATOM 4053 C CA . TYR B 1 227 ? 7.297 25.797 9.523 1 98.88 227 TYR B CA 1
ATOM 4054 C C . TYR B 1 227 ? 5.816 25.922 9.203 1 98.88 227 TYR B C 1
ATOM 4056 O O . TYR B 1 227 ? 5.398 26.844 8.5 1 98.88 227 TYR B O 1
ATOM 4064 N N . SER B 1 228 ? 5.062 24.953 9.719 1 98.88 228 SER B N 1
ATOM 4065 C CA . SER B 1 228 ? 3.674 24.906 9.273 1 98.88 228 SER B CA 1
ATOM 4066 C C . SER B 1 228 ? 2.744 24.516 10.422 1 98.88 228 SER B C 1
ATOM 4068 O O . SER B 1 228 ? 3.203 24.094 11.484 1 98.88 228 SER B O 1
ATOM 4070 N N . ASN B 1 229 ? 1.439 24.781 10.211 1 98.88 229 ASN B N 1
ATOM 4071 C CA . ASN B 1 229 ? 0.384 24.391 11.141 1 98.88 229 ASN B CA 1
ATOM 4072 C C . ASN B 1 229 ? -0.736 23.625 10.43 1 98.88 229 ASN B C 1
ATOM 4074 O O . ASN B 1 229 ? -0.98 23.844 9.242 1 98.88 229 ASN B O 1
ATOM 4078 N N . ALA B 1 230 ? -1.3 22.734 11.094 1 98.81 230 ALA B N 1
ATOM 4079 C CA . ALA B 1 230 ? -2.576 22.141 10.695 1 98.81 230 ALA B CA 1
ATOM 4080 C C . ALA B 1 230 ? -3.717 22.672 11.555 1 98.81 230 ALA B C 1
ATOM 4082 O O . ALA B 1 230 ? -3.641 22.641 12.789 1 98.81 230 ALA B O 1
ATOM 4083 N N . LEU B 1 231 ? -4.73 23.172 10.914 1 98.81 231 LEU B N 1
ATOM 4084 C CA . LEU B 1 231 ? -5.859 23.781 11.609 1 98.81 231 LEU B CA 1
ATOM 4085 C C . LEU B 1 231 ? -7.18 23.375 10.953 1 98.81 231 LEU B C 1
ATOM 4087 O O . LEU B 1 231 ? -7.266 23.281 9.727 1 98.81 231 LEU B O 1
ATOM 4091 N N . VAL B 1 232 ? -8.234 23.203 11.781 1 98.75 232 VAL B N 1
ATOM 4092 C CA . VAL B 1 232 ? -9.562 22.906 11.234 1 98.75 232 VAL B CA 1
ATOM 4093 C C . VAL B 1 232 ? -10.07 24.125 10.453 1 98.75 232 VAL B C 1
ATOM 4095 O O . VAL B 1 232 ? -10.031 25.25 10.961 1 98.75 232 VAL B O 1
ATOM 4098 N N . ALA B 1 233 ? -10.492 23.875 9.273 1 98.88 233 ALA B N 1
ATOM 4099 C CA . ALA B 1 233 ? -11.039 24.969 8.461 1 98.88 233 ALA B CA 1
ATOM 4100 C C . ALA B 1 233 ? -12.562 24.922 8.438 1 98.88 233 ALA B C 1
ATOM 4102 O O . ALA B 1 233 ? -13.156 23.859 8.219 1 98.88 233 ALA B O 1
ATOM 4103 N N . CYS B 1 234 ? -13.18 25.984 8.703 1 98.94 234 CYS B N 1
ATOM 4104 C CA . CYS B 1 234 ? -14.625 26.172 8.633 1 98.94 234 CYS B CA 1
ATOM 4105 C C . CYS B 1 234 ? -14.984 27.578 8.172 1 98.94 234 CYS B C 1
ATOM 4107 O O . CYS B 1 234 ? -15.414 28.406 8.977 1 98.94 234 CYS B O 1
ATOM 4109 N N . VAL B 1 235 ? -14.867 27.812 6.895 1 98.94 235 VAL B N 1
ATOM 4110 C CA . VAL B 1 235 ? -15.016 29.141 6.309 1 98.94 235 VAL B CA 1
ATOM 4111 C C . VAL B 1 235 ? -16.406 29.281 5.684 1 98.94 235 VAL B C 1
ATOM 4113 O O . VAL B 1 235 ? -16.906 28.359 5.051 1 98.94 235 VAL B O 1
ATOM 4116 N N . GLY B 1 236 ? -17.047 30.375 5.914 1 98.88 236 GLY B N 1
ATOM 4117 C CA . GLY B 1 236 ? -18.328 30.703 5.316 1 98.88 236 GLY B CA 1
ATOM 4118 C C . GLY B 1 236 ? -18.422 32.156 4.844 1 98.88 236 GLY B C 1
ATOM 4119 O O . GLY B 1 236 ? -17.656 33 5.293 1 98.88 236 GLY B O 1
ATOM 4120 N N . ARG B 1 237 ? -19.328 32.5 3.861 1 98.38 237 ARG B N 1
ATOM 4121 C CA . ARG B 1 237 ? -19.516 33.844 3.332 1 98.38 237 ARG B CA 1
ATOM 4122 C C . ARG B 1 237 ? -20.062 34.781 4.398 1 98.38 237 ARG B C 1
ATOM 4124 O O . ARG B 1 237 ? -19.875 36 4.32 1 98.38 237 ARG B O 1
ATOM 4131 N N . ASP B 1 238 ? -20.766 34.094 5.309 1 98.5 238 ASP B N 1
ATOM 4132 C CA . ASP B 1 238 ? -21.359 34.812 6.438 1 98.5 238 ASP B CA 1
ATOM 4133 C C . ASP B 1 238 ? -21.484 33.875 7.656 1 98.5 238 ASP B C 1
ATOM 4135 O O . ASP B 1 238 ? -21.156 32.688 7.59 1 98.5 238 ASP B O 1
ATOM 4139 N N . ASP B 1 239 ? -21.969 34.562 8.727 1 98.19 239 ASP B N 1
ATOM 4140 C CA . ASP B 1 239 ? -22.062 33.844 9.984 1 98.19 239 ASP B CA 1
ATOM 4141 C C . ASP B 1 239 ? -23 32.625 9.859 1 98.19 239 ASP B C 1
ATOM 4143 O O . ASP B 1 239 ? -22.781 31.594 10.492 1 98.19 239 ASP B O 1
ATOM 4147 N N . ALA B 1 240 ? -23.984 32.75 9.094 1 98.56 240 ALA B N 1
ATOM 4148 C CA . ALA B 1 240 ? -24.953 31.656 8.922 1 98.56 240 ALA B CA 1
ATOM 4149 C C . ALA B 1 240 ? -24.312 30.453 8.227 1 98.56 240 ALA B C 1
ATOM 4151 O O . ALA B 1 240 ? -24.547 29.312 8.625 1 98.56 240 ALA B O 1
ATOM 4152 N N . GLU B 1 241 ? -23.547 30.719 7.207 1 98.75 241 GLU B N 1
ATOM 4153 C CA . GLU B 1 241 ? -22.875 29.656 6.48 1 98.75 241 GLU B CA 1
ATOM 4154 C C . GLU B 1 241 ? -21.797 28.984 7.34 1 98.75 241 GLU B C 1
ATOM 4156 O O . GLU B 1 241 ? -21.594 27.781 7.27 1 98.75 241 GLU B O 1
ATOM 4161 N N . VAL B 1 242 ? -21.094 29.766 8.125 1 98.88 242 VAL B N 1
ATOM 4162 C CA . VAL B 1 242 ? -20.109 29.219 9.062 1 98.88 242 VAL B CA 1
ATOM 4163 C C . VAL B 1 242 ? -20.797 28.281 10.039 1 98.88 242 VAL B C 1
ATOM 4165 O O . VAL B 1 242 ? -20.344 27.156 10.266 1 98.88 242 VAL B O 1
ATOM 4168 N N . ALA B 1 243 ? -21.938 28.734 10.555 1 98.75 243 ALA B N 1
ATOM 4169 C CA . ALA B 1 243 ? -22.688 27.938 11.531 1 98.75 243 ALA B CA 1
ATOM 4170 C C . ALA B 1 243 ? -23.203 26.641 10.906 1 98.75 243 ALA B C 1
ATOM 4172 O O . ALA B 1 243 ? -23.172 25.594 11.547 1 98.75 243 ALA B O 1
ATOM 4173 N N . ARG B 1 244 ? -23.656 26.719 9.727 1 98.62 244 ARG B N 1
ATOM 4174 C CA . ARG B 1 244 ? -24.156 25.547 9.031 1 98.62 244 ARG B CA 1
ATOM 4175 C C . ARG B 1 244 ? -23.047 24.516 8.836 1 98.62 244 ARG B C 1
ATOM 4177 O O . ARG B 1 244 ? -23.25 23.328 9.094 1 98.62 244 ARG B O 1
ATOM 4184 N N . ARG B 1 245 ? -21.875 24.969 8.367 1 98.69 245 ARG B N 1
ATOM 4185 C CA . ARG B 1 245 ? -20.75 24.062 8.133 1 98.69 245 ARG B CA 1
ATOM 4186 C C . ARG B 1 245 ? -20.25 23.453 9.445 1 98.69 245 ARG B C 1
ATOM 4188 O O . ARG B 1 245 ? -19.922 22.281 9.508 1 98.69 245 ARG B O 1
ATOM 4195 N N . ALA B 1 246 ? -20.172 24.281 10.461 1 98.69 246 ALA B N 1
ATOM 4196 C CA . ALA B 1 246 ? -19.766 23.797 11.773 1 98.69 246 ALA B CA 1
ATOM 4197 C C . ALA B 1 246 ? -20.703 22.703 12.273 1 98.69 246 ALA B C 1
ATOM 4199 O O . ALA B 1 246 ? -20.25 21.688 12.82 1 98.69 246 ALA B O 1
ATOM 4200 N N . ALA B 1 247 ? -22.016 22.906 12.07 1 98.12 247 ALA B N 1
ATOM 4201 C CA . ALA B 1 247 ? -23.031 21.938 12.5 1 98.12 247 ALA B CA 1
ATOM 4202 C C . ALA B 1 247 ? -22.844 20.594 11.797 1 98.12 247 ALA B C 1
ATOM 4204 O O . ALA B 1 247 ? -23 19.531 12.406 1 98.12 247 ALA B O 1
ATOM 4205 N N . VAL B 1 248 ? -22.5 20.641 10.555 1 96.94 248 VAL B N 1
ATOM 4206 C CA . VAL B 1 248 ? -22.312 19.422 9.758 1 96.94 248 VAL B CA 1
ATOM 4207 C C . VAL B 1 248 ? -21.188 18.594 10.344 1 96.94 248 VAL B C 1
ATOM 4209 O O . VAL B 1 248 ? -21.266 17.359 10.375 1 96.94 248 VAL B O 1
ATOM 4212 N N . ILE B 1 249 ? -20.125 19.219 10.836 1 95.88 249 ILE B N 1
ATOM 4213 C CA . ILE B 1 249 ? -18.969 18.469 11.32 1 95.88 249 ILE B CA 1
ATOM 4214 C C . ILE B 1 249 ? -19.047 18.328 12.836 1 95.88 249 ILE B C 1
ATOM 4216 O O . ILE B 1 249 ? -18.094 17.891 13.477 1 95.88 249 ILE B O 1
ATOM 4220 N N . GLY B 1 250 ? -20.141 18.734 13.406 1 95.69 250 GLY B N 1
ATOM 4221 C CA . GLY B 1 250 ? -20.422 18.516 14.82 1 95.69 250 GLY B CA 1
ATOM 4222 C C . GLY B 1 250 ? -19.531 19.344 15.734 1 95.69 250 GLY B C 1
ATOM 4223 O O . GLY B 1 250 ? -19.109 18.891 16.797 1 95.69 250 GLY B O 1
ATOM 4224 N N . ARG B 1 251 ? -19.172 20.531 15.352 1 96.38 251 ARG B N 1
ATOM 4225 C CA . ARG B 1 251 ? -18.312 21.406 16.141 1 96.38 251 ARG B CA 1
ATOM 4226 C C . ARG B 1 251 ? -19.016 22.703 16.5 1 96.38 251 ARG B C 1
ATOM 4228 O O . ARG B 1 251 ? -19.953 23.125 15.82 1 96.38 251 ARG B O 1
ATOM 4235 N N . ASP B 1 252 ? -18.531 23.281 17.547 1 97.5 252 ASP B N 1
ATOM 4236 C CA . ASP B 1 252 ? -19.031 24.578 18.016 1 97.5 252 ASP B CA 1
ATOM 4237 C C . ASP B 1 252 ? -18.297 25.719 17.328 1 97.5 252 ASP B C 1
ATOM 4239 O O . ASP B 1 252 ? -17.062 25.734 17.266 1 97.5 252 ASP B O 1
ATOM 4243 N N . VAL B 1 253 ? -19.078 26.703 16.859 1 98.06 253 VAL B N 1
ATOM 4244 C CA . VAL B 1 253 ? -18.516 27.812 16.094 1 98.06 253 VAL B CA 1
ATOM 4245 C C . VAL B 1 253 ? -17.484 28.547 16.953 1 98.06 253 VAL B C 1
ATOM 4247 O O . VAL B 1 253 ? -16.391 28.859 16.469 1 98.06 253 VAL B O 1
ATOM 4250 N N . ASP B 1 254 ? -17.797 28.828 18.172 1 97.62 254 ASP B N 1
ATOM 4251 C CA . ASP B 1 254 ? -16.891 29.578 19.047 1 97.62 254 ASP B CA 1
ATOM 4252 C C . ASP B 1 254 ? -15.594 28.812 19.281 1 97.62 254 ASP B C 1
ATOM 4254 O O . ASP B 1 254 ? -14.516 29.406 19.297 1 97.62 254 ASP B O 1
ATOM 4258 N N . GLU B 1 255 ? -15.789 27.594 19.531 1 97.19 255 GLU B N 1
ATOM 4259 C CA . GLU B 1 255 ? -14.617 26.75 19.688 1 97.19 255 GLU B CA 1
ATOM 4260 C C . GLU B 1 255 ? -13.75 26.75 18.438 1 97.19 255 GLU B C 1
ATOM 4262 O O . GLU B 1 255 ? -12.523 26.859 18.516 1 97.19 255 GLU B O 1
ATOM 4267 N N . LEU B 1 256 ? -14.336 26.641 17.266 1 98.06 256 LEU B N 1
ATOM 4268 C CA . LEU B 1 256 ? -13.625 26.641 15.984 1 98.06 256 LEU B CA 1
ATOM 4269 C C . LEU B 1 256 ? -12.938 27.969 15.734 1 98.06 256 LEU B C 1
ATOM 4271 O O . LEU B 1 256 ? -11.836 28.016 15.188 1 98.06 256 LEU B O 1
ATOM 4275 N N . LYS B 1 257 ? -13.586 29.016 16.078 1 97.06 257 LYS B N 1
ATOM 4276 C CA . LYS B 1 257 ? -12.992 30.344 15.898 1 97.06 257 LYS B CA 1
ATOM 4277 C C . LYS B 1 257 ? -11.789 30.531 16.812 1 97.06 257 LYS B C 1
ATOM 4279 O O . LYS B 1 257 ? -10.805 31.172 16.453 1 97.06 257 LYS B O 1
ATOM 4284 N N . ALA B 1 258 ? -11.883 29.938 17.953 1 96.19 258 ALA B N 1
ATOM 4285 C CA . ALA B 1 258 ? -10.805 30.062 18.938 1 96.19 258 ALA B CA 1
ATOM 4286 C C . ALA B 1 258 ? -9.609 29.203 18.547 1 96.19 258 ALA B C 1
ATOM 4288 O O . ALA B 1 258 ? -8.461 29.656 18.609 1 96.19 258 ALA B O 1
ATOM 4289 N N . ASN B 1 259 ? -9.922 27.969 18.078 1 95.75 259 ASN B N 1
ATOM 4290 C CA . ASN B 1 259 ? -8.844 27 17.969 1 95.75 259 ASN B CA 1
ATOM 4291 C C . ASN B 1 259 ? -8.578 26.609 16.516 1 95.75 259 ASN B C 1
ATOM 4293 O O . ASN B 1 259 ? -7.598 25.938 16.219 1 95.75 259 ASN B O 1
ATOM 4297 N N . GLY B 1 260 ? -9.438 26.969 15.602 1 97.94 260 GLY B N 1
ATOM 4298 C CA . GLY B 1 260 ? -9.312 26.688 14.18 1 97.94 260 GLY B CA 1
ATOM 4299 C C . GLY B 1 260 ? -9.375 27.938 13.32 1 97.94 260 GLY B C 1
ATOM 4300 O O . GLY B 1 260 ? -9.008 29.031 13.766 1 97.94 260 GLY B O 1
ATOM 4301 N N . LEU B 1 261 ? -9.602 27.719 12.055 1 98.69 261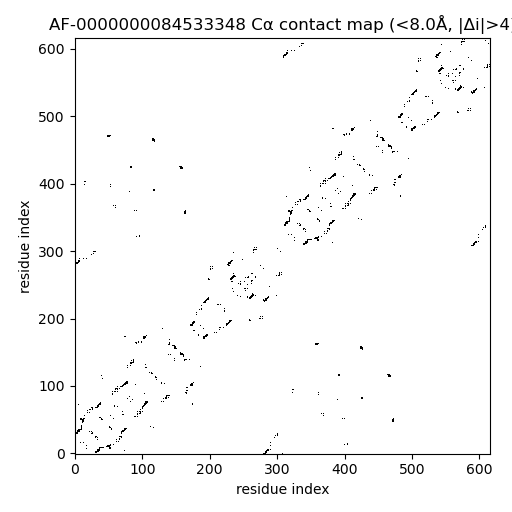 LEU B N 1
ATOM 4302 C CA . LEU B 1 261 ? -9.828 28.781 11.086 1 98.69 261 LEU B CA 1
ATOM 4303 C C . LEU B 1 261 ? -11.289 28.844 10.68 1 98.69 261 LEU B C 1
ATOM 4305 O O . LEU B 1 261 ? -11.664 28.359 9.609 1 98.69 261 LEU B O 1
ATOM 4309 N N . ALA B 1 262 ? -12.062 29.531 11.539 1 98.81 262 ALA B N 1
ATOM 4310 C CA . ALA B 1 262 ? -13.5 29.609 11.305 1 98.81 262 ALA B CA 1
ATOM 4311 C C . ALA B 1 262 ? -13.961 31.062 11.18 1 98.81 262 ALA B C 1
ATOM 4313 O O . ALA B 1 262 ? -13.492 31.938 11.922 1 98.81 262 ALA B O 1
ATOM 4314 N N . GLY B 1 263 ? -14.797 31.344 10.234 1 98.81 263 GLY B N 1
ATOM 4315 C CA . GLY B 1 263 ? -15.344 32.656 10 1 98.81 263 GLY B CA 1
ATOM 4316 C C . GLY B 1 263 ? -15.43 33.031 8.531 1 98.81 263 GLY B C 1
ATOM 4317 O O . GLY B 1 263 ? -15.359 32.156 7.664 1 98.81 263 GLY B O 1
ATOM 4318 N N . THR B 1 264 ? -15.688 34.312 8.289 1 98.62 264 THR B N 1
ATOM 4319 C CA . THR B 1 264 ? -15.656 34.812 6.922 1 98.62 264 THR B CA 1
ATOM 4320 C C . THR B 1 264 ? -14.227 34.844 6.387 1 98.62 264 THR B C 1
ATOM 4322 O O . THR B 1 264 ? -13.273 34.75 7.156 1 98.62 264 THR B O 1
ATOM 4325 N N . PRO B 1 265 ? -14.102 34.906 5.059 1 98.75 265 PRO B N 1
ATOM 4326 C CA . PRO B 1 265 ? -12.75 34.969 4.492 1 98.75 265 PRO B CA 1
ATOM 4327 C C . PRO B 1 265 ? -11.891 36.062 5.117 1 98.75 265 PRO B C 1
ATOM 4329 O O . PRO B 1 265 ? -10.719 35.844 5.41 1 98.75 265 PRO B O 1
ATOM 4332 N N . ALA B 1 266 ? -12.461 37.188 5.395 1 98.44 266 ALA B N 1
ATOM 4333 C CA . ALA B 1 266 ? -11.703 38.281 5.984 1 98.44 266 ALA B CA 1
ATOM 4334 C C . ALA B 1 266 ? -11.266 37.938 7.406 1 98.44 266 ALA B C 1
ATOM 4336 O O . ALA B 1 266 ? -10.133 38.25 7.801 1 98.44 266 ALA B O 1
ATOM 4337 N N . GLU B 1 267 ? -12.141 37.375 8.164 1 98.44 267 GLU B N 1
ATOM 4338 C CA . GLU B 1 267 ? -11.82 37 9.539 1 98.44 267 GLU B CA 1
ATOM 4339 C C . GLU B 1 267 ? -10.719 35.938 9.57 1 98.44 267 GLU B C 1
ATOM 4341 O O . GLU B 1 267 ? -9.797 36.031 10.383 1 98.44 267 GLU B O 1
ATOM 4346 N N . VAL B 1 268 ? -10.867 34.969 8.727 1 98.81 268 VAL B N 1
ATOM 4347 C CA . VAL B 1 268 ? -9.898 33.875 8.688 1 98.81 268 VAL B CA 1
ATOM 4348 C C . VAL B 1 268 ? -8.555 34.406 8.188 1 98.81 268 VAL B C 1
ATOM 4350 O O . VAL B 1 268 ? -7.496 34 8.68 1 98.81 268 VAL B O 1
ATOM 4353 N N . ALA B 1 269 ? -8.539 35.312 7.223 1 98.75 269 ALA B N 1
ATOM 4354 C CA . ALA B 1 269 ? -7.301 35.938 6.754 1 98.75 269 ALA B CA 1
ATOM 4355 C C . ALA B 1 269 ? -6.574 36.656 7.891 1 98.75 269 ALA B C 1
ATOM 4357 O O . ALA B 1 269 ? -5.348 36.594 7.992 1 98.75 269 ALA B O 1
ATOM 4358 N N . GLU B 1 270 ? -7.336 37.344 8.672 1 98.31 270 GLU B N 1
ATOM 4359 C CA . GLU B 1 270 ? -6.754 38 9.828 1 98.31 270 GLU B CA 1
ATOM 4360 C C . GLU B 1 270 ? -6.102 37 10.781 1 98.31 270 GLU B C 1
ATOM 4362 O O . GLU B 1 270 ? -5.008 37.25 11.297 1 98.31 270 GLU B O 1
ATOM 4367 N N . LYS B 1 271 ? -6.777 35.969 11.031 1 98.25 271 LYS B N 1
ATOM 4368 C CA . LYS B 1 271 ? -6.227 34.938 11.906 1 98.25 271 LYS B CA 1
ATOM 4369 C C . LYS B 1 271 ? -4.969 34.312 11.297 1 98.25 271 LYS B C 1
ATOM 4371 O O . LYS B 1 271 ? -3.99 34.094 12.008 1 98.25 271 LYS B O 1
ATOM 4376 N N . ILE B 1 272 ? -5.02 34 10.023 1 98.75 272 ILE B N 1
ATOM 4377 C CA . ILE B 1 272 ? -3.863 33.438 9.336 1 98.75 272 ILE B CA 1
ATOM 4378 C C . ILE B 1 272 ? -2.682 34.375 9.445 1 98.75 272 ILE B C 1
ATOM 4380 O O . ILE B 1 272 ? -1.535 33.969 9.594 1 98.75 272 ILE B O 1
ATOM 4384 N N . ALA B 1 273 ? -2.941 35.688 9.398 1 98.38 273 ALA B N 1
ATOM 4385 C CA . ALA B 1 273 ? -1.887 36.688 9.539 1 98.38 273 ALA B CA 1
ATOM 4386 C C . ALA B 1 273 ? -1.201 36.594 10.898 1 98.38 273 ALA B C 1
ATOM 4388 O O . ALA B 1 273 ? 0.003 36.812 11.016 1 98.38 273 ALA B O 1
ATOM 4389 N N . ARG B 1 274 ? -1.954 36.25 11.906 1 97.94 274 ARG B N 1
ATOM 4390 C CA . ARG B 1 274 ? -1.377 36.062 13.234 1 97.94 274 ARG B CA 1
ATOM 4391 C C . ARG B 1 274 ? -0.406 34.875 13.234 1 97.94 274 ARG B C 1
ATOM 4393 O O . ARG B 1 274 ? 0.639 34.938 13.883 1 97.94 274 ARG B O 1
ATOM 4400 N N . TYR B 1 275 ? -0.771 33.812 12.57 1 98.56 275 TYR B N 1
ATOM 4401 C CA . TYR B 1 275 ? 0.128 32.656 12.438 1 98.56 275 TYR B CA 1
ATOM 4402 C C . TYR B 1 275 ? 1.36 33.031 11.617 1 98.56 275 TYR B C 1
ATOM 4404 O O . TYR B 1 275 ? 2.48 32.656 11.969 1 98.56 275 TYR B O 1
ATOM 4412 N N . ALA B 1 276 ? 1.138 33.781 10.57 1 98.62 276 ALA B N 1
ATOM 4413 C CA . ALA B 1 276 ? 2.256 34.219 9.742 1 98.62 276 ALA B CA 1
ATOM 4414 C C . ALA B 1 276 ? 3.246 35.031 10.562 1 98.62 276 ALA B C 1
ATOM 4416 O O . ALA B 1 276 ? 4.461 34.906 10.383 1 98.62 276 ALA B O 1
ATOM 4417 N N . ALA B 1 277 ? 2.762 35.812 11.445 1 98.19 277 ALA B N 1
ATOM 4418 C CA . ALA B 1 277 ? 3.578 36.719 12.242 1 98.19 277 ALA B CA 1
ATOM 4419 C C . ALA B 1 277 ? 4.531 35.969 13.148 1 98.19 277 ALA B C 1
ATOM 4421 O O . ALA B 1 277 ? 5.578 36.469 13.539 1 98.19 277 ALA B O 1
ATOM 4422 N N . VAL B 1 278 ? 4.141 34.719 13.398 1 98.06 278 VAL B N 1
ATOM 4423 C CA . VAL B 1 278 ? 4.996 33.969 14.312 1 98.06 278 VAL B CA 1
ATOM 4424 C C . VAL B 1 278 ? 5.809 32.938 13.531 1 98.06 278 VAL B C 1
ATOM 4426 O O . VAL B 1 278 ? 6.438 32.062 14.125 1 98.06 278 VAL B O 1
ATOM 4429 N N . GLY B 1 279 ? 5.703 32.969 12.25 1 97.94 279 GLY B N 1
ATOM 4430 C CA . GLY B 1 279 ? 6.66 32.188 11.477 1 97.94 279 GLY B CA 1
ATOM 4431 C C . GLY B 1 279 ? 6.008 31.094 10.648 1 97.94 279 GLY B C 1
ATOM 4432 O O . GLY B 1 279 ? 6.691 30.375 9.922 1 97.94 279 GLY B O 1
ATOM 4433 N N . THR B 1 280 ? 4.715 30.953 10.688 1 98.56 280 THR B N 1
ATOM 4434 C CA . THR B 1 280 ? 4.035 29.969 9.859 1 98.56 280 THR B CA 1
ATOM 4435 C C . THR B 1 280 ? 4.133 30.328 8.383 1 98.56 280 THR B C 1
ATOM 4437 O O . THR B 1 280 ? 3.828 31.453 7.992 1 98.56 280 THR B O 1
ATOM 4440 N N . GLU B 1 281 ? 4.578 29.328 7.633 1 98.62 281 GLU B N 1
ATOM 4441 C CA . GLU B 1 281 ? 4.754 29.562 6.203 1 98.62 281 GLU B CA 1
ATOM 4442 C C . GLU B 1 281 ? 3.713 28.797 5.391 1 98.62 281 GLU B C 1
ATOM 4444 O O . GLU B 1 281 ? 3.475 29.109 4.223 1 98.62 281 GLU B O 1
ATOM 4449 N N . ARG B 1 282 ? 3.197 27.766 6.023 1 98.62 282 ARG B N 1
ATOM 4450 C CA . ARG B 1 282 ? 2.273 26.844 5.371 1 98.62 282 ARG B CA 1
ATOM 4451 C C . ARG B 1 282 ? 1.169 26.406 6.328 1 98.62 282 ARG B C 1
ATOM 4453 O O . ARG B 1 282 ? 1.421 26.188 7.512 1 98.62 282 ARG B O 1
ATOM 4460 N N . ILE B 1 283 ? -0.052 26.359 5.797 1 98.88 283 ILE B N 1
ATOM 4461 C CA . ILE B 1 283 ? -1.159 25.891 6.625 1 98.88 283 ILE B CA 1
ATOM 4462 C C . ILE B 1 283 ? -1.848 24.703 5.949 1 98.88 283 ILE B C 1
ATOM 4464 O O . ILE B 1 283 ? -2.236 24.797 4.781 1 98.88 283 ILE B O 1
ATOM 4468 N N . TYR B 1 284 ? -1.885 23.641 6.648 1 98.94 284 TYR B N 1
ATOM 4469 C CA . TYR B 1 284 ? -2.717 22.5 6.277 1 98.94 284 TYR B CA 1
ATOM 4470 C C . TYR B 1 284 ? -4.148 22.688 6.77 1 98.94 284 TYR B C 1
ATOM 4472 O O . TYR B 1 284 ? -4.406 22.609 7.973 1 98.94 284 TYR B O 1
ATOM 4480 N N . LEU B 1 285 ? -5.023 22.922 5.801 1 98.94 285 LEU B N 1
ATOM 4481 C CA . LEU B 1 285 ? -6.438 23.094 6.117 1 98.94 285 LEU B CA 1
ATOM 4482 C C . LEU B 1 285 ? -7.125 21.75 6.297 1 98.94 285 LEU B C 1
ATOM 4484 O O . LEU B 1 285 ? -7.387 21.047 5.32 1 98.94 285 LEU B O 1
ATOM 4488 N N . GLN B 1 286 ? -7.414 21.438 7.535 1 98.88 286 GLN B N 1
ATOM 4489 C CA . GLN B 1 286 ? -8.172 20.203 7.773 1 98.88 286 GLN B CA 1
ATOM 4490 C C . GLN B 1 286 ? -9.625 20.375 7.34 1 98.88 286 GLN B C 1
ATOM 4492 O O . GLN B 1 286 ? -10.375 21.141 7.945 1 98.88 286 GLN B O 1
ATOM 4497 N N . ILE B 1 287 ? -9.992 19.688 6.336 1 98.75 287 ILE B N 1
ATOM 4498 C CA . ILE B 1 287 ? -11.352 19.688 5.809 1 98.75 287 ILE B CA 1
ATOM 4499 C C . ILE B 1 287 ? -12.102 18.469 6.324 1 98.75 287 ILE B C 1
ATOM 4501 O O . ILE B 1 287 ? -11.82 17.344 5.918 1 98.75 287 ILE B O 1
ATOM 4505 N N . LEU B 1 288 ? -13.156 18.703 7.105 1 97.25 288 LEU B N 1
ATOM 4506 C CA . LEU B 1 288 ? -13.812 17.594 7.801 1 97.25 288 LEU B CA 1
ATOM 4507 C C . LEU B 1 288 ? -15.055 17.141 7.043 1 97.25 288 LEU B C 1
ATOM 4509 O O . LEU B 1 288 ? -15.492 15.992 7.195 1 97.25 288 LEU B O 1
ATOM 4513 N N . ASP B 1 289 ? -15.656 18.031 6.312 1 97.81 289 ASP B N 1
ATOM 4514 C CA . ASP B 1 289 ? -16.734 17.641 5.41 1 97.81 289 ASP B CA 1
ATOM 4515 C C . ASP B 1 289 ? -16.234 17.516 3.973 1 97.81 289 ASP B C 1
ATOM 4517 O O . ASP B 1 289 ? -16.203 18.484 3.227 1 97.81 289 ASP B O 1
ATOM 4521 N N . LEU B 1 290 ? -15.984 16.297 3.514 1 98.25 290 LEU B N 1
ATOM 4522 C CA . LEU B 1 290 ? -15.328 16.062 2.23 1 98.25 290 LEU B CA 1
ATOM 4523 C C . LEU B 1 290 ? -16.344 16.094 1.092 1 98.25 290 LEU B C 1
ATOM 4525 O O . LEU B 1 290 ? -15.969 16.031 -0.081 1 98.25 290 LEU B O 1
ATOM 4529 N N . HIS B 1 291 ? -17.547 16.266 1.395 1 97.56 291 HIS B N 1
ATOM 4530 C CA . HIS B 1 291 ? -18.562 16.328 0.357 1 97.56 291 HIS B CA 1
ATOM 4531 C C . HIS B 1 291 ? -18.859 17.781 -0.032 1 97.56 291 HIS B C 1
ATOM 4533 O O . HIS B 1 291 ? -19.531 18.031 -1.035 1 97.56 291 HIS B O 1
ATOM 4539 N N . ASP B 1 292 ? -18.344 18.719 0.764 1 98.5 292 ASP B N 1
ATOM 4540 C CA . ASP B 1 292 ? -18.594 20.141 0.524 1 98.5 292 ASP B CA 1
ATOM 4541 C C . ASP B 1 292 ? -17.469 20.766 -0.295 1 98.5 292 ASP B C 1
ATOM 4543 O O . ASP B 1 292 ? -16.719 21.594 0.216 1 98.5 292 ASP B O 1
ATOM 4547 N N . LEU B 1 293 ? -17.469 20.547 -1.566 1 98.75 293 LEU B N 1
ATOM 4548 C CA . LEU B 1 293 ? -16.422 21.078 -2.43 1 98.75 293 LEU B CA 1
ATOM 4549 C C . LEU B 1 293 ? -16.578 22.594 -2.578 1 98.75 293 LEU B C 1
ATOM 4551 O O . LEU B 1 293 ? -15.609 23.281 -2.924 1 98.75 293 LEU B O 1
ATOM 4555 N N . ASP B 1 294 ? -17.781 23.125 -2.334 1 98.75 294 ASP B N 1
ATOM 4556 C CA . ASP B 1 294 ? -17.984 24.562 -2.346 1 98.75 294 ASP B CA 1
ATOM 4557 C C . ASP B 1 294 ? -17.125 25.25 -1.287 1 98.75 294 ASP B C 1
ATOM 4559 O O . ASP B 1 294 ? -16.719 26.406 -1.462 1 98.75 294 ASP B O 1
ATOM 4563 N N . HIS B 1 295 ? -16.922 24.547 -0.206 1 98.94 295 HIS B N 1
ATOM 4564 C CA . HIS B 1 295 ? -16.047 25.062 0.839 1 98.94 295 HIS B CA 1
ATOM 4565 C C . HIS B 1 295 ? -14.641 25.328 0.298 1 98.94 295 HIS B C 1
ATOM 4567 O O . HIS B 1 295 ? -14.086 26.406 0.514 1 98.94 295 HIS B O 1
ATOM 4573 N N . LEU B 1 296 ? -14.055 24.391 -0.426 1 98.94 296 LEU B N 1
ATOM 4574 C CA . LEU B 1 296 ? -12.742 24.547 -1.037 1 98.94 296 LEU B CA 1
ATOM 4575 C C . LEU B 1 296 ? -12.75 25.688 -2.051 1 98.94 296 LEU B C 1
ATOM 4577 O O . LEU B 1 296 ? -11.797 26.453 -2.129 1 98.94 296 LEU B O 1
ATOM 4581 N N . GLU B 1 297 ? -13.828 25.75 -2.809 1 98.88 297 GLU B N 1
ATOM 4582 C CA . GLU B 1 297 ? -13.945 26.812 -3.795 1 98.88 297 GLU B CA 1
ATOM 4583 C C . GLU B 1 297 ? -13.945 28.188 -3.121 1 98.88 297 GLU B C 1
ATOM 4585 O O . GLU B 1 297 ? -13.281 29.109 -3.592 1 98.88 297 GLU B O 1
ATOM 4590 N N . LEU B 1 298 ? -14.703 28.297 -2.045 1 98.94 298 LEU B N 1
ATOM 4591 C CA . LEU B 1 298 ? -14.758 29.562 -1.305 1 98.94 298 LEU B CA 1
ATOM 4592 C C . LEU B 1 298 ? -13.367 29.953 -0.796 1 98.94 298 LEU B C 1
ATOM 4594 O O . LEU B 1 298 ? -12.961 31.109 -0.926 1 98.94 298 LEU B O 1
ATOM 4598 N N . ILE B 1 299 ? -12.664 29.016 -0.234 1 98.94 299 ILE B N 1
ATOM 4599 C CA . ILE B 1 299 ? -11.328 29.266 0.292 1 98.94 299 ILE B CA 1
ATOM 4600 C C . ILE B 1 299 ? -10.398 29.688 -0.845 1 98.94 299 ILE B C 1
ATOM 4602 O O . ILE B 1 299 ? -9.664 30.672 -0.724 1 98.94 299 ILE B O 1
ATOM 4606 N N . ALA B 1 300 ? -10.477 29.016 -1.956 1 98.88 300 ALA B N 1
ATOM 4607 C CA . ALA B 1 300 ? -9.594 29.25 -3.092 1 98.88 300 ALA B CA 1
ATOM 4608 C C . ALA B 1 300 ? -9.852 30.625 -3.711 1 98.88 300 ALA B C 1
ATOM 4610 O O . ALA B 1 300 ? -8.914 31.312 -4.105 1 98.88 300 ALA B O 1
ATOM 4611 N N . THR B 1 301 ? -11.109 31.047 -3.746 1 98.62 301 THR B N 1
ATOM 4612 C CA . THR B 1 301 ? -11.461 32.219 -4.551 1 98.62 301 THR B CA 1
ATOM 4613 C C . THR B 1 301 ? -11.57 33.469 -3.674 1 98.62 301 THR B C 1
ATOM 4615 O O . THR B 1 301 ? -11.359 34.594 -4.145 1 98.62 301 THR B O 1
ATOM 4618 N N . GLN B 1 302 ? -11.883 33.25 -2.4 1 98.75 302 GLN B N 1
ATOM 4619 C CA . GLN B 1 302 ? -12.172 34.438 -1.601 1 98.75 302 GLN B CA 1
ATOM 4620 C C . GLN B 1 302 ? -11.172 34.562 -0.454 1 98.75 302 GLN B C 1
ATOM 4622 O O . GLN B 1 302 ? -10.898 35.688 0.001 1 98.75 302 GLN B O 1
ATOM 4627 N N . LEU B 1 303 ? -10.664 33.531 0.05 1 98.88 303 LEU B N 1
ATOM 4628 C CA . LEU B 1 303 ? -9.719 33.594 1.154 1 98.88 303 LEU B CA 1
ATOM 4629 C C . LEU B 1 303 ? -8.289 33.719 0.634 1 98.88 303 LEU B C 1
ATOM 4631 O O . LEU B 1 303 ? -7.566 34.656 0.984 1 98.88 303 LEU B O 1
ATOM 4635 N N . ALA B 1 304 ? -7.863 32.781 -0.22 1 98.75 304 ALA B N 1
ATOM 4636 C CA . ALA B 1 304 ? -6.484 32.656 -0.683 1 98.75 304 ALA B CA 1
ATOM 4637 C C . ALA B 1 304 ? -5.969 33.969 -1.257 1 98.75 304 ALA B C 1
ATOM 4639 O O . ALA B 1 304 ? -4.848 34.375 -0.958 1 98.75 304 ALA B O 1
ATOM 4640 N N . PRO B 1 305 ? -6.801 34.719 -2.033 1 98.06 305 PRO B N 1
ATOM 4641 C CA . PRO B 1 305 ? -6.309 35.969 -2.635 1 98.06 305 PRO B CA 1
ATOM 4642 C C . PRO B 1 305 ? -5.98 37.031 -1.596 1 98.06 305 PRO B C 1
ATOM 4644 O O . PRO B 1 305 ? -5.324 38.031 -1.913 1 98.06 305 PRO B O 1
ATOM 4647 N N . GLN B 1 306 ? -6.477 36.844 -0.403 1 97.94 306 GLN B N 1
ATOM 4648 C CA . GLN B 1 306 ? -6.262 37.844 0.648 1 97.94 306 GLN B CA 1
ATOM 4649 C C . GLN B 1 306 ? -4.949 37.594 1.383 1 97.94 306 GLN B C 1
ATOM 4651 O O . GLN B 1 306 ? -4.523 38.406 2.205 1 97.94 306 GLN B O 1
ATOM 4656 N N . LEU B 1 307 ? -4.316 36.5 1.107 1 97.06 307 LEU B N 1
ATOM 4657 C CA . LEU B 1 307 ? -3.152 36.062 1.874 1 97.06 307 LEU B CA 1
ATOM 4658 C C . LEU B 1 307 ? -1.861 36.5 1.19 1 97.06 307 LEU B C 1
ATOM 4660 O O . LEU B 1 307 ? -1.817 36.656 -0.035 1 97.06 307 LEU B O 1
ATOM 4664 N N . PRO B 1 308 ? -0.94 36.875 1.893 1 85.94 308 PRO B N 1
ATOM 4665 C CA . PRO B 1 308 ? 0.332 37.312 1.301 1 85.94 308 PRO B CA 1
ATOM 4666 C C . PRO B 1 308 ? 1.035 36.156 0.551 1 85.94 308 PRO B C 1
ATOM 4668 O O . PRO B 1 308 ? 0.817 35 0.854 1 85.94 308 PRO B O 1
#

InterPro domains:
  IPR011251 Luciferase-like domain [PF00296] (7-246)
  IPR019952 F420-dependent oxidoreductase-predicted, Rv1855c [TIGR03560] (2-229)
  IPR036661 Luciferase-like domain superfamily [G3DSA:3.20.20.30] (3-308)
  IPR036661 Luciferase-like domain superfamily [SSF51679] (4-307)
  IPR050172 SsuD/RutA monooxygenase [PTHR42847] (7-255)

Nearest PDB structures (foldseek):
  3rao-assembly2_B  TM=8.524E-01  e=6.625E-19  Bacillus cereus ATCC 10987
  5tlc-assembly1_C  TM=7.935E-01  e=3.247E-15  Bacillus subtilis
  5tlc-assembly1_D  TM=7.715E-01  e=4.335E-15  Bacillus subtilis
  5aec-assembly1_B  TM=8.033E-01  e=3.473E-14  Pseudomonas putida
  7e36-assembly1_B  TM=7.966E-01  e=1.104E-13  Nocardia tenerifensis

Organism: Streptomyces rubellomurinus (strain ATCC 31215) (NCBI:txid359131)

pLDDT: mean 98.06, std 1.52, range [85.94, 98.94]

Secondary structure (DSSP, 8-state):
-EEEEEE-GGGT--HHHHHHHHHHHHHH-S-SEEEE---SS--TTS--TT----HHHHHHHHHHH-SSSEEEES-EETTTS-HHHHHHHHHHHHHHHTS-EEEEEE----HHHHHHHT----S-HHHHHHHHHHHHHHHHHSPTT--EEEE-SS-EEEEE---SPPSSSS--EEEE---SSHHHHHHHHH-SEEEEET--HHHHHHHHHHHHHHHHHTTS-GGGSEEEEEEEEEE-SSHHHHHHHHHHTT--HHHHHHHSEEE-HHHHHHHHHHHHHTT--EEEEE-S-TT-HHHHHHIIIIIGGG--/-EEEEEE-GGGT--HHHHHHHHHHHHHH-S-SEEEE---SS--TTS--TT----HHHHHHHHHHH-SSSEEEES-EETTTS-HHHHHHHHHHHHHHHTS-EEEEEE----HHHHHHHT----S-HHHHHHHHHHHHHHHHHSPTT--EEEE-SS-EEEEE---SPPSSSS--EEEE---SSHHHHHHHHH-SEEEEET--HHHHHHHHHHHHHHHHHTTS-GGGSEEEEEEEEEE-SSHHHHHHHHHHTT--HHHHHHHSEEE-HHHHHHHHHHHHHTT--EEEEE-S-TT-HHHHHHIIIIIGGG--

Foldseek 3Di:
DAEAAEEECQLEDDLVLLLVLQVLQVVLPLHQAYEYEAAFHHDDDGPSPPTHDGQLVSLLVSLQSDAGHAYEYPADALQPDDLLVVLASQLVSCVSNLRRYAHEYDLDDDVVRCVVVVTDDDPPSLQSRLQSLVSSQQLQQADQPAFDWDDDPPDTDDRHNSDDHHSDNDHAYEFEDLDQASSLLSCLVHHQEYEYEQDALVSLLVNLVSNQVNNVVSVHHSNSHAYAYEFEAQEDQAPVSSVVSCVVLPHDQVVCLVRGQTYYLVSSQVRVVSSVVSRHDYYHHYYHPSVPSVSVSRCSPPNSVSHD/DAEAAEEECQLEDDLVLLLVLQVLQVVLPLHQAYEYEAAFHHDDDGPSPPTHDGQLVSLLVSLQSDAGHAYEYPAHALQPDDLLVVLASQLVSCVSNLRRYAHEYDLDDDVVRCVVVVTDDDPPSLQSRLQSLVVSQQLQQADQPAFDWDDDPPDTDDRHNSDDHHSDNDHAYEFEDLDQASSLLSCLVHHQEYEYEQDALVSLLVNLVSNQVNNVVSVHHSNSHAYAYEFEAQEDQAPVSSVVSCVVLPHDQVVCLVRGQTYYLVSSQVRVVSSVVSRHDYYHHYYHDSVPSVSVSRCSPPNSVSHD

Solvent-accessible surface area (backbone atoms only — not comparable to full-atom values): 30762 Å² total; per-residue (Å²): 88,47,39,25,42,27,35,55,38,16,52,35,29,51,69,68,50,50,48,54,45,46,46,50,43,44,71,64,63,57,36,63,30,42,29,29,37,48,45,71,47,53,64,82,93,60,86,15,57,70,14,29,48,46,48,63,42,49,46,20,34,44,24,69,73,50,82,77,50,25,37,39,34,67,33,34,36,50,54,73,54,47,45,43,58,46,36,34,45,51,20,46,34,14,44,58,30,72,44,32,46,36,48,19,54,36,43,61,83,66,62,66,44,23,41,24,37,44,38,73,76,67,87,66,32,63,66,49,37,54,52,34,54,51,51,29,53,45,31,52,66,42,51,91,91,42,63,40,71,44,83,59,94,86,51,50,25,47,73,10,64,36,46,28,60,42,60,38,96,67,66,46,26,32,26,64,61,83,52,81,57,66,44,19,48,49,33,42,73,64,32,39,26,42,35,35,73,63,57,50,50,68,56,41,35,56,50,50,49,46,30,35,51,36,15,41,73,69,74,43,61,51,79,66,38,46,36,30,35,34,33,47,50,37,64,16,93,37,72,66,48,21,47,51,54,24,53,74,66,71,47,54,60,68,58,33,44,73,61,30,41,33,33,30,42,68,54,31,43,54,52,50,49,52,31,40,74,51,56,39,48,33,38,30,35,30,47,81,60,72,83,49,61,64,52,55,50,46,42,40,69,58,25,52,76,69,48,99,88,46,39,26,41,26,35,55,39,15,54,36,31,51,69,69,50,49,48,54,45,47,46,50,43,44,72,65,63,56,35,61,30,43,32,29,36,47,47,70,47,54,66,81,92,61,87,15,57,68,13,29,48,45,48,63,44,49,46,21,33,43,23,69,72,49,81,78,50,25,38,37,34,69,33,35,36,50,56,72,55,47,45,44,58,46,35,33,45,52,21,47,34,13,44,59,30,72,44,33,47,36,47,19,55,36,43,62,83,64,62,66,43,22,41,24,36,44,37,72,77,69,88,66,33,62,64,49,34,53,52,34,53,50,48,29,53,46,32,53,66,43,52,92,91,43,64,40,72,45,83,59,97,84,51,50,26,47,74,11,63,38,46,28,60,42,60,39,95,66,67,48,26,32,28,62,62,82,51,81,57,65,43,21,49,50,34,43,74,64,32,39,26,41,35,35,71,63,58,52,51,69,56,40,34,54,52,51,49,47,28,36,51,35,15,42,75,69,72,42,63,53,79,64,36,45,35,29,36,34,32,49,50,38,64,16,94,38,72,66,47,23,47,52,54,25,54,75,65,71,44,55,58,68,58,33,45,72,60,31,39,32,32,29,43,68,56,31,42,53,52,50,48,52,32,40,74,51,54,40,49,32,37,32,35,30,47,79,59,73,83,48,60,64,51,56,50,46,42,41,68,58,27,51,76,69,47,99